Protein AF-A0A5C7Q4F2-F1 (afdb_monomer_lite)

Radius of gyration: 31.89 Å; chains: 1; bounding box: 82×83×114 Å

pLDDT: mean 86.68, std 14.88, range [44.31, 98.75]

Structure (mmCIF, N/CA/C/O backbone):
data_AF-A0A5C7Q4F2-F1
#
_entry.id   AF-A0A5C7Q4F2-F1
#
loop_
_atom_site.group_PDB
_atom_site.id
_atom_site.type_symbol
_atom_site.label_atom_id
_atom_site.label_alt_id
_atom_site.label_comp_id
_atom_site.label_asym_id
_atom_site.label_entity_id
_atom_site.label_seq_id
_atom_site.pdbx_PDB_ins_code
_atom_site.Cartn_x
_atom_site.Cartn_y
_atom_site.Cartn_z
_atom_site.occupancy
_atom_site.B_iso_or_equiv
_atom_site.auth_seq_id
_atom_site.auth_comp_id
_atom_site.auth_asym_id
_atom_site.auth_atom_id
_atom_site.pdbx_PDB_model_num
ATOM 1 N N . MET A 1 1 ? -59.268 41.994 80.558 1.00 46.00 1 MET A N 1
ATOM 2 C CA . MET A 1 1 ? -58.352 41.328 79.600 1.00 46.00 1 MET A CA 1
ATOM 3 C C . MET A 1 1 ? -59.164 40.747 78.443 1.00 46.00 1 MET A C 1
ATOM 5 O O . MET A 1 1 ? -59.899 39.798 78.662 1.00 46.00 1 MET A O 1
ATOM 9 N N . LYS A 1 2 ? -59.105 41.330 77.234 1.00 45.22 2 LYS A N 1
ATOM 10 C CA . LYS A 1 2 ? -59.766 40.770 76.036 1.00 45.22 2 LYS A CA 1
ATOM 11 C C . LYS A 1 2 ? -58.802 39.807 75.338 1.00 45.22 2 LYS A C 1
ATOM 13 O O . LYS A 1 2 ? -57.840 40.242 74.710 1.00 45.22 2 LYS A O 1
ATOM 18 N N . THR A 1 3 ? -59.039 38.506 75.463 1.00 50.84 3 THR A N 1
ATOM 19 C CA . THR A 1 3 ? -58.289 37.463 74.754 1.00 50.84 3 THR A CA 1
ATOM 20 C C . THR A 1 3 ? -58.725 37.429 73.288 1.00 50.84 3 THR A C 1
ATOM 22 O O . THR A 1 3 ? -59.838 37.040 72.940 1.00 50.84 3 THR A O 1
ATOM 25 N N . LYS A 1 4 ? -57.839 37.889 72.400 1.00 60.03 4 LYS A N 1
ATOM 26 C CA . LYS A 1 4 ? -58.037 37.868 70.946 1.00 60.03 4 LYS A CA 1
ATOM 27 C C . LYS A 1 4 ? -57.994 36.409 70.467 1.00 60.03 4 LYS A C 1
ATOM 29 O O . LYS A 1 4 ? -56.910 35.852 70.299 1.00 60.03 4 LYS A O 1
ATOM 34 N N . LYS A 1 5 ? -59.161 35.779 70.276 1.00 52.56 5 LYS A N 1
ATOM 35 C CA . LYS A 1 5 ? -59.288 34.456 69.635 1.00 52.56 5 LYS A CA 1
ATOM 36 C C . LYS A 1 5 ? -58.651 34.531 68.242 1.00 52.56 5 LYS A C 1
ATOM 38 O O . LYS A 1 5 ? -59.179 35.193 67.353 1.00 52.56 5 LYS A O 1
ATOM 43 N N . ARG A 1 6 ? -57.486 33.900 68.061 1.00 55.69 6 ARG A N 1
ATOM 44 C CA . ARG A 1 6 ? -56.877 33.716 66.735 1.00 55.69 6 ARG A CA 1
ATOM 45 C C . ARG A 1 6 ? -57.742 32.739 65.950 1.00 55.69 6 ARG A C 1
ATOM 47 O O . ARG A 1 6 ? -58.041 31.656 66.446 1.00 55.69 6 ARG A O 1
ATOM 54 N N . ASN A 1 7 ? -58.137 33.144 64.749 1.00 60.03 7 ASN A N 1
ATOM 55 C CA . ASN A 1 7 ? -58.984 32.345 63.882 1.00 60.03 7 ASN A CA 1
ATOM 56 C C . ASN A 1 7 ? -58.173 31.128 63.385 1.00 60.03 7 ASN A C 1
ATOM 58 O O . ASN A 1 7 ? -57.107 31.321 62.791 1.00 60.03 7 ASN A O 1
ATOM 62 N N . PRO A 1 8 ? -58.614 29.882 63.638 1.00 60.69 8 PRO A N 1
ATOM 63 C CA . PRO A 1 8 ? -57.872 28.679 63.250 1.00 60.69 8 PRO A CA 1
ATOM 64 C C . PRO A 1 8 ? -57.620 28.569 61.733 1.00 60.69 8 PRO A C 1
ATOM 66 O O . PRO A 1 8 ? -56.688 27.881 61.316 1.00 60.69 8 PRO A O 1
ATOM 69 N N . SER A 1 9 ? -58.362 29.322 60.910 1.00 73.06 9 SER A N 1
ATOM 70 C CA . SER A 1 9 ? -58.152 29.448 59.460 1.00 73.06 9 SER A CA 1
ATOM 71 C C . SER A 1 9 ? -56.753 29.949 59.077 1.00 73.06 9 SER A C 1
ATOM 73 O O . SER A 1 9 ? -56.196 29.509 58.071 1.00 73.06 9 SER A O 1
ATOM 75 N N . ASP A 1 10 ? -56.140 30.814 59.890 1.00 78.19 10 ASP A N 1
ATOM 76 C CA . ASP A 1 10 ? -54.858 31.450 59.552 1.00 78.19 10 ASP A CA 1
ATOM 77 C C . ASP A 1 10 ? -53.667 30.502 59.717 1.00 78.19 10 ASP A C 1
ATOM 79 O O . ASP A 1 10 ? -52.620 30.681 59.091 1.00 78.19 10 ASP A O 1
ATOM 83 N N . ALA A 1 11 ? -53.779 29.499 60.590 1.00 79.44 11 ALA A N 1
ATOM 84 C CA . ALA A 1 11 ? -52.747 28.477 60.750 1.00 79.44 11 ALA A CA 1
ATOM 85 C C . ALA A 1 11 ? -52.765 27.505 59.562 1.00 79.44 11 ALA A C 1
ATOM 87 O O . ALA A 1 11 ? -51.726 27.246 58.953 1.00 79.44 11 ALA A O 1
ATOM 88 N N . THR A 1 12 ? -53.958 27.054 59.170 1.00 83.12 12 THR A N 1
ATOM 89 C CA . THR A 1 12 ? -54.150 26.165 58.020 1.00 83.12 12 THR A CA 1
ATOM 90 C C . THR A 1 12 ? -53.696 26.823 56.719 1.00 83.12 12 THR A C 1
ATOM 92 O O . THR A 1 12 ? -52.940 26.219 55.958 1.00 83.12 12 THR A O 1
ATOM 95 N N . LEU A 1 13 ? -54.053 28.091 56.491 1.00 83.12 13 LEU A N 1
ATOM 96 C CA . LEU A 1 13 ? -53.650 28.816 55.282 1.00 83.12 13 LEU A CA 1
ATOM 97 C C . LEU A 1 13 ? -52.127 29.023 55.202 1.00 83.12 13 LEU A C 1
ATOM 99 O O . LEU A 1 13 ? -51.532 28.882 54.132 1.00 83.12 13 LEU A O 1
ATOM 103 N N . ARG A 1 14 ? -51.465 29.287 56.338 1.00 84.69 14 ARG A N 1
ATOM 104 C CA . ARG A 1 14 ? -49.995 29.380 56.402 1.00 84.69 14 ARG A CA 1
ATOM 105 C C . ARG A 1 14 ? -49.316 28.049 56.094 1.00 84.69 14 ARG A C 1
ATOM 107 O O . ARG A 1 14 ? -48.343 28.038 55.342 1.00 84.69 14 ARG A O 1
ATOM 114 N N . ASN A 1 15 ? -49.853 26.941 56.602 1.00 89.44 15 ASN A N 1
ATOM 115 C CA . ASN A 1 15 ? -49.330 25.605 56.314 1.00 89.44 15 ASN A CA 1
ATOM 116 C C . ASN A 1 15 ? -49.491 25.238 54.831 1.00 89.44 15 ASN A C 1
ATOM 118 O O . ASN A 1 15 ? -48.545 24.739 54.222 1.00 89.44 15 ASN A O 1
ATOM 122 N N . ILE A 1 16 ? -50.635 25.564 54.219 1.00 87.88 16 ILE A N 1
ATOM 123 C CA . ILE A 1 16 ? -50.875 25.345 52.783 1.00 87.88 16 ILE A CA 1
ATOM 124 C C . ILE A 1 16 ? -49.890 26.157 51.930 1.00 87.88 16 ILE A C 1
ATOM 126 O O . ILE A 1 16 ? -49.284 25.621 51.001 1.00 87.88 16 ILE A O 1
ATOM 130 N N . ASN A 1 17 ? -49.674 27.433 52.254 1.00 90.19 17 ASN A N 1
ATOM 131 C CA . ASN A 1 17 ? -48.739 28.279 51.508 1.00 90.19 17 ASN A CA 1
ATOM 132 C C . ASN A 1 17 ? -47.282 27.819 51.669 1.00 90.19 17 ASN A C 1
ATOM 134 O O . ASN A 1 17 ? -46.519 27.818 50.699 1.00 90.19 17 ASN A O 1
ATOM 138 N N . ALA A 1 18 ? -46.898 27.367 52.866 1.00 91.06 18 ALA A N 1
ATOM 139 C CA . ALA A 1 18 ? -45.587 26.770 53.101 1.00 91.06 18 ALA A CA 1
ATOM 140 C C . ALA A 1 18 ? -45.392 25.482 52.283 1.00 91.06 18 ALA A C 1
ATOM 142 O O . ALA A 1 18 ? -44.320 25.281 51.706 1.00 91.06 18 ALA A O 1
ATOM 143 N N . LEU A 1 19 ? -46.428 24.643 52.178 1.00 90.25 19 LEU A N 1
ATOM 144 C CA . LEU A 1 19 ? -46.398 23.419 51.379 1.00 90.25 19 LEU A CA 1
ATOM 145 C C . LEU A 1 19 ? -46.257 23.727 49.882 1.00 90.25 19 LEU A C 1
ATOM 147 O O . LEU A 1 19 ? -45.363 23.184 49.238 1.00 90.25 19 LEU A O 1
ATOM 151 N N . LYS A 1 20 ? -47.045 24.670 49.345 1.00 91.81 20 LYS A N 1
ATOM 152 C CA . LYS A 1 20 ? -46.937 25.114 47.941 1.00 91.81 20 LYS A CA 1
ATOM 153 C C . LYS A 1 20 ? -45.528 25.606 47.597 1.00 91.81 20 LYS A C 1
ATOM 155 O O . LYS A 1 20 ? -44.984 25.249 46.556 1.00 91.81 20 LYS A O 1
ATOM 160 N N . LYS A 1 21 ? -44.894 26.366 48.498 1.00 93.81 21 LYS A N 1
ATOM 161 C CA . LYS A 1 21 ? -43.518 26.854 48.307 1.00 93.81 21 LYS A CA 1
ATOM 162 C C . LYS A 1 21 ? -42.487 25.717 48.306 1.00 93.81 21 LYS A C 1
ATOM 164 O O . LYS A 1 21 ? -41.519 25.775 47.550 1.00 93.81 21 LYS A O 1
ATOM 169 N N . ARG A 1 22 ? -42.688 24.678 49.127 1.00 94.44 22 ARG A N 1
ATOM 170 C CA . ARG A 1 22 ? -41.836 23.474 49.138 1.00 94.44 22 ARG A CA 1
ATOM 171 C C . ARG A 1 22 ? -41.990 22.657 47.852 1.00 94.44 22 ARG A C 1
ATOM 173 O O . ARG A 1 22 ? -40.975 22.253 47.295 1.00 94.44 22 ARG A O 1
ATOM 180 N N . VAL A 1 23 ? -43.217 22.489 47.354 1.00 91.25 23 VAL A N 1
ATOM 181 C CA . VAL A 1 23 ? -43.500 21.796 46.082 1.00 91.25 23 VAL A CA 1
ATOM 182 C C . VAL A 1 23 ? -42.854 22.527 44.902 1.00 91.25 23 VAL A C 1
ATOM 184 O O . VAL A 1 23 ? -42.089 21.916 44.163 1.00 91.25 23 VAL A O 1
ATOM 187 N N . ALA A 1 24 ? -43.034 23.846 44.788 1.00 93.50 24 ALA A N 1
ATOM 188 C CA . ALA A 1 24 ? -42.409 24.633 43.718 1.00 93.50 24 ALA A CA 1
ATOM 189 C C . ALA A 1 24 ? -40.867 24.555 43.740 1.00 93.50 24 ALA A C 1
ATOM 191 O O . ALA A 1 24 ? -40.218 24.483 42.695 1.00 93.50 24 ALA A O 1
ATOM 192 N N . LYS A 1 25 ? -40.259 24.524 44.937 1.00 93.69 25 LYS A N 1
ATOM 193 C CA . LYS A 1 25 ? -38.806 24.344 45.087 1.00 93.69 25 LYS A CA 1
ATOM 194 C C . LYS A 1 25 ? -38.355 22.950 44.632 1.00 93.69 25 LYS A C 1
ATOM 196 O O . LYS A 1 25 ? -37.320 22.842 43.978 1.00 93.69 25 LYS A O 1
ATOM 201 N N . LEU A 1 26 ? -39.120 21.903 44.949 1.00 88.38 26 LEU A N 1
ATOM 202 C CA . LEU A 1 26 ? -38.843 20.534 44.501 1.00 88.38 26 LEU A CA 1
ATOM 203 C C . LEU A 1 26 ? -38.945 20.405 42.978 1.00 88.38 26 LEU A C 1
ATOM 205 O O . LEU A 1 26 ? -38.032 19.862 42.364 1.00 88.38 26 LEU A O 1
ATOM 209 N N . GLU A 1 27 ? -39.974 20.976 42.352 1.00 92.12 27 GLU A N 1
ATOM 210 C CA . GLU A 1 27 ? -40.104 20.986 40.887 1.00 92.12 27 GLU A CA 1
ATOM 211 C C . GLU A 1 27 ? -38.906 21.658 40.202 1.00 92.12 27 GLU A C 1
ATOM 213 O O . GLU A 1 27 ? -38.404 21.173 39.186 1.00 92.12 27 GLU A O 1
ATOM 218 N N . GLN A 1 28 ? -38.405 22.761 40.766 1.00 94.56 28 GLN A N 1
ATOM 219 C CA . GLN A 1 28 ? -37.229 23.448 40.236 1.00 94.56 28 GLN A CA 1
ATOM 220 C C . GLN A 1 28 ? -35.952 22.601 40.371 1.00 94.56 28 GLN A C 1
ATOM 222 O O . GLN A 1 28 ? -35.119 22.604 39.461 1.00 94.56 28 GLN A O 1
ATOM 227 N N . ILE A 1 29 ? -35.800 21.865 41.478 1.00 90.06 29 ILE A N 1
ATOM 228 C CA . ILE A 1 29 ? -34.681 20.938 41.698 1.00 90.06 29 ILE A CA 1
ATOM 229 C C . ILE A 1 29 ? -34.749 19.778 40.701 1.00 90.06 29 ILE A C 1
ATOM 231 O O . ILE A 1 29 ? -33.751 19.498 40.040 1.00 90.06 29 ILE A O 1
ATOM 235 N N . VAL A 1 30 ? -35.922 19.167 40.518 1.00 86.50 30 VAL A N 1
ATOM 236 C CA . VAL A 1 30 ? -36.130 18.075 39.553 1.00 86.50 30 VAL A CA 1
ATOM 237 C C . VAL A 1 30 ? -35.837 18.540 38.124 1.00 86.50 30 VAL A C 1
ATOM 239 O O . VAL A 1 30 ? -35.114 17.862 37.401 1.00 86.50 30 VAL A O 1
ATOM 242 N N . LYS A 1 31 ? -36.295 19.734 37.719 1.00 87.94 31 LYS A N 1
ATOM 243 C CA . LYS A 1 31 ? -35.981 20.302 36.393 1.00 87.94 31 LYS A CA 1
ATOM 244 C C . LYS A 1 31 ? -34.484 20.553 36.188 1.00 87.94 31 LYS A C 1
ATOM 246 O O . LYS A 1 31 ? -33.987 20.350 35.082 1.00 87.94 31 LYS A O 1
ATOM 251 N N . LYS A 1 32 ? -33.759 20.995 37.224 1.00 86.50 32 LYS A N 1
ATOM 252 C CA . LYS A 1 32 ? -32.296 21.153 37.159 1.00 86.50 32 LYS A CA 1
ATOM 253 C C . LYS A 1 32 ? -31.595 19.800 37.039 1.00 86.50 32 LYS A C 1
ATOM 255 O O . LYS A 1 32 ? -30.744 19.660 36.170 1.00 86.50 32 LYS A O 1
ATOM 260 N N . LEU A 1 33 ? -32.000 18.810 37.836 1.00 80.75 33 LEU A N 1
ATOM 261 C CA . LEU A 1 33 ? -31.449 17.455 37.779 1.00 80.75 33 LEU A CA 1
ATOM 262 C C . LEU A 1 33 ? -31.702 16.793 36.423 1.00 80.75 33 LEU A C 1
ATOM 264 O O . LEU A 1 33 ? -30.773 16.242 35.854 1.00 80.75 33 LEU A O 1
ATOM 268 N N . LEU A 1 34 ? -32.902 16.921 35.851 1.00 80.19 34 LEU A N 1
ATOM 269 C CA . LEU A 1 34 ? -33.206 16.389 34.519 1.00 80.19 34 LEU A CA 1
ATOM 270 C C . LEU A 1 34 ? -32.377 17.057 33.415 1.00 80.19 34 LEU A C 1
ATOM 272 O O . LEU A 1 34 ? -31.901 16.365 32.523 1.00 80.19 34 LEU A O 1
ATOM 276 N N . LYS A 1 35 ? -32.142 18.377 33.480 1.00 76.75 35 LYS A N 1
ATOM 277 C CA . LYS A 1 35 ? -31.250 19.068 32.529 1.00 76.75 35 LYS A CA 1
ATOM 278 C C . LYS A 1 35 ? -29.792 18.629 32.675 1.00 76.75 35 LYS A C 1
ATOM 280 O O . LYS A 1 35 ? -29.122 18.426 31.668 1.00 76.75 35 LYS A O 1
ATOM 285 N N . SER A 1 36 ? -29.308 18.455 33.904 1.00 73.25 36 SER A N 1
ATOM 286 C CA . SER A 1 36 ? -27.954 17.956 34.166 1.00 73.25 36 SER A CA 1
ATOM 287 C C . SER A 1 36 ? -27.795 16.486 33.768 1.00 73.25 36 SER A C 1
ATOM 289 O O . SER A 1 36 ? -26.792 16.140 33.157 1.00 73.25 36 SER A O 1
ATOM 291 N N . CYS A 1 37 ? -28.792 15.634 34.020 1.00 67.12 37 CYS A N 1
ATOM 292 C CA . CYS A 1 37 ? -28.807 14.246 33.562 1.00 67.12 37 CYS A CA 1
ATOM 293 C C . CYS A 1 37 ? -28.905 14.151 32.039 1.00 67.12 37 CYS A C 1
ATOM 295 O O . CYS A 1 37 ? -28.193 13.345 31.469 1.00 67.12 37 CYS A O 1
ATOM 297 N N . ALA A 1 38 ? -29.699 14.983 31.359 1.00 61.56 38 ALA A N 1
ATOM 298 C CA . ALA A 1 38 ? -29.726 15.006 29.895 1.00 61.56 38 ALA A CA 1
ATOM 299 C C . ALA A 1 38 ? -28.350 15.373 29.310 1.00 61.56 38 ALA A C 1
ATOM 301 O O . ALA A 1 38 ? -27.916 14.756 28.346 1.00 61.56 38 ALA A O 1
ATOM 302 N N . LEU A 1 39 ? -27.625 16.310 29.934 1.00 53.59 39 LEU A N 1
ATOM 303 C CA . LEU A 1 39 ? -26.265 16.671 29.523 1.00 53.59 39 LEU A CA 1
ATOM 304 C C . LEU A 1 39 ? -25.256 15.536 29.792 1.00 53.59 39 LEU A C 1
ATOM 306 O O . LEU A 1 39 ? -24.417 15.253 28.946 1.00 53.59 39 LEU A O 1
ATOM 310 N N . VAL A 1 40 ? -25.368 14.846 30.933 1.00 56.44 40 VAL A N 1
ATOM 311 C CA . VAL A 1 40 ? -24.494 13.718 31.317 1.00 56.44 40 VAL A CA 1
ATOM 312 C C . VAL A 1 40 ? -24.814 12.432 30.546 1.00 56.44 40 VAL A C 1
ATOM 314 O O . VAL A 1 40 ? -23.911 11.649 30.285 1.00 56.44 40 VAL A O 1
ATOM 317 N N . VAL A 1 41 ? -26.065 12.224 30.130 1.00 56.75 41 VAL A N 1
ATOM 318 C CA . VAL A 1 41 ? -26.495 11.075 29.314 1.00 56.75 41 VAL A CA 1
ATOM 319 C C . VAL A 1 41 ? -26.204 11.301 27.827 1.00 56.75 41 VAL A C 1
ATOM 321 O O . VAL A 1 41 ? -26.000 10.327 27.114 1.00 56.75 41 VAL A O 1
ATOM 324 N N . LEU A 1 42 ? -26.107 12.551 27.353 1.00 50.94 42 LEU A N 1
ATOM 325 C CA . LEU A 1 42 ? -25.700 12.866 25.973 1.00 50.94 42 LEU A CA 1
ATOM 326 C C . LEU A 1 42 ? -24.175 12.881 25.765 1.00 50.94 42 LEU A C 1
ATOM 328 O O . LEU A 1 42 ? -23.716 12.633 24.654 1.00 50.94 42 LEU A O 1
ATOM 332 N N . LEU A 1 43 ? -23.383 13.126 26.814 1.00 52.88 43 LEU A N 1
ATOM 333 C CA . LEU A 1 43 ? -21.915 13.114 26.752 1.00 52.88 43 LEU A CA 1
ATOM 334 C C . LEU A 1 43 ? -21.279 11.767 26.325 1.00 52.88 43 LEU A C 1
ATOM 336 O O . LEU A 1 43 ? -20.337 11.819 25.538 1.00 52.88 43 LEU A O 1
ATOM 340 N N . PRO A 1 44 ? -21.751 10.574 26.747 1.00 51.72 44 PRO A N 1
ATOM 341 C CA . PRO A 1 44 ? -21.157 9.302 26.322 1.00 51.72 44 PRO A CA 1
ATOM 342 C C . PRO A 1 44 ? -21.538 8.869 24.895 1.00 51.72 44 PRO A C 1
ATOM 344 O O . PRO A 1 44 ? -20.992 7.883 24.411 1.00 51.72 44 PRO A O 1
ATOM 347 N N . PHE A 1 45 ? -22.436 9.586 24.207 1.00 50.91 45 PHE A N 1
ATOM 348 C CA . PHE A 1 45 ? -22.776 9.316 22.800 1.00 50.91 45 PHE A CA 1
ATOM 349 C C . PHE A 1 45 ? -22.042 10.214 21.805 1.00 50.91 45 PHE A C 1
ATOM 351 O O . PHE A 1 45 ? -22.196 10.038 20.597 1.00 50.91 45 PHE A O 1
ATOM 358 N N . LEU A 1 46 ? -21.194 11.130 22.281 1.00 51.25 46 LEU A N 1
ATOM 359 C CA . LEU A 1 46 ? -20.121 11.657 21.448 1.00 51.25 46 LEU A CA 1
ATOM 360 C C . LEU A 1 46 ? -19.083 10.543 21.323 1.00 51.25 46 LEU A C 1
ATOM 362 O O . LEU A 1 46 ? -18.082 10.526 22.034 1.00 51.25 46 LEU A O 1
ATOM 366 N N . ALA A 1 47 ? -19.371 9.568 20.459 1.00 56.47 47 ALA A N 1
ATOM 367 C CA . ALA A 1 47 ? -18.372 8.632 19.986 1.00 56.47 47 ALA A CA 1
ATOM 368 C C . ALA A 1 47 ? -17.256 9.486 19.382 1.00 56.47 47 ALA A C 1
ATOM 370 O O . ALA A 1 47 ? -17.407 10.061 18.303 1.00 56.47 47 ALA A O 1
ATOM 371 N N . PHE A 1 48 ? -16.180 9.675 20.143 1.00 61.34 48 PHE A N 1
ATOM 372 C CA . PHE A 1 48 ? -15.000 10.341 19.631 1.00 61.34 48 PHE A CA 1
ATOM 373 C C . PHE A 1 48 ? -14.564 9.544 18.413 1.00 61.34 48 PHE A C 1
ATOM 375 O O . PHE A 1 48 ? -14.391 8.326 18.507 1.00 61.34 48 PHE A O 1
ATOM 382 N N . ALA A 1 49 ? -14.458 10.227 17.270 1.00 69.00 49 ALA A N 1
ATOM 383 C CA . ALA A 1 49 ? -13.941 9.618 16.060 1.00 69.00 49 ALA A CA 1
ATOM 384 C C . ALA A 1 49 ? -12.648 8.897 16.428 1.00 69.00 49 ALA A C 1
ATOM 386 O O . ALA A 1 49 ? -11.776 9.494 17.066 1.00 69.00 49 ALA A O 1
ATOM 387 N N . GLU A 1 50 ? -12.563 7.609 16.108 1.00 84.94 50 GLU A N 1
ATOM 388 C CA . GLU A 1 50 ? -11.450 6.814 16.589 1.00 84.94 50 GLU A CA 1
ATOM 389 C C . GLU A 1 50 ? -10.165 7.327 15.940 1.00 84.94 50 GLU A C 1
ATOM 391 O O . GLU A 1 50 ? -9.944 7.168 14.741 1.00 84.94 50 GLU A O 1
ATOM 396 N N . THR A 1 51 ? -9.344 8.031 16.715 1.00 90.94 51 THR A N 1
ATOM 397 C CA . THR A 1 51 ? -8.114 8.619 16.196 1.00 90.94 51 THR A CA 1
ATOM 398 C C . THR A 1 51 ? -7.054 7.532 16.033 1.00 90.94 51 THR A C 1
ATOM 400 O O . THR A 1 51 ? -6.952 6.662 16.904 1.00 90.94 51 THR A O 1
ATOM 403 N N . PRO A 1 52 ? -6.220 7.584 14.979 1.00 95.62 52 PRO A N 1
ATOM 404 C CA . PRO A 1 52 ? -5.120 6.642 14.817 1.00 95.62 52 PRO A CA 1
ATOM 405 C C . PRO A 1 52 ? -4.180 6.659 16.028 1.00 95.62 52 PRO A C 1
ATOM 407 O O . PRO A 1 52 ? -3.706 7.716 16.451 1.00 95.62 52 PRO A O 1
ATOM 410 N N . ASN A 1 53 ? -3.886 5.484 16.576 1.00 96.12 53 ASN A N 1
ATOM 411 C CA . ASN A 1 53 ? -3.022 5.280 17.727 1.00 96.12 53 ASN A CA 1
ATOM 412 C C . ASN A 1 53 ? -1.556 5.255 17.284 1.00 96.12 53 ASN A C 1
ATOM 414 O O . ASN A 1 53 ? -0.893 4.217 17.227 1.00 96.12 53 ASN A O 1
ATOM 418 N N . TRP A 1 54 ? -1.055 6.439 16.945 1.00 95.31 54 TRP A N 1
ATOM 419 C CA . TRP A 1 54 ? 0.318 6.635 16.496 1.00 95.31 54 TRP A CA 1
ATOM 420 C C . TRP A 1 54 ? 1.363 6.248 17.546 1.00 95.31 54 TRP A C 1
ATOM 422 O O . TRP A 1 54 ? 2.428 5.766 17.180 1.00 95.31 54 TRP A O 1
ATOM 432 N N . GLN A 1 55 ? 1.049 6.380 18.837 1.00 96.12 55 GLN A N 1
ATOM 433 C CA . GLN A 1 55 ? 1.948 5.948 19.907 1.00 96.12 55 GLN A CA 1
ATOM 434 C C . GLN A 1 55 ? 2.156 4.427 19.882 1.00 96.12 55 GLN A C 1
ATOM 436 O O . GLN A 1 55 ? 3.293 3.957 19.941 1.00 96.12 55 GLN A O 1
ATOM 441 N N . LEU A 1 56 ? 1.073 3.650 19.758 1.00 95.44 56 LEU A N 1
ATOM 442 C CA . LEU A 1 56 ? 1.170 2.195 19.630 1.00 95.44 56 LEU A CA 1
ATOM 443 C C . LEU A 1 56 ? 1.837 1.793 18.310 1.00 95.44 56 LEU A C 1
ATOM 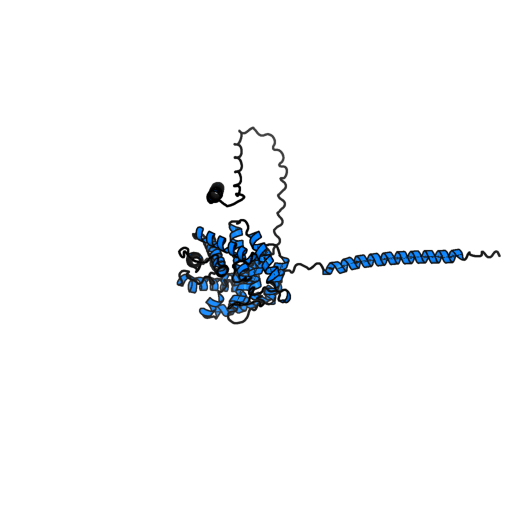445 O O . LEU A 1 56 ? 2.619 0.841 18.291 1.00 95.44 56 LEU A O 1
ATOM 449 N N . TYR A 1 57 ? 1.562 2.529 17.226 1.00 96.00 57 TYR A N 1
ATOM 450 C CA . TYR A 1 57 ? 2.246 2.349 15.945 1.00 96.00 57 TYR A CA 1
ATOM 451 C C . TYR A 1 57 ? 3.763 2.483 16.120 1.00 96.00 57 TYR A C 1
ATOM 453 O O . TYR A 1 57 ? 4.497 1.560 15.777 1.00 96.00 57 TYR A O 1
ATOM 461 N N . ASP A 1 58 ? 4.232 3.579 16.719 1.00 95.06 58 ASP A N 1
ATOM 462 C CA . ASP A 1 58 ? 5.660 3.840 16.942 1.00 95.06 58 ASP A CA 1
ATOM 463 C C . ASP A 1 58 ? 6.308 2.765 17.802 1.00 95.06 58 ASP A C 1
ATOM 465 O O . ASP A 1 58 ? 7.378 2.256 17.466 1.00 95.06 58 ASP A O 1
ATOM 469 N N . GLN A 1 59 ? 5.626 2.356 18.872 1.00 94.38 59 GLN A N 1
ATOM 470 C CA . GLN A 1 59 ? 6.102 1.294 19.745 1.00 94.38 59 GLN A CA 1
ATOM 471 C C . GLN A 1 59 ? 6.254 -0.036 18.993 1.00 94.38 59 GLN A C 1
ATOM 473 O O . GLN A 1 59 ? 7.310 -0.667 19.058 1.00 94.38 59 GLN A O 1
ATOM 478 N N . ARG A 1 60 ? 5.209 -0.490 18.292 1.00 93.56 60 ARG A N 1
ATOM 479 C CA . ARG A 1 60 ? 5.194 -1.819 17.663 1.00 93.56 60 ARG A CA 1
ATOM 480 C C . ARG A 1 60 ? 6.014 -1.871 16.384 1.00 93.56 60 ARG A C 1
ATOM 482 O O . ARG A 1 60 ? 6.844 -2.766 16.222 1.00 93.56 60 ARG A O 1
ATOM 489 N N . ILE A 1 61 ? 5.773 -0.931 15.477 1.00 93.94 61 ILE A N 1
ATOM 490 C CA . ILE A 1 61 ? 6.435 -0.884 14.175 1.00 93.94 61 ILE A CA 1
ATOM 491 C C . ILE A 1 61 ? 7.888 -0.456 14.346 1.00 93.94 61 ILE A C 1
ATOM 493 O O . ILE A 1 61 ? 8.762 -1.041 13.711 1.00 93.94 61 ILE A O 1
ATOM 497 N N . GLY A 1 62 ? 8.181 0.480 15.252 1.00 93.06 62 GLY A N 1
ATOM 498 C CA . GLY A 1 62 ? 9.554 0.896 15.521 1.00 93.06 62 GLY A CA 1
ATOM 499 C C . GLY A 1 62 ? 10.411 -0.213 16.124 1.00 93.06 62 GLY A C 1
ATOM 500 O O . GLY A 1 62 ? 11.516 -0.457 15.638 1.00 93.06 62 GLY A O 1
ATOM 501 N N . ALA A 1 63 ? 9.889 -0.959 17.105 1.00 92.00 63 ALA A N 1
ATOM 502 C CA . ALA A 1 63 ? 10.589 -2.126 17.644 1.00 92.00 63 ALA A CA 1
ATOM 503 C C . ALA A 1 63 ? 10.877 -3.171 16.550 1.00 92.00 63 ALA A C 1
ATOM 505 O O . ALA A 1 63 ? 11.990 -3.691 16.456 1.00 92.00 63 ALA A O 1
ATOM 506 N N . LYS A 1 64 ? 9.898 -3.433 15.675 1.00 92.69 64 LYS A N 1
ATOM 507 C CA . LYS A 1 64 ? 10.053 -4.396 14.577 1.00 92.69 64 LYS A CA 1
ATOM 508 C C . LYS A 1 64 ? 10.991 -3.922 13.474 1.00 92.69 64 LYS A C 1
ATOM 510 O O . LYS A 1 64 ? 11.751 -4.731 12.951 1.00 92.69 64 LYS A O 1
ATOM 515 N N . ALA A 1 65 ? 11.023 -2.628 13.173 1.00 93.38 65 ALA A N 1
ATOM 516 C CA . ALA A 1 65 ? 11.982 -2.065 12.229 1.00 93.38 65 ALA A CA 1
ATOM 517 C C . ALA A 1 65 ? 13.431 -2.308 12.683 1.00 93.38 65 ALA A C 1
ATOM 519 O O . ALA A 1 65 ? 14.276 -2.656 11.862 1.00 93.38 65 ALA A O 1
ATOM 520 N N . GLN A 1 66 ? 13.719 -2.207 13.987 1.00 92.38 66 GLN A N 1
ATOM 521 C CA . GLN A 1 66 ? 15.055 -2.505 14.518 1.00 92.38 66 GLN A CA 1
ATOM 522 C C . GLN A 1 66 ? 15.421 -3.986 14.400 1.00 92.38 66 GLN A C 1
ATOM 524 O O . GLN A 1 66 ? 16.530 -4.323 13.982 1.00 92.38 66 GLN A O 1
ATOM 529 N N . GLU A 1 67 ? 14.483 -4.879 14.719 1.00 91.00 67 GLU A N 1
ATOM 530 C CA . GLU A 1 67 ? 14.668 -6.320 14.532 1.00 91.00 67 GLU A CA 1
ATOM 531 C C . GLU A 1 67 ? 14.962 -6.650 13.060 1.00 91.00 67 GLU A C 1
ATOM 533 O O . GLU A 1 67 ? 15.916 -7.369 12.747 1.00 91.00 67 GLU A O 1
ATOM 538 N N . TYR A 1 68 ? 14.194 -6.063 12.141 1.00 90.00 68 TYR A N 1
ATOM 539 C CA . TYR A 1 68 ? 14.359 -6.298 10.713 1.00 90.00 68 TYR A CA 1
ATOM 540 C C . TYR A 1 68 ? 15.601 -5.654 10.120 1.00 90.00 68 TYR A C 1
ATOM 542 O O . TYR A 1 68 ? 16.209 -6.258 9.240 1.00 90.00 68 TYR A O 1
ATOM 550 N N . LYS A 1 69 ? 16.052 -4.510 10.636 1.00 92.25 69 LYS A N 1
ATOM 551 C CA . LYS A 1 69 ? 17.370 -3.959 10.305 1.00 92.25 69 LYS A CA 1
ATOM 552 C C . LYS A 1 69 ? 18.482 -4.958 10.625 1.00 92.25 69 LYS A C 1
ATOM 554 O O . LYS A 1 69 ? 19.335 -5.225 9.782 1.00 92.25 69 LYS A O 1
ATOM 559 N N . ASN A 1 70 ? 18.465 -5.533 11.827 1.00 89.19 70 ASN A N 1
ATOM 560 C CA . ASN A 1 70 ? 19.492 -6.490 12.245 1.00 89.19 70 ASN A CA 1
ATOM 561 C C . ASN A 1 70 ? 19.476 -7.742 11.366 1.00 89.19 70 ASN A C 1
ATOM 563 O O . ASN A 1 70 ? 20.528 -8.218 10.943 1.00 89.19 70 ASN A O 1
ATOM 567 N N . ARG A 1 71 ? 18.278 -8.233 11.037 1.00 84.69 71 ARG A N 1
ATOM 568 C CA . ARG A 1 71 ? 18.105 -9.373 10.138 1.00 84.69 71 ARG A CA 1
ATOM 569 C C . ARG A 1 71 ? 18.540 -9.078 8.706 1.00 84.69 71 ARG A C 1
ATOM 571 O O . ARG A 1 71 ? 19.138 -9.939 8.073 1.00 84.69 71 ARG A O 1
ATOM 578 N N . TRP A 1 72 ? 18.247 -7.888 8.188 1.00 87.94 72 TRP A N 1
ATOM 579 C CA . TRP A 1 72 ? 18.675 -7.480 6.851 1.00 87.94 72 TRP A CA 1
ATOM 580 C C . TRP A 1 72 ? 20.199 -7.577 6.708 1.00 87.94 72 TRP A C 1
ATOM 582 O O . TRP A 1 72 ? 20.709 -8.096 5.715 1.00 87.94 72 TRP A O 1
ATOM 592 N N . SER A 1 73 ? 20.922 -7.132 7.737 1.00 87.19 73 SER A N 1
ATOM 593 C CA . SER A 1 73 ? 22.386 -7.154 7.770 1.00 87.19 73 SER A CA 1
ATOM 594 C C . SER A 1 73 ? 22.985 -8.563 7.852 1.00 87.19 73 SER A C 1
ATOM 596 O O . SER A 1 73 ? 24.094 -8.764 7.366 1.00 87.19 73 SER A O 1
ATOM 598 N N . SER A 1 74 ? 22.282 -9.535 8.445 1.00 88.00 74 SER A N 1
ATOM 599 C CA . SER A 1 74 ? 22.783 -10.906 8.647 1.00 88.00 74 SER A CA 1
ATOM 600 C C . SER A 1 74 ? 22.198 -11.958 7.696 1.00 88.00 74 SER A C 1
ATOM 602 O O . SER A 1 74 ? 22.709 -13.076 7.647 1.00 88.00 74 SER A O 1
ATOM 604 N N . GLY A 1 75 ? 21.141 -11.629 6.948 1.00 86.81 75 GLY A N 1
ATOM 605 C CA . GLY A 1 75 ? 20.461 -12.553 6.040 1.00 86.81 75 GLY A CA 1
ATOM 606 C C . GLY A 1 75 ? 21.275 -12.900 4.790 1.00 86.81 75 GLY A C 1
ATOM 607 O O . GLY A 1 75 ? 22.058 -12.086 4.288 1.00 86.81 75 GLY A O 1
ATOM 608 N N . ASN A 1 76 ? 21.051 -14.103 4.254 1.00 91.56 76 ASN A N 1
ATOM 609 C CA . ASN A 1 76 ? 21.535 -14.462 2.919 1.00 91.56 76 ASN A CA 1
ATOM 610 C C . ASN A 1 76 ? 20.735 -13.717 1.827 1.00 91.56 76 ASN A C 1
ATOM 612 O O . ASN A 1 76 ? 19.752 -13.030 2.109 1.00 91.56 76 ASN A O 1
ATOM 616 N N . ASP A 1 77 ? 21.139 -13.850 0.566 1.00 92.50 77 ASP A N 1
ATOM 617 C CA . ASP A 1 77 ? 20.486 -13.143 -0.543 1.00 92.50 77 ASP A CA 1
ATOM 618 C C . ASP A 1 77 ? 19.013 -13.545 -0.734 1.00 92.50 77 ASP A C 1
ATOM 620 O O . ASP A 1 77 ? 18.182 -12.700 -1.063 1.00 92.50 77 ASP A O 1
ATOM 624 N N . GLY A 1 78 ? 18.654 -14.802 -0.460 1.00 90.19 78 GLY A N 1
ATOM 625 C CA . GLY A 1 78 ? 17.262 -15.254 -0.487 1.00 90.19 78 GLY A CA 1
ATOM 626 C C . GLY A 1 78 ? 16.412 -14.598 0.605 1.00 90.19 78 GLY A C 1
ATOM 627 O O . GLY A 1 78 ? 15.301 -14.138 0.334 1.00 90.19 78 GLY A O 1
ATOM 628 N N . ASP A 1 79 ? 16.953 -14.487 1.821 1.00 89.00 79 ASP A N 1
ATOM 629 C CA . ASP A 1 79 ? 16.314 -13.774 2.930 1.00 89.00 79 ASP A CA 1
ATOM 630 C C . ASP A 1 79 ? 16.125 -12.291 2.603 1.00 89.00 79 ASP A C 1
ATOM 632 O O . ASP A 1 79 ? 15.044 -11.748 2.829 1.00 89.00 79 ASP A O 1
ATOM 636 N N . LYS A 1 80 ? 17.149 -11.641 2.035 1.00 91.00 80 LYS A N 1
ATOM 637 C CA . LYS A 1 80 ? 17.090 -10.231 1.620 1.00 91.00 80 LYS A CA 1
ATOM 638 C C . LYS A 1 80 ? 16.076 -10.007 0.506 1.00 91.00 80 LYS A C 1
ATOM 640 O O . LYS A 1 80 ? 15.300 -9.057 0.571 1.00 91.00 80 LYS A O 1
ATOM 645 N N . LEU A 1 81 ? 16.023 -10.892 -0.489 1.00 91.69 81 LEU A N 1
ATOM 646 C CA . LEU A 1 81 ? 15.030 -10.787 -1.554 1.00 91.69 81 LEU A CA 1
ATOM 647 C C . LEU A 1 81 ? 13.618 -10.932 -0.985 1.00 91.69 81 LEU A C 1
ATOM 649 O O . LEU A 1 81 ? 12.781 -10.063 -1.211 1.00 91.69 81 LEU A O 1
ATOM 653 N N . SER A 1 82 ? 13.371 -11.967 -0.181 1.00 89.69 82 SER A N 1
ATOM 654 C CA . SER A 1 82 ? 12.090 -12.170 0.511 1.00 89.69 82 SER A CA 1
ATOM 655 C C . SER A 1 82 ? 11.689 -10.951 1.351 1.00 89.69 82 SER A C 1
ATOM 657 O O . SER A 1 82 ? 10.541 -10.505 1.319 1.00 89.69 82 SER A O 1
ATOM 659 N N . ALA A 1 83 ? 12.660 -10.342 2.032 1.00 88.69 83 ALA A N 1
ATOM 660 C CA . ALA A 1 83 ? 12.470 -9.149 2.841 1.00 88.69 83 ALA A CA 1
ATOM 661 C C . ALA A 1 83 ? 12.043 -7.908 2.048 1.00 88.69 83 ALA A C 1
ATOM 663 O O . ALA A 1 83 ? 11.426 -7.020 2.631 1.00 88.69 83 ALA A O 1
ATOM 664 N N . THR A 1 84 ? 12.334 -7.835 0.744 1.00 89.44 84 THR A N 1
ATOM 665 C CA . THR A 1 84 ? 11.969 -6.679 -0.099 1.00 89.44 84 THR A CA 1
ATOM 666 C C . THR A 1 84 ? 10.490 -6.632 -0.486 1.00 89.44 84 THR A C 1
ATOM 668 O O . THR A 1 84 ? 10.026 -5.606 -0.985 1.00 89.44 84 THR A O 1
ATOM 671 N N . TYR A 1 85 ? 9.733 -7.706 -0.241 1.00 90.19 85 TYR A N 1
ATOM 672 C CA . TYR A 1 85 ? 8.330 -7.815 -0.636 1.00 90.19 85 TYR A CA 1
ATOM 673 C C . TYR A 1 85 ? 7.461 -6.709 -0.003 1.00 90.19 85 TYR A C 1
ATOM 675 O O . TYR A 1 85 ? 7.450 -6.583 1.217 1.00 90.19 85 TYR A O 1
ATOM 683 N N . TYR A 1 86 ? 6.708 -5.949 -0.814 1.00 89.50 86 TYR A N 1
ATOM 684 C CA . TYR A 1 86 ? 6.066 -4.657 -0.471 1.00 89.50 86 TYR A CA 1
ATOM 685 C C . TYR A 1 86 ? 7.030 -3.475 -0.241 1.00 89.50 86 TYR A C 1
ATOM 687 O O . TYR A 1 86 ? 6.768 -2.619 0.595 1.00 89.50 86 TYR A O 1
ATOM 695 N N . ASP A 1 87 ? 8.107 -3.376 -1.021 1.00 94.00 87 ASP A N 1
ATOM 696 C CA . ASP A 1 87 ? 8.986 -2.193 -1.052 1.00 94.00 87 ASP A CA 1
ATOM 697 C C . ASP A 1 87 ? 9.615 -1.858 0.316 1.00 94.00 87 ASP A C 1
ATOM 699 O O . ASP A 1 87 ? 9.374 -0.807 0.917 1.00 94.00 87 ASP A O 1
ATOM 703 N N . ALA A 1 88 ? 10.458 -2.765 0.819 1.00 94.25 88 ALA A N 1
ATOM 704 C CA . ALA A 1 88 ? 11.168 -2.563 2.087 1.00 94.25 88 ALA A CA 1
ATOM 705 C C . ALA A 1 88 ? 11.964 -1.251 2.146 1.00 94.25 88 ALA A C 1
ATOM 707 O O . ALA A 1 88 ? 12.090 -0.656 3.217 1.00 94.25 88 ALA A O 1
ATOM 708 N N . SER A 1 89 ? 12.488 -0.785 1.007 1.00 96.44 89 SER A N 1
ATOM 709 C CA . SER A 1 89 ? 13.187 0.496 0.921 1.00 96.44 89 SER A CA 1
ATOM 710 C C . SER A 1 89 ? 12.301 1.661 1.344 1.00 96.44 89 SER A C 1
ATOM 712 O O . SER A 1 89 ? 12.717 2.465 2.176 1.00 96.44 89 SER A O 1
ATOM 714 N N . LEU A 1 90 ? 11.070 1.739 0.837 1.00 95.81 90 LEU A N 1
ATOM 715 C CA . LEU A 1 90 ? 10.141 2.780 1.264 1.00 95.81 90 LEU A CA 1
ATOM 716 C C . LEU A 1 90 ? 9.766 2.623 2.745 1.00 95.81 90 LEU A C 1
ATOM 718 O O . LEU A 1 90 ? 9.729 3.610 3.480 1.00 95.81 90 LEU A O 1
ATOM 722 N N . GLY A 1 91 ? 9.543 1.383 3.194 1.00 94.12 91 GLY A N 1
ATOM 723 C CA . GLY A 1 91 ? 9.181 1.088 4.581 1.00 94.12 91 GLY A CA 1
ATOM 724 C C . GLY A 1 91 ? 10.229 1.563 5.594 1.00 94.12 91 GLY A C 1
ATOM 725 O O . GLY A 1 91 ? 9.915 2.315 6.520 1.00 94.12 91 GLY A O 1
ATOM 726 N N . PHE A 1 92 ? 11.493 1.177 5.406 1.00 96.19 92 PHE A N 1
ATOM 727 C CA . PHE A 1 92 ? 12.582 1.607 6.286 1.00 96.19 92 PHE A CA 1
ATOM 728 C C . PHE A 1 92 ? 12.815 3.120 6.245 1.00 96.19 92 PHE A C 1
ATOM 730 O O . PHE A 1 92 ? 13.089 3.716 7.287 1.00 96.19 92 PHE A O 1
ATOM 737 N N . GLU A 1 93 ? 12.675 3.753 5.078 1.00 97.06 93 GLU A N 1
ATOM 738 C CA . GLU A 1 93 ? 12.834 5.202 4.949 1.00 97.06 93 GLU A CA 1
ATOM 739 C C . GLU A 1 93 ? 11.767 5.962 5.747 1.00 97.06 93 GLU A C 1
ATOM 741 O O . GLU A 1 93 ? 12.103 6.876 6.505 1.00 97.06 93 GLU A O 1
ATOM 746 N N . TYR A 1 94 ? 10.497 5.561 5.636 1.00 96.25 94 TYR A N 1
ATOM 747 C CA . TYR A 1 94 ? 9.410 6.207 6.369 1.00 96.25 94 TYR A CA 1
ATOM 748 C C . TYR A 1 94 ? 9.626 6.106 7.883 1.00 96.25 94 TYR A C 1
ATOM 750 O O . TYR A 1 94 ? 9.537 7.106 8.600 1.00 96.25 94 TYR A O 1
ATOM 758 N N . ILE A 1 95 ? 9.972 4.912 8.377 1.00 96.31 95 ILE A N 1
ATOM 759 C CA . ILE A 1 95 ? 10.214 4.702 9.810 1.00 96.31 95 ILE A CA 1
ATOM 760 C C . ILE A 1 95 ? 11.465 5.444 10.284 1.00 96.31 95 ILE A C 1
ATOM 762 O O . ILE A 1 95 ? 11.459 5.982 11.389 1.00 96.31 95 ILE A O 1
ATOM 766 N N . SER A 1 96 ? 12.502 5.550 9.448 1.00 97.00 96 SER A N 1
ATOM 767 C CA . SER A 1 96 ? 13.692 6.350 9.751 1.00 97.00 96 SER A CA 1
ATOM 768 C C . SER A 1 96 ? 13.328 7.796 10.083 1.00 97.00 96 SER A C 1
ATOM 770 O O . SER A 1 96 ? 13.696 8.287 11.151 1.00 97.00 96 SER A O 1
ATOM 772 N N . ARG A 1 97 ? 12.539 8.458 9.223 1.00 96.50 97 ARG A N 1
ATOM 773 C CA . ARG A 1 97 ? 12.069 9.832 9.471 1.00 96.50 97 ARG A CA 1
ATOM 774 C C . ARG A 1 97 ? 11.176 9.920 10.697 1.00 96.50 97 ARG A C 1
ATOM 776 O O . ARG A 1 97 ? 11.326 10.835 11.499 1.00 96.50 97 ARG A O 1
ATOM 783 N N . ARG A 1 98 ? 10.251 8.971 10.838 1.00 95.06 98 ARG A N 1
ATOM 784 C CA . ARG A 1 98 ? 9.260 8.966 11.916 1.00 95.06 98 ARG A CA 1
ATOM 785 C C . ARG A 1 98 ? 9.886 8.811 13.303 1.00 95.06 98 ARG A C 1
ATOM 787 O O . ARG A 1 98 ? 9.427 9.454 14.239 1.00 95.06 98 ARG A O 1
ATOM 794 N N . LEU A 1 99 ? 10.930 7.992 13.427 1.00 94.56 99 LEU A N 1
ATOM 795 C CA . LEU A 1 99 ? 11.631 7.750 14.694 1.00 94.56 99 LEU A CA 1
ATOM 796 C C . LEU A 1 99 ? 12.863 8.640 14.899 1.00 94.56 99 LEU A C 1
ATOM 798 O O . LEU A 1 99 ? 13.451 8.614 15.977 1.00 94.56 99 LEU A O 1
ATOM 802 N N . GLY A 1 100 ? 13.287 9.387 13.876 1.00 96.06 100 GLY A N 1
ATOM 803 C CA . GLY A 1 100 ? 14.545 10.133 13.911 1.00 96.06 100 GLY A CA 1
ATOM 804 C C . GLY A 1 100 ? 15.786 9.233 13.978 1.00 96.06 100 GLY A C 1
ATOM 805 O O . GLY A 1 100 ? 16.800 9.641 14.537 1.00 96.06 100 GLY A O 1
ATOM 806 N N . ASP A 1 101 ? 15.718 8.014 13.429 1.00 95.81 101 ASP A N 1
ATOM 807 C CA . ASP A 1 101 ? 16.839 7.065 13.406 1.00 95.81 101 ASP A CA 1
ATOM 808 C C . ASP A 1 101 ? 17.442 6.960 11.993 1.00 95.81 101 ASP A C 1
ATOM 810 O O . ASP A 1 101 ? 16.920 6.210 11.158 1.00 95.81 101 ASP A O 1
ATOM 814 N N . PRO A 1 102 ? 18.561 7.650 11.699 1.00 96.06 102 PRO A N 1
ATOM 815 C CA . PRO A 1 102 ? 19.186 7.631 10.376 1.00 96.06 102 PRO A CA 1
ATOM 816 C C . PRO A 1 102 ? 19.774 6.265 9.994 1.00 96.06 102 PRO A C 1
ATOM 818 O O . PRO A 1 102 ? 19.978 6.001 8.809 1.00 96.06 102 PRO A O 1
ATOM 821 N N . SER A 1 103 ? 20.013 5.357 10.949 1.00 96.06 103 SER A N 1
ATOM 822 C CA . SER A 1 103 ? 20.527 4.021 10.624 1.00 96.06 103 SER A CA 1
ATOM 823 C C . SER A 1 103 ? 19.531 3.200 9.797 1.00 96.06 103 SER A C 1
ATOM 825 O O . SER A 1 103 ? 19.949 2.387 8.974 1.00 96.06 103 SER A O 1
ATOM 827 N N . LEU A 1 104 ? 18.227 3.463 9.940 1.00 96.44 104 LEU A N 1
ATOM 828 C CA . LEU A 1 104 ? 17.183 2.855 9.112 1.00 96.44 104 LEU A CA 1
ATOM 829 C C . LEU A 1 104 ? 17.188 3.400 7.675 1.00 96.44 104 LEU A C 1
ATOM 831 O O . LEU A 1 104 ? 16.890 2.649 6.752 1.00 96.44 104 LEU A O 1
ATOM 835 N N . THR A 1 105 ? 17.602 4.654 7.446 1.00 97.12 105 THR A N 1
ATOM 836 C CA . THR A 1 105 ? 17.795 5.187 6.082 1.00 97.12 105 THR A CA 1
ATOM 837 C C . THR A 1 105 ? 18.917 4.440 5.353 1.00 97.12 105 THR A C 1
ATOM 839 O O . THR A 1 105 ? 18.772 4.107 4.178 1.00 97.12 105 THR A O 1
ATOM 842 N N . ASN A 1 106 ? 20.006 4.087 6.045 1.00 96.62 106 ASN A N 1
ATOM 843 C CA . ASN A 1 106 ? 21.068 3.267 5.449 1.00 96.62 106 ASN A CA 1
ATOM 844 C C . ASN A 1 106 ? 20.548 1.876 5.050 1.00 96.62 106 ASN A C 1
ATOM 846 O O . ASN A 1 106 ? 20.883 1.366 3.982 1.00 96.62 106 ASN A O 1
ATOM 850 N N . THR A 1 107 ? 19.689 1.274 5.877 1.00 96.25 107 THR A N 1
ATOM 851 C CA . THR A 1 107 ? 19.020 0.003 5.555 1.00 96.25 107 THR A CA 1
ATOM 852 C C . THR A 1 107 ? 18.066 0.144 4.373 1.00 96.25 107 THR A C 1
ATOM 854 O O . THR A 1 107 ? 18.051 -0.721 3.503 1.00 96.25 107 THR A O 1
ATOM 857 N N . ALA A 1 108 ? 17.317 1.244 4.300 1.00 97.25 108 ALA A N 1
ATOM 858 C CA . ALA A 1 108 ? 16.427 1.549 3.186 1.00 97.25 108 ALA A CA 1
ATOM 859 C C . ALA A 1 108 ? 17.183 1.629 1.850 1.00 97.25 108 ALA A C 1
ATOM 861 O O . ALA A 1 108 ? 16.784 0.991 0.874 1.00 97.25 108 ALA A O 1
ATOM 862 N N . LEU A 1 109 ? 18.312 2.346 1.829 1.00 97.62 109 LEU A N 1
ATOM 863 C CA . LEU A 1 109 ? 19.187 2.430 0.662 1.00 97.62 109 LEU A CA 1
ATOM 864 C C . LEU A 1 109 ? 19.757 1.055 0.288 1.00 97.62 109 LEU A C 1
ATOM 866 O O . LEU A 1 109 ? 19.717 0.678 -0.881 1.00 97.62 109 LEU A O 1
ATOM 870 N N . ALA A 1 110 ? 20.233 0.280 1.269 1.00 96.88 110 ALA A N 1
ATOM 871 C CA . ALA A 1 110 ? 20.741 -1.070 1.029 1.00 96.88 110 ALA A CA 1
ATOM 872 C C . ALA A 1 110 ? 19.661 -2.005 0.453 1.00 96.88 110 ALA A C 1
ATOM 874 O O . ALA A 1 110 ? 19.961 -2.816 -0.423 1.00 96.88 110 ALA A O 1
ATOM 875 N N . ALA A 1 111 ? 18.408 -1.873 0.899 1.00 96.81 111 ALA A N 1
ATOM 876 C CA . ALA A 1 111 ? 17.274 -2.620 0.360 1.00 96.81 111 ALA A CA 1
ATOM 877 C C . ALA A 1 111 ? 16.947 -2.238 -1.085 1.00 96.81 111 ALA A C 1
ATOM 879 O O . ALA A 1 111 ? 16.785 -3.129 -1.922 1.00 96.81 111 ALA A O 1
ATOM 880 N N . ALA A 1 112 ? 16.927 -0.940 -1.398 1.00 98.12 112 ALA A N 1
ATOM 881 C CA . ALA A 1 112 ? 16.728 -0.459 -2.763 1.00 98.12 112 ALA A CA 1
ATOM 882 C C . ALA A 1 112 ? 17.855 -0.941 -3.689 1.00 98.12 112 ALA A C 1
ATOM 884 O O . ALA A 1 112 ? 17.588 -1.482 -4.760 1.00 98.12 112 ALA A O 1
ATOM 885 N N . GLN A 1 113 ? 19.109 -0.814 -3.244 1.00 98.12 113 GLN A N 1
ATOM 886 C CA . GLN A 1 113 ? 20.284 -1.248 -3.994 1.00 98.12 113 GLN A CA 1
ATOM 887 C C . GLN A 1 113 ? 20.264 -2.753 -4.264 1.00 98.12 113 GLN A C 1
ATOM 889 O O . GLN A 1 113 ? 20.503 -3.166 -5.396 1.00 98.12 113 GLN A O 1
ATOM 894 N N . PHE A 1 114 ? 19.965 -3.567 -3.247 1.00 97.62 114 PHE A N 1
ATOM 895 C CA . PHE A 1 114 ? 19.883 -5.017 -3.396 1.00 97.62 114 PHE A CA 1
ATOM 896 C C . PHE A 1 114 ? 18.776 -5.407 -4.380 1.00 97.62 114 PHE A C 1
ATOM 898 O O . PHE A 1 114 ? 19.025 -6.135 -5.336 1.00 97.62 114 PHE A O 1
ATOM 905 N N . TYR A 1 115 ? 17.559 -4.890 -4.198 1.00 98.19 115 TYR A N 1
ATOM 906 C CA . TYR A 1 115 ? 16.443 -5.217 -5.083 1.00 98.19 115 TYR A CA 1
ATOM 907 C C . TYR A 1 115 ? 16.705 -4.765 -6.532 1.00 98.19 115 TYR A C 1
ATOM 909 O O . TYR A 1 115 ? 16.481 -5.533 -7.468 1.00 98.19 115 TYR A O 1
ATOM 917 N N . ALA A 1 116 ? 17.269 -3.570 -6.735 1.00 98.56 116 ALA A N 1
ATOM 918 C CA . ALA A 1 116 ? 17.659 -3.097 -8.060 1.00 98.56 116 ALA A CA 1
ATOM 919 C C . ALA A 1 116 ? 18.735 -3.988 -8.702 1.00 98.56 116 ALA A C 1
ATOM 921 O O . ALA A 1 116 ? 18.536 -4.503 -9.801 1.00 98.56 116 ALA A O 1
ATOM 922 N N . ASN A 1 117 ? 19.867 -4.179 -8.024 1.00 98.19 117 ASN A N 1
ATOM 923 C CA . ASN A 1 117 ? 21.079 -4.716 -8.644 1.00 98.19 117 ASN A CA 1
ATOM 924 C C . ASN A 1 117 ? 21.167 -6.242 -8.615 1.00 98.19 117 ASN A C 1
ATOM 926 O O . ASN A 1 117 ? 21.836 -6.818 -9.467 1.00 98.19 117 ASN A O 1
ATOM 930 N N . ASN A 1 118 ? 20.509 -6.898 -7.659 1.00 97.19 118 ASN A N 1
ATOM 931 C CA . ASN A 1 118 ? 20.568 -8.351 -7.499 1.00 97.19 118 ASN A CA 1
ATOM 932 C C . ASN A 1 118 ? 19.315 -9.052 -8.034 1.00 97.19 118 ASN A C 1
ATOM 934 O O . ASN A 1 118 ? 19.335 -10.270 -8.191 1.00 97.19 118 ASN A O 1
ATOM 938 N N . TYR A 1 119 ? 18.240 -8.311 -8.325 1.00 97.81 119 TYR A N 1
ATOM 939 C CA . TYR A 1 119 ? 16.987 -8.894 -8.805 1.00 97.81 119 TYR A CA 1
ATOM 940 C C . TYR A 1 119 ? 16.482 -8.248 -10.098 1.00 97.81 119 TYR A C 1
ATOM 942 O O . TYR A 1 119 ? 16.404 -8.921 -11.122 1.00 97.81 119 TYR A O 1
ATOM 950 N N . VAL A 1 120 ? 16.193 -6.944 -10.094 1.00 98.50 120 VAL A N 1
ATOM 951 C CA . VAL A 1 120 ? 15.548 -6.275 -11.239 1.00 98.50 120 VAL A CA 1
ATOM 952 C C . VAL A 1 120 ? 16.469 -6.171 -12.455 1.00 98.50 120 VAL A C 1
ATOM 954 O O . VAL A 1 120 ? 16.098 -6.602 -13.546 1.00 98.50 120 VAL A O 1
ATOM 957 N N . VAL A 1 121 ? 17.661 -5.591 -12.289 1.00 98.44 121 VAL A N 1
ATOM 958 C CA . VAL A 1 121 ? 18.602 -5.343 -13.392 1.00 98.44 121 VAL A CA 1
ATOM 959 C C . VAL A 1 121 ? 19.105 -6.649 -14.017 1.00 98.44 121 VAL A C 1
ATOM 961 O O . VAL A 1 121 ? 19.032 -6.753 -15.242 1.00 98.44 121 VAL A O 1
ATOM 964 N N . PRO A 1 122 ? 19.533 -7.675 -13.249 1.00 98.25 122 PRO A N 1
ATOM 965 C CA . PRO A 1 122 ? 19.939 -8.957 -13.829 1.00 98.25 122 PRO A CA 1
ATOM 966 C C . PRO A 1 122 ? 18.820 -9.661 -14.602 1.00 98.25 122 PRO A C 1
ATOM 968 O O . PRO A 1 122 ? 19.092 -10.332 -15.592 1.00 98.25 122 PRO A O 1
ATOM 971 N N . ALA A 1 123 ? 17.562 -9.484 -14.185 1.00 97.88 123 ALA A N 1
ATOM 972 C CA . ALA A 1 123 ? 16.395 -10.011 -14.891 1.00 97.88 123 ALA A CA 1
ATOM 973 C C . ALA A 1 123 ? 15.945 -9.131 -16.074 1.00 97.88 123 ALA A C 1
ATOM 975 O O . ALA A 1 123 ? 14.929 -9.422 -16.704 1.00 97.88 123 ALA A O 1
ATOM 976 N N . GLY A 1 124 ? 16.628 -8.015 -16.356 1.00 97.94 124 GLY A N 1
ATOM 977 C CA . GLY A 1 124 ? 16.206 -7.051 -17.373 1.00 97.94 124 GLY A CA 1
ATOM 978 C C . GLY A 1 124 ? 14.815 -6.460 -17.110 1.00 97.94 124 GLY A C 1
ATOM 979 O O . GLY A 1 124 ? 14.114 -6.104 -18.051 1.00 97.94 124 GLY A O 1
ATOM 980 N N . GLY A 1 125 ? 14.379 -6.395 -15.848 1.00 97.06 125 GLY A N 1
ATOM 981 C CA . GLY A 1 125 ? 13.029 -5.976 -15.457 1.00 97.06 125 GLY A CA 1
ATOM 982 C C . GLY A 1 125 ? 11.945 -7.049 -15.580 1.00 97.06 125 GLY A C 1
ATOM 983 O O . GLY A 1 125 ? 10.824 -6.798 -15.145 1.00 97.06 125 GLY A O 1
ATOM 984 N N . VAL A 1 126 ? 12.259 -8.239 -16.107 1.00 96.38 126 VAL A N 1
ATOM 985 C CA . VAL A 1 126 ? 11.309 -9.353 -16.258 1.00 96.38 126 VAL A CA 1
ATOM 986 C C . VAL A 1 126 ? 11.099 -10.046 -14.913 1.00 96.38 126 VAL A C 1
ATOM 988 O O . VAL A 1 126 ? 11.659 -11.102 -14.625 1.00 96.38 126 VAL A O 1
ATOM 991 N N . VAL A 1 127 ? 10.292 -9.420 -14.059 1.00 96.31 127 VAL A N 1
ATOM 992 C CA . VAL A 1 127 ? 9.928 -9.935 -12.733 1.00 96.31 127 VAL A CA 1
ATOM 993 C C . VAL A 1 127 ? 8.442 -10.316 -12.679 1.00 96.31 127 VAL A C 1
ATOM 995 O O . VAL A 1 127 ? 7.640 -9.798 -13.471 1.00 96.31 127 VAL A O 1
ATOM 998 N N . PRO A 1 128 ? 8.030 -11.208 -11.758 1.00 95.88 128 PRO A N 1
ATOM 999 C CA . PRO A 1 128 ? 6.620 -11.512 -11.533 1.00 95.88 128 PRO A CA 1
ATOM 1000 C C . PRO A 1 128 ? 5.815 -10.257 -11.178 1.00 95.88 128 PRO A C 1
ATOM 1002 O O . PRO A 1 128 ? 6.300 -9.370 -10.478 1.00 95.88 128 PRO A O 1
ATOM 1005 N N . GLY A 1 129 ? 4.554 -10.195 -11.606 1.00 94.25 129 GLY A N 1
ATOM 1006 C CA . GLY A 1 129 ? 3.741 -8.981 -11.463 1.00 94.25 129 GLY A CA 1
ATOM 1007 C C . GLY A 1 129 ? 3.506 -8.571 -10.006 1.00 94.25 129 GLY A C 1
ATOM 1008 O O . GLY A 1 129 ? 3.430 -7.391 -9.692 1.00 94.25 129 GLY A O 1
ATOM 1009 N N . ASN A 1 130 ? 3.471 -9.538 -9.086 1.00 93.56 130 ASN A N 1
ATOM 1010 C CA . ASN A 1 130 ? 3.349 -9.309 -7.645 1.00 93.56 130 ASN A CA 1
ATOM 1011 C C . ASN A 1 130 ? 4.670 -8.907 -6.959 1.00 93.56 130 ASN A C 1
ATOM 1013 O O . ASN A 1 130 ? 4.703 -8.856 -5.730 1.00 93.56 130 ASN A O 1
ATOM 1017 N N . TRP A 1 131 ? 5.726 -8.664 -7.738 1.00 96.44 131 TRP A N 1
ATOM 1018 C CA . TRP A 1 131 ? 7.071 -8.267 -7.324 1.00 96.44 131 TRP A CA 1
ATOM 1019 C C . TRP A 1 131 ? 7.518 -6.974 -8.015 1.00 96.44 131 TRP A C 1
ATOM 1021 O O . TRP A 1 131 ? 8.706 -6.801 -8.242 1.00 96.44 131 TRP A O 1
ATOM 1031 N N . ILE A 1 132 ? 6.602 -6.074 -8.378 1.00 97.75 132 ILE A N 1
ATOM 1032 C CA . ILE A 1 132 ? 6.921 -4.795 -9.031 1.00 97.75 132 ILE A CA 1
ATOM 1033 C C . ILE A 1 132 ? 6.866 -3.673 -7.982 1.00 97.75 132 ILE A C 1
ATOM 1035 O O . ILE A 1 132 ? 5.804 -3.125 -7.683 1.00 97.75 132 ILE A O 1
ATOM 1039 N N . PHE A 1 133 ? 8.020 -3.341 -7.398 1.00 97.69 133 PHE A N 1
ATOM 1040 C CA . PHE A 1 133 ? 8.150 -2.354 -6.318 1.00 97.69 133 PHE A CA 1
ATOM 1041 C C . PHE A 1 133 ? 9.034 -1.191 -6.775 1.00 97.69 133 PHE A C 1
ATOM 1043 O O . PHE A 1 133 ? 10.194 -1.386 -7.113 1.00 97.69 133 PHE A O 1
ATOM 1050 N N . THR A 1 134 ? 8.488 0.023 -6.848 1.00 98.31 134 THR A N 1
ATOM 1051 C CA . THR A 1 134 ? 9.168 1.147 -7.521 1.00 98.31 134 THR A CA 1
ATOM 1052 C C . THR A 1 134 ? 9.262 2.424 -6.698 1.00 98.31 134 THR A C 1
ATOM 1054 O O . THR A 1 134 ? 9.997 3.322 -7.098 1.00 98.31 134 THR A O 1
ATOM 1057 N N . ASP A 1 135 ? 8.564 2.538 -5.567 1.00 97.69 135 ASP A N 1
ATOM 1058 C CA . ASP A 1 135 ? 8.512 3.793 -4.814 1.00 97.69 135 ASP A CA 1
ATOM 1059 C C . ASP A 1 135 ? 9.832 4.054 -4.088 1.00 97.69 135 ASP A C 1
ATOM 1061 O O . ASP A 1 135 ? 10.406 5.136 -4.225 1.00 97.69 135 ASP A O 1
ATOM 1065 N N . GLY A 1 136 ? 10.367 3.050 -3.390 1.00 97.50 136 GLY A N 1
ATOM 1066 C CA . GLY A 1 136 ? 11.683 3.140 -2.768 1.00 97.50 136 GLY A CA 1
ATOM 1067 C C . GLY A 1 136 ? 12.805 3.239 -3.803 1.00 97.50 136 GLY A C 1
ATOM 1068 O O . GLY A 1 136 ? 13.692 4.078 -3.660 1.00 97.50 136 GLY A O 1
ATOM 1069 N N . LEU A 1 137 ? 12.730 2.478 -4.903 1.00 98.56 137 LEU A N 1
ATOM 1070 C CA . LEU A 1 137 ? 13.693 2.596 -6.007 1.00 98.56 137 LEU A CA 1
ATOM 1071 C C . LEU A 1 137 ? 13.742 4.018 -6.577 1.00 98.56 137 LEU A C 1
ATOM 1073 O O . LEU A 1 137 ? 14.825 4.583 -6.722 1.00 98.56 137 LEU A O 1
ATOM 1077 N N . ARG A 1 138 ? 12.577 4.618 -6.851 1.00 98.19 138 ARG A N 1
ATOM 1078 C CA . ARG A 1 138 ? 12.474 6.012 -7.296 1.00 98.19 138 ARG A CA 1
ATOM 1079 C C . ARG A 1 138 ? 13.069 6.960 -6.263 1.00 98.19 138 ARG A C 1
ATOM 1081 O O . ARG A 1 138 ? 13.863 7.824 -6.627 1.00 98.19 138 ARG A O 1
ATOM 1088 N N . LYS A 1 139 ? 12.700 6.799 -4.989 1.00 97.25 139 LYS A N 1
ATOM 1089 C CA . LYS A 1 139 ? 13.138 7.676 -3.897 1.00 97.25 139 LYS A CA 1
ATOM 1090 C C . LYS A 1 139 ? 14.659 7.71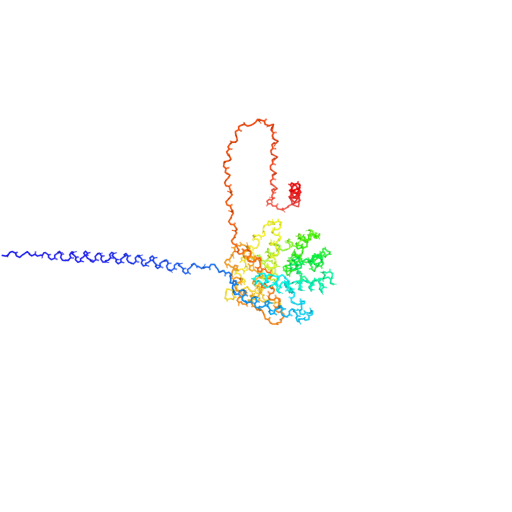3 -3.739 1.00 97.25 139 LYS A C 1
ATOM 1092 O O . LYS A 1 139 ? 15.211 8.780 -3.496 1.00 97.25 139 LYS A O 1
ATOM 1097 N N . PHE A 1 140 ? 15.326 6.575 -3.921 1.00 98.12 140 PHE A N 1
ATOM 1098 C CA . PHE A 1 140 ? 16.783 6.458 -3.819 1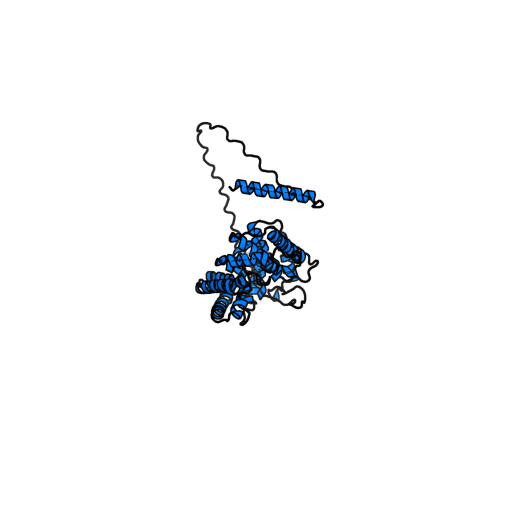.00 98.12 140 PHE A CA 1
ATOM 1099 C C . PHE A 1 140 ? 17.524 6.604 -5.160 1.00 98.12 140 PHE A C 1
ATOM 1101 O O . PHE A 1 140 ? 18.729 6.381 -5.218 1.00 98.12 140 PHE A O 1
ATOM 1108 N N . GLY A 1 141 ? 16.838 7.000 -6.239 1.00 97.75 141 GLY A N 1
ATOM 1109 C CA . GLY A 1 141 ? 17.482 7.328 -7.514 1.00 97.75 141 GLY A CA 1
ATOM 1110 C C . GLY A 1 141 ? 17.843 6.131 -8.402 1.00 97.75 141 GLY A C 1
ATOM 1111 O O . GLY A 1 141 ? 18.615 6.286 -9.346 1.00 97.75 141 GLY A O 1
ATOM 1112 N N . PHE A 1 142 ? 17.261 4.949 -8.181 1.00 98.44 142 PHE A N 1
ATOM 1113 C CA . PHE A 1 142 ? 17.461 3.760 -9.024 1.00 98.44 142 PHE A CA 1
ATOM 1114 C C . PHE A 1 142 ? 16.588 3.794 -10.292 1.00 98.44 142 PHE A C 1
ATOM 1116 O O . PHE A 1 142 ? 15.839 2.860 -10.589 1.00 98.44 142 PHE A O 1
ATOM 1123 N N . GLY A 1 143 ? 16.687 4.884 -11.059 1.00 98.19 143 GLY A N 1
ATOM 1124 C CA . GLY A 1 143 ? 15.815 5.166 -12.206 1.00 98.19 143 GLY A CA 1
ATOM 1125 C C . GLY A 1 143 ? 15.847 4.100 -13.298 1.00 98.19 143 GLY A C 1
ATOM 1126 O O . GLY A 1 143 ? 14.800 3.729 -13.820 1.00 98.19 143 GLY A O 1
ATOM 1127 N N . ALA A 1 144 ? 17.020 3.525 -13.581 1.00 98.44 144 ALA A N 1
ATOM 1128 C CA . ALA A 1 144 ? 17.149 2.452 -14.565 1.00 98.44 144 ALA A CA 1
ATOM 1129 C C . ALA A 1 144 ? 16.311 1.216 -14.189 1.00 98.44 144 ALA A C 1
ATOM 1131 O O . ALA A 1 144 ? 15.618 0.666 -15.040 1.00 98.44 144 ALA A O 1
ATOM 1132 N N . ALA A 1 145 ? 16.314 0.815 -12.913 1.00 98.62 145 ALA A N 1
ATOM 1133 C CA . ALA A 1 145 ? 15.507 -0.303 -12.426 1.00 98.62 145 ALA A CA 1
ATOM 1134 C C . ALA A 1 145 ? 14.002 0.020 -12.459 1.00 98.62 145 ALA A C 1
ATOM 1136 O O . ALA A 1 145 ? 13.211 -0.817 -12.887 1.00 98.62 145 ALA A O 1
ATOM 1137 N N . VAL A 1 146 ? 13.605 1.245 -12.083 1.00 98.75 146 VAL A N 1
ATOM 1138 C CA . VAL A 1 146 ? 12.208 1.711 -12.205 1.00 98.75 146 VAL A CA 1
ATOM 1139 C C . VAL A 1 146 ? 11.734 1.640 -13.658 1.00 98.75 146 VAL A C 1
ATOM 1141 O O . VAL A 1 146 ? 10.660 1.106 -13.929 1.00 98.75 146 VAL A O 1
ATOM 1144 N N . ASN A 1 147 ? 12.549 2.130 -14.592 1.00 98.38 147 ASN A N 1
ATOM 1145 C CA . ASN A 1 147 ? 12.241 2.111 -16.016 1.00 98.38 147 ASN A CA 1
ATOM 1146 C C . ASN A 1 147 ? 12.141 0.676 -16.564 1.00 98.38 147 ASN A C 1
ATOM 1148 O O . ASN A 1 147 ? 11.189 0.357 -17.270 1.00 98.38 147 ASN A O 1
ATOM 1152 N N . LEU A 1 148 ? 13.069 -0.213 -16.190 1.00 98.25 148 LEU A N 1
ATOM 1153 C CA . LEU A 1 148 ? 13.009 -1.630 -16.565 1.00 98.25 148 LEU A CA 1
ATOM 1154 C C . LEU A 1 148 ? 11.722 -2.297 -16.066 1.00 98.25 148 LEU A C 1
ATOM 1156 O O . LEU A 1 148 ? 11.074 -3.001 -16.831 1.00 98.25 148 LEU A O 1
ATOM 1160 N N . LEU A 1 149 ? 11.314 -2.051 -14.819 1.00 98.25 149 LEU A N 1
ATOM 1161 C CA . LEU A 1 149 ? 10.063 -2.592 -14.277 1.00 98.25 149 LEU A CA 1
ATOM 1162 C C . LEU A 1 149 ? 8.829 -2.058 -15.010 1.00 98.25 149 LEU A C 1
ATOM 1164 O O . LEU A 1 149 ? 7.914 -2.824 -15.300 1.00 98.25 149 LEU A O 1
ATOM 1168 N N . ALA A 1 150 ? 8.805 -0.764 -15.332 1.00 97.50 150 ALA A N 1
ATOM 1169 C CA . ALA A 1 150 ? 7.695 -0.152 -16.056 1.00 97.50 150 ALA A CA 1
ATOM 1170 C C . ALA A 1 150 ? 7.543 -0.692 -17.489 1.00 97.50 150 ALA A C 1
ATOM 1172 O O . ALA A 1 150 ? 6.427 -0.749 -17.999 1.00 97.50 150 ALA A O 1
ATOM 1173 N N . GLN A 1 151 ? 8.645 -1.091 -18.133 1.00 95.62 151 GLN A N 1
ATOM 1174 C CA . GLN A 1 151 ? 8.636 -1.615 -19.503 1.00 95.62 151 GLN A CA 1
ATOM 1175 C C . GLN A 1 151 ? 8.463 -3.138 -19.560 1.00 95.62 151 GLN A C 1
ATOM 1177 O O . GLN A 1 151 ? 7.730 -3.641 -20.409 1.00 95.62 151 GLN A O 1
ATOM 1182 N N . ASN A 1 152 ? 9.125 -3.859 -18.652 1.00 95.94 152 ASN A N 1
ATOM 1183 C CA . ASN A 1 152 ? 9.351 -5.302 -18.754 1.00 95.94 152 ASN A CA 1
ATOM 1184 C C . ASN A 1 152 ? 8.770 -6.102 -17.580 1.00 95.94 152 ASN A C 1
ATOM 1186 O O . ASN A 1 152 ? 8.852 -7.327 -17.586 1.00 95.94 152 ASN A O 1
ATOM 1190 N N . GLY A 1 153 ? 8.182 -5.458 -16.570 1.00 96.00 153 GLY A N 1
ATOM 1191 C CA . GLY A 1 153 ? 7.468 -6.180 -15.519 1.00 96.00 153 GLY A CA 1
ATOM 1192 C C . GLY A 1 153 ? 6.341 -7.027 -16.116 1.00 96.00 153 GLY A C 1
ATOM 1193 O O . GLY A 1 153 ? 5.696 -6.614 -17.086 1.00 96.00 153 GLY A O 1
ATOM 1194 N N . SER A 1 154 ? 6.082 -8.210 -15.548 1.00 93.69 154 SER A N 1
ATOM 1195 C CA . SER A 1 154 ? 4.921 -9.009 -15.969 1.00 93.69 154 SER A CA 1
ATOM 1196 C C . SER A 1 154 ? 3.654 -8.166 -15.849 1.00 93.69 154 SER A C 1
ATOM 1198 O O . SER A 1 154 ? 3.463 -7.498 -14.834 1.00 93.69 154 SER A O 1
ATOM 1200 N N . TYR A 1 155 ? 2.785 -8.229 -16.855 1.00 92.75 155 TYR A N 1
ATOM 1201 C CA . TYR A 1 155 ? 1.603 -7.380 -17.013 1.00 92.75 155 TYR A CA 1
ATOM 1202 C C . TYR A 1 155 ? 1.866 -5.912 -17.373 1.00 92.75 155 TYR A C 1
ATOM 1204 O O . TYR A 1 155 ? 0.931 -5.206 -17.736 1.00 92.75 155 TYR A O 1
ATOM 1212 N N . CYS A 1 156 ? 3.110 -5.427 -17.367 1.00 94.25 156 CYS A N 1
ATOM 1213 C CA . CYS A 1 156 ? 3.412 -4.054 -17.782 1.00 94.25 156 CYS A CA 1
ATOM 1214 C C . CYS A 1 156 ? 3.719 -3.970 -19.285 1.00 94.25 156 CYS A C 1
ATOM 1216 O O . CYS A 1 156 ? 3.399 -2.963 -19.919 1.00 94.25 156 CYS A O 1
ATOM 1218 N N . MET A 1 157 ? 4.278 -5.043 -19.859 1.00 86.50 157 MET A N 1
ATOM 1219 C CA . MET A 1 157 ? 4.728 -5.117 -21.252 1.00 86.50 157 MET A CA 1
ATOM 1220 C C . MET A 1 157 ? 3.634 -4.774 -22.274 1.00 86.50 157 MET A C 1
ATOM 1222 O O . MET A 1 157 ? 2.461 -5.106 -22.118 1.00 86.50 157 MET A O 1
ATOM 1226 N N . THR A 1 158 ? 4.034 -4.126 -23.367 1.00 72.31 158 THR A N 1
ATOM 1227 C CA . THR A 1 158 ? 3.137 -3.627 -24.425 1.00 72.31 158 THR A CA 1
ATOM 1228 C C . THR A 1 158 ? 2.875 -4.638 -25.541 1.00 72.31 158 THR A C 1
ATOM 1230 O O . THR A 1 158 ? 1.934 -4.471 -26.312 1.00 72.31 158 THR A O 1
ATOM 1233 N N . ASN A 1 159 ? 3.699 -5.681 -25.650 1.00 66.94 159 ASN A N 1
ATOM 1234 C CA . ASN A 1 159 ? 3.700 -6.630 -26.766 1.00 66.94 159 ASN A CA 1
ATOM 1235 C C . ASN A 1 159 ? 2.841 -7.884 -26.530 1.00 66.94 159 ASN A C 1
ATOM 1237 O O . ASN A 1 159 ? 2.799 -8.763 -27.391 1.00 66.94 159 ASN A O 1
ATOM 1241 N N . VAL A 1 160 ? 2.136 -7.978 -25.400 1.00 65.62 160 VAL A N 1
ATOM 1242 C CA . VAL A 1 160 ? 1.291 -9.134 -25.077 1.00 65.62 160 VAL A CA 1
ATOM 1243 C C . VAL A 1 160 ? -0.173 -8.779 -25.350 1.00 65.62 160 VAL A C 1
ATOM 1245 O O . VAL A 1 160 ? -0.883 -8.260 -24.494 1.00 65.62 160 VAL A O 1
ATOM 1248 N N . ALA A 1 161 ? -0.633 -9.056 -26.574 1.00 56.88 161 ALA A N 1
ATOM 1249 C CA . ALA A 1 161 ? -1.954 -8.665 -27.090 1.00 56.88 161 ALA A CA 1
ATOM 1250 C C . ALA A 1 161 ? -3.174 -9.273 -26.351 1.00 56.88 161 ALA A C 1
ATOM 1252 O O . ALA A 1 161 ? -4.313 -8.967 -26.699 1.00 56.88 161 ALA A O 1
ATOM 1253 N N . HIS A 1 162 ? -2.967 -10.126 -25.341 1.00 59.12 162 HIS A N 1
ATOM 1254 C CA . HIS A 1 162 ? -4.021 -10.944 -24.729 1.00 59.12 162 HIS A CA 1
ATOM 1255 C C . HIS A 1 162 ? -3.963 -11.035 -23.201 1.00 59.12 162 HIS A C 1
ATOM 1257 O O . HIS A 1 162 ? -4.536 -11.955 -22.619 1.00 59.12 162 HIS A O 1
ATOM 1263 N N . GLU A 1 163 ? -3.289 -10.110 -22.518 1.00 77.56 163 GLU A N 1
ATOM 1264 C CA . GLU A 1 163 ? -3.332 -10.136 -21.057 1.00 77.56 163 GLU A CA 1
ATOM 1265 C C . GLU A 1 163 ? -4.726 -9.743 -20.545 1.00 77.56 163 GLU A C 1
ATOM 1267 O O . GLU A 1 163 ? -5.249 -8.695 -20.939 1.00 77.56 163 GLU A O 1
ATOM 1272 N N . PRO A 1 164 ? -5.340 -10.543 -19.651 1.00 88.81 164 PRO A N 1
ATOM 1273 C CA . PRO A 1 164 ? -6.669 -10.276 -19.114 1.00 88.81 164 PRO A CA 1
ATOM 1274 C C . PRO A 1 164 ? -6.600 -9.179 -18.041 1.00 88.81 164 PRO A C 1
ATOM 1276 O O . PRO A 1 164 ? -6.911 -9.413 -16.878 1.00 88.81 164 PRO A O 1
ATOM 1279 N N . LEU A 1 165 ? -6.165 -7.972 -18.422 1.00 93.38 165 LEU A N 1
ATOM 1280 C CA . LEU A 1 165 ? -5.986 -6.845 -17.501 1.00 93.38 165 LEU A CA 1
ATOM 1281 C C . LEU A 1 165 ? -7.277 -6.460 -16.781 1.00 93.38 165 LEU A C 1
ATOM 1283 O O . LEU A 1 165 ? -7.194 -5.923 -15.690 1.00 93.38 165 LEU A O 1
ATOM 1287 N N . TYR A 1 166 ? -8.434 -6.714 -17.397 1.00 94.12 166 TYR A N 1
ATOM 1288 C CA . TYR A 1 166 ? -9.760 -6.403 -16.859 1.00 94.12 166 TYR A CA 1
ATOM 1289 C C . TYR A 1 166 ? -10.309 -7.481 -15.914 1.00 94.12 166 TYR A C 1
ATOM 1291 O O . TYR A 1 166 ? -11.376 -7.284 -15.328 1.00 94.12 166 TYR A O 1
ATOM 1299 N N . ASP A 1 167 ? -9.622 -8.619 -15.781 1.00 95.31 167 ASP A N 1
ATOM 1300 C CA . ASP A 1 167 ? -9.980 -9.627 -14.793 1.00 95.31 167 ASP A CA 1
ATOM 1301 C C . ASP A 1 167 ? -9.512 -9.171 -13.408 1.00 95.31 167 ASP A C 1
ATOM 1303 O O . ASP A 1 167 ? -8.320 -8.970 -13.159 1.00 95.31 167 ASP A O 1
ATOM 1307 N N . THR A 1 168 ? -10.457 -9.062 -12.474 1.00 96.19 168 THR A N 1
ATOM 1308 C CA . THR A 1 168 ? -10.179 -8.654 -11.093 1.00 96.19 168 THR A CA 1
ATOM 1309 C C . THR A 1 168 ? -9.127 -9.509 -10.382 1.00 96.19 168 THR A C 1
ATOM 1311 O O . THR A 1 168 ? -8.476 -9.001 -9.466 1.00 96.19 168 THR A O 1
ATOM 1314 N N . VAL A 1 169 ? -8.866 -10.755 -10.807 1.00 94.88 169 VAL A N 1
ATOM 1315 C CA . VAL A 1 169 ? -7.759 -11.558 -10.245 1.00 94.88 169 VAL A CA 1
ATOM 1316 C C . VAL A 1 169 ? -6.378 -10.963 -10.536 1.00 94.88 169 VAL A C 1
ATOM 1318 O O . VAL A 1 169 ? -5.423 -11.279 -9.829 1.00 94.88 169 VAL A O 1
ATOM 1321 N N . ARG A 1 170 ? -6.267 -10.096 -11.552 1.00 95.44 170 ARG A N 1
ATOM 1322 C CA . ARG A 1 170 ? -5.043 -9.390 -11.965 1.00 95.44 170 ARG A CA 1
ATOM 1323 C C . ARG A 1 170 ? -4.933 -7.981 -11.400 1.00 95.44 170 ARG A C 1
ATOM 1325 O O . ARG A 1 170 ? -3.993 -7.259 -11.730 1.00 95.44 170 ARG A O 1
ATOM 1332 N N . SER A 1 171 ? -5.861 -7.554 -10.544 1.00 97.44 171 SER A N 1
ATOM 1333 C CA . SER A 1 171 ? -5.899 -6.161 -10.090 1.00 97.44 171 SER A CA 1
ATOM 1334 C C . SER A 1 171 ? -4.628 -5.726 -9.353 1.00 97.44 171 SER A C 1
ATOM 1336 O O . SER A 1 171 ? -4.251 -4.559 -9.422 1.00 97.44 171 SER A O 1
ATOM 1338 N N . ARG A 1 172 ? -3.960 -6.647 -8.645 1.00 97.00 172 ARG A N 1
ATOM 1339 C CA . ARG A 1 172 ? -2.713 -6.363 -7.927 1.00 97.00 172 ARG A CA 1
ATOM 1340 C C . ARG A 1 172 ? -1.588 -6.060 -8.908 1.00 97.00 172 ARG A C 1
ATOM 1342 O O . ARG A 1 172 ? -0.884 -5.070 -8.738 1.00 97.00 172 ARG A O 1
ATOM 1349 N N . GLU A 1 173 ? -1.430 -6.903 -9.918 1.00 96.75 173 GLU A N 1
ATOM 1350 C CA . GLU A 1 173 ? -0.428 -6.751 -10.966 1.00 96.75 173 GLU A CA 1
ATOM 1351 C C . GLU A 1 173 ? -0.686 -5.460 -11.761 1.00 96.75 173 GLU A C 1
ATOM 1353 O O . GLU A 1 173 ? 0.232 -4.663 -11.947 1.00 96.75 173 GLU A O 1
ATOM 1358 N N . VAL A 1 174 ? -1.952 -5.171 -12.092 1.00 97.38 174 VAL A N 1
ATOM 1359 C CA . VAL A 1 174 ? -2.362 -3.902 -12.719 1.00 97.38 174 VAL A CA 1
ATOM 1360 C C . VAL A 1 174 ? -2.004 -2.694 -11.849 1.00 97.38 174 VAL A C 1
ATOM 1362 O O . VAL A 1 174 ? -1.435 -1.725 -12.352 1.00 97.38 174 VAL A O 1
ATOM 1365 N N . ALA A 1 175 ? -2.292 -2.740 -10.544 1.00 98.00 175 ALA A N 1
ATOM 1366 C CA . ALA A 1 175 ? -1.977 -1.651 -9.621 1.00 98.00 175 ALA A CA 1
ATOM 1367 C C . ALA A 1 175 ? -0.463 -1.397 -9.523 1.00 98.00 175 ALA A C 1
ATOM 1369 O O . ALA A 1 175 ? -0.025 -0.244 -9.517 1.00 98.00 175 ALA A O 1
ATOM 1370 N N . TYR A 1 176 ? 0.353 -2.454 -9.478 1.00 98.12 176 TYR A N 1
ATOM 1371 C CA . TYR A 1 176 ? 1.806 -2.306 -9.426 1.00 98.12 176 TYR A CA 1
ATOM 1372 C C . TYR A 1 176 ? 2.402 -1.795 -10.742 1.00 98.12 176 TYR A C 1
ATOM 1374 O O . TYR A 1 176 ? 3.248 -0.901 -10.699 1.00 98.12 176 TYR A O 1
ATOM 1382 N N . CYS A 1 177 ? 1.922 -2.262 -11.898 1.00 97.50 177 CYS A N 1
ATOM 1383 C CA . CYS A 1 177 ? 2.335 -1.720 -13.195 1.00 97.50 177 CYS A CA 1
ATOM 1384 C C . CYS A 1 177 ? 1.951 -0.247 -13.357 1.00 97.50 177 CYS A C 1
ATOM 1386 O O . CYS A 1 177 ? 2.775 0.560 -13.790 1.00 97.50 177 CYS A O 1
ATOM 1388 N N . LEU A 1 178 ? 0.739 0.135 -12.937 1.00 97.06 178 LEU A N 1
ATOM 1389 C CA . LEU A 1 178 ? 0.307 1.533 -12.926 1.00 97.06 178 LEU A CA 1
ATOM 1390 C C . LEU A 1 178 ? 1.261 2.402 -12.092 1.00 97.06 178 LEU A C 1
ATOM 1392 O O . LEU A 1 178 ? 1.728 3.437 -12.565 1.00 97.06 178 LEU A O 1
ATOM 1396 N N . LYS A 1 179 ? 1.624 1.957 -10.882 1.00 97.56 179 LYS A N 1
ATOM 1397 C CA . LYS A 1 179 ? 2.601 2.664 -10.038 1.00 97.56 179 LYS A CA 1
ATOM 1398 C C . LYS A 1 179 ? 3.990 2.737 -10.676 1.00 97.56 179 LYS A C 1
ATOM 1400 O O . LYS A 1 179 ? 4.612 3.795 -10.620 1.00 97.56 179 LYS A O 1
ATOM 1405 N N . ALA A 1 180 ? 4.471 1.651 -11.283 1.00 98.31 180 ALA A N 1
ATOM 1406 C CA . ALA A 1 180 ? 5.771 1.619 -11.950 1.00 98.31 180 ALA A CA 1
ATOM 1407 C C . ALA A 1 180 ? 5.846 2.623 -13.105 1.00 98.31 180 ALA A C 1
ATOM 1409 O O . ALA A 1 180 ? 6.791 3.406 -13.167 1.00 98.31 180 ALA A O 1
ATOM 1410 N N . MET A 1 181 ? 4.819 2.662 -13.957 1.00 97.75 181 MET A N 1
ATOM 1411 C CA . MET A 1 181 ? 4.716 3.630 -15.050 1.00 97.75 181 MET A CA 1
ATOM 1412 C C . MET A 1 181 ? 4.677 5.074 -14.534 1.00 97.75 181 MET A C 1
ATOM 1414 O O . MET A 1 181 ? 5.427 5.917 -15.020 1.00 97.75 181 MET A O 1
ATOM 1418 N N . LEU A 1 182 ? 3.882 5.366 -13.499 1.00 97.12 182 LEU A N 1
ATOM 1419 C CA . LEU A 1 182 ? 3.828 6.713 -12.916 1.00 97.12 182 LEU A CA 1
ATOM 1420 C C . LEU A 1 182 ? 5.163 7.139 -12.298 1.00 97.12 182 LEU A C 1
ATOM 1422 O O . LEU A 1 182 ? 5.585 8.283 -12.460 1.00 97.12 182 LEU A O 1
ATOM 1426 N N . ASN A 1 183 ? 5.854 6.222 -11.620 1.00 98.00 183 ASN A N 1
ATOM 1427 C CA . ASN A 1 183 ? 7.174 6.491 -11.062 1.00 98.00 183 ASN A CA 1
ATOM 1428 C C . ASN A 1 183 ? 8.232 6.692 -12.154 1.00 98.00 183 ASN A C 1
ATOM 1430 O O . ASN A 1 183 ? 9.052 7.595 -12.016 1.00 98.00 183 ASN A O 1
ATOM 1434 N N . ALA A 1 184 ? 8.198 5.917 -13.242 1.00 98.25 184 ALA A N 1
ATOM 1435 C CA . ALA A 1 184 ? 9.092 6.101 -14.384 1.00 98.25 184 ALA A CA 1
ATOM 1436 C C . ALA A 1 184 ? 8.882 7.476 -15.043 1.00 98.25 184 ALA A C 1
ATOM 1438 O O . ALA A 1 184 ? 9.849 8.214 -15.238 1.00 98.25 184 ALA A O 1
ATOM 1439 N N . GLN A 1 185 ? 7.625 7.864 -15.286 1.00 96.88 185 GLN A N 1
ATOM 1440 C CA . GLN A 1 185 ? 7.281 9.180 -15.835 1.00 96.88 185 GLN A CA 1
ATOM 1441 C C . GLN A 1 185 ? 7.732 10.318 -14.909 1.00 96.88 185 GLN A C 1
ATOM 1443 O O . GLN A 1 185 ? 8.324 11.290 -15.369 1.00 96.88 185 GLN A O 1
ATOM 1448 N N . ALA A 1 186 ? 7.534 10.180 -13.594 1.00 96.50 186 ALA A N 1
ATOM 1449 C CA . ALA A 1 186 ? 7.990 11.164 -12.610 1.00 96.50 186 ALA A CA 1
ATOM 1450 C C . ALA A 1 186 ? 9.524 11.291 -12.522 1.00 96.50 186 ALA A C 1
ATOM 1452 O O . ALA A 1 186 ? 10.022 12.258 -11.950 1.00 96.50 186 ALA A O 1
ATOM 1453 N N . MET A 1 187 ? 10.271 10.323 -13.059 1.00 97.19 187 MET A N 1
ATOM 1454 C CA . MET A 1 187 ? 11.732 10.362 -13.181 1.00 97.19 187 MET A CA 1
ATOM 1455 C C . MET A 1 187 ? 12.205 10.804 -14.576 1.00 97.19 187 MET A C 1
ATOM 1457 O O . MET A 1 187 ? 13.402 10.770 -14.846 1.00 97.19 187 MET A O 1
ATOM 1461 N N . GLY A 1 188 ? 11.289 11.214 -15.461 1.00 97.50 188 GLY A N 1
ATOM 1462 C CA . GLY A 1 188 ? 11.606 11.689 -16.810 1.00 97.50 188 GLY A CA 1
ATOM 1463 C C . GLY A 1 188 ? 11.802 10.586 -17.855 1.00 97.50 188 GLY A C 1
ATOM 1464 O O . GLY A 1 188 ? 12.236 10.881 -18.966 1.00 97.50 188 GLY A O 1
ATOM 1465 N N . TYR A 1 189 ? 11.487 9.326 -17.542 1.00 97.88 189 TYR A N 1
ATOM 1466 C CA . TYR A 1 189 ? 11.519 8.255 -18.539 1.00 97.88 189 TYR A CA 1
ATOM 1467 C C . TYR A 1 189 ? 10.272 8.287 -19.426 1.00 97.88 189 TYR A C 1
ATOM 1469 O O . TYR A 1 189 ? 9.163 8.565 -18.965 1.00 97.88 189 TYR A O 1
ATOM 1477 N N . ALA A 1 190 ? 10.450 7.944 -20.703 1.00 95.81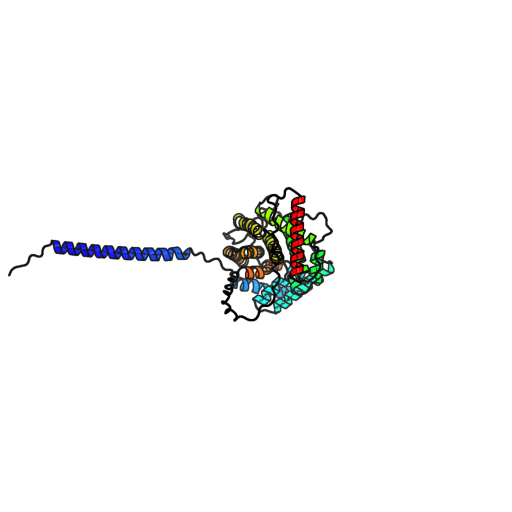 190 ALA A N 1
ATOM 1478 C CA . ALA A 1 190 ? 9.338 7.759 -21.622 1.00 95.81 190 ALA A CA 1
ATOM 1479 C C . ALA A 1 190 ? 8.491 6.549 -21.198 1.00 95.81 190 ALA A C 1
ATOM 1481 O O . ALA A 1 190 ? 9.006 5.452 -20.982 1.00 95.81 190 ALA A O 1
ATOM 1482 N N . VAL A 1 191 ? 7.178 6.755 -21.116 1.00 94.88 191 VAL A N 1
ATOM 1483 C CA . VAL A 1 191 ? 6.189 5.725 -20.785 1.00 94.88 191 VAL A CA 1
ATOM 1484 C C . VAL A 1 191 ? 5.224 5.585 -21.949 1.00 94.88 191 VAL A C 1
ATOM 1486 O O . VAL A 1 191 ? 4.777 6.586 -22.512 1.00 94.88 191 VAL A O 1
ATOM 1489 N N . ASN A 1 192 ? 4.874 4.346 -22.299 1.00 93.00 192 ASN A N 1
ATOM 1490 C CA . ASN A 1 192 ? 3.829 4.087 -23.282 1.00 93.00 192 ASN A CA 1
ATOM 1491 C C . ASN A 1 192 ? 2.471 4.555 -22.723 1.00 93.00 192 ASN A C 1
ATOM 1493 O O . ASN A 1 192 ? 1.895 3.914 -21.841 1.00 93.00 192 ASN A O 1
ATOM 1497 N N . GLN A 1 193 ? 1.974 5.680 -23.239 1.00 92.94 193 GLN A N 1
ATOM 1498 C CA . GLN A 1 193 ? 0.753 6.321 -22.750 1.00 92.94 193 GLN A CA 1
ATOM 1499 C C . GLN A 1 193 ? -0.506 5.489 -23.021 1.00 92.94 193 GLN A C 1
ATOM 1501 O O . GLN A 1 193 ? -1.395 5.449 -22.173 1.00 92.94 193 GLN A O 1
ATOM 1506 N N . ASP A 1 194 ? -0.563 4.747 -24.130 1.00 91.88 194 ASP A N 1
ATOM 1507 C CA . ASP A 1 194 ? -1.685 3.843 -24.414 1.00 91.88 194 ASP A CA 1
ATOM 1508 C C . ASP A 1 194 ? -1.750 2.715 -23.384 1.00 91.88 194 ASP A C 1
ATOM 1510 O O . ASP A 1 194 ? -2.819 2.363 -22.883 1.00 91.88 194 ASP A O 1
ATOM 1514 N N . ARG A 1 195 ? -0.591 2.166 -23.011 1.00 93.00 195 ARG A N 1
ATOM 1515 C CA . ARG A 1 195 ? -0.497 1.110 -22.002 1.00 93.00 195 ARG A CA 1
ATOM 1516 C C . ARG A 1 195 ? -0.827 1.621 -20.606 1.00 93.00 195 ARG A C 1
ATOM 1518 O O . ARG A 1 195 ? -1.525 0.929 -19.860 1.00 93.00 195 ARG A O 1
ATOM 1525 N N . LEU A 1 196 ? -0.379 2.829 -20.269 1.00 94.25 196 LEU A N 1
ATOM 1526 C CA . LEU A 1 196 ? -0.784 3.519 -19.048 1.00 94.25 196 LEU A CA 1
ATOM 1527 C C . LEU A 1 196 ? -2.309 3.703 -19.013 1.00 94.25 196 LEU A C 1
ATOM 1529 O O . LEU A 1 196 ? -2.943 3.362 -18.013 1.00 94.25 196 LEU A O 1
ATOM 1533 N N . PHE A 1 197 ? -2.904 4.147 -20.126 1.00 92.44 197 PHE A N 1
ATOM 1534 C CA . PHE A 1 197 ? -4.349 4.318 -20.269 1.00 92.44 197 PHE A CA 1
ATOM 1535 C C . PHE A 1 197 ? -5.125 2.995 -20.114 1.00 92.44 197 PHE A C 1
ATOM 1537 O O . PHE A 1 197 ? -6.146 2.945 -19.424 1.00 92.44 197 PHE A O 1
ATOM 1544 N N . GLN A 1 198 ? -4.628 1.897 -20.690 1.00 93.62 198 GLN A N 1
ATOM 1545 C CA . GLN A 1 198 ? -5.210 0.562 -20.506 1.00 93.62 198 GLN A CA 1
ATOM 1546 C C . GLN A 1 198 ? -5.218 0.147 -19.031 1.00 93.62 198 GLN A C 1
ATOM 1548 O O . GLN A 1 198 ? -6.237 -0.326 -18.534 1.00 93.62 198 GLN A O 1
ATOM 1553 N N . HIS A 1 199 ? -4.120 0.376 -18.305 1.00 95.69 199 HIS A N 1
ATOM 1554 C CA . HIS A 1 199 ? -4.025 0.026 -16.887 1.00 95.69 199 HIS A CA 1
ATOM 1555 C C . HIS A 1 199 ? -4.961 0.846 -16.005 1.00 95.69 199 HIS A C 1
ATOM 1557 O O . HIS A 1 199 ? -5.622 0.284 -15.134 1.00 95.69 199 HIS A O 1
ATOM 1563 N N . ILE A 1 200 ? -5.064 2.160 -16.228 1.00 95.75 200 ILE A N 1
ATOM 1564 C CA . ILE A 1 200 ? -6.018 2.983 -15.472 1.00 95.75 200 ILE A CA 1
ATOM 1565 C C . ILE A 1 200 ? -7.470 2.633 -15.825 1.00 95.75 200 ILE A C 1
ATOM 1567 O O . ILE A 1 200 ? -8.338 2.666 -14.951 1.00 95.75 200 ILE A O 1
ATOM 1571 N N . SER A 1 201 ? -7.754 2.263 -17.079 1.00 94.88 201 SER A N 1
ATOM 1572 C CA . SER A 1 201 ? -9.073 1.772 -17.495 1.00 94.88 201 SER A CA 1
ATOM 1573 C C . SER A 1 201 ? -9.418 0.450 -16.803 1.00 94.88 201 SER A C 1
ATOM 1575 O O . SER A 1 201 ? -10.491 0.335 -16.210 1.00 94.88 201 SER A O 1
ATOM 1577 N N . ALA A 1 202 ? -8.490 -0.508 -16.801 1.00 96.06 202 ALA A N 1
ATOM 1578 C CA . ALA A 1 202 ? -8.633 -1.785 -16.112 1.00 96.06 202 ALA A CA 1
ATOM 1579 C C . ALA A 1 202 ? -8.823 -1.604 -14.599 1.00 96.06 202 ALA A C 1
ATOM 1581 O O . ALA A 1 202 ? -9.776 -2.129 -14.031 1.00 96.06 202 ALA A O 1
ATOM 1582 N N . ALA A 1 203 ? -7.991 -0.783 -13.950 1.00 97.31 203 ALA A N 1
ATOM 1583 C CA . ALA A 1 203 ? -8.105 -0.488 -12.524 1.00 97.31 203 ALA A CA 1
ATOM 1584 C C . ALA A 1 203 ? -9.475 0.109 -12.158 1.00 97.31 203 ALA A C 1
ATOM 1586 O O . ALA A 1 203 ? -10.091 -0.322 -11.185 1.00 97.31 203 ALA A O 1
ATOM 1587 N N . GLN A 1 204 ? -9.992 1.055 -12.949 1.00 97.00 204 GLN A N 1
ATOM 1588 C CA . GLN A 1 204 ? -11.342 1.592 -12.748 1.00 97.00 204 GLN A CA 1
ATOM 1589 C C . GLN A 1 204 ? -12.429 0.534 -12.957 1.00 97.00 204 GLN A C 1
ATOM 1591 O O . GLN A 1 204 ? -13.378 0.488 -12.175 1.00 97.00 204 GLN A O 1
ATOM 1596 N N . SER A 1 205 ? -12.275 -0.326 -13.968 1.00 96.56 205 SER A N 1
ATOM 1597 C CA . SER A 1 205 ? -13.198 -1.435 -14.211 1.00 96.56 205 SER A CA 1
ATOM 1598 C C . SER A 1 205 ? -13.217 -2.422 -13.043 1.00 96.56 205 SER A C 1
ATOM 1600 O O . SER A 1 205 ? -14.291 -2.857 -12.639 1.00 96.56 205 SER A O 1
ATOM 1602 N N . HIS A 1 206 ? -12.072 -2.720 -12.422 1.00 97.94 206 HIS A N 1
ATOM 1603 C CA . HIS A 1 206 ? -12.029 -3.562 -11.225 1.00 97.94 206 HIS A CA 1
ATOM 1604 C C . HIS A 1 206 ? -12.857 -2.976 -10.079 1.00 97.94 206 HIS A C 1
ATOM 1606 O O . HIS A 1 206 ? -13.629 -3.697 -9.451 1.00 97.94 206 HIS A O 1
ATOM 1612 N N . LEU A 1 207 ? -12.754 -1.662 -9.837 1.00 98.25 207 LEU A N 1
ATOM 1613 C CA . LEU A 1 207 ? -13.549 -0.983 -8.807 1.00 98.25 207 LEU A CA 1
ATOM 1614 C C . LEU A 1 207 ? -15.057 -1.106 -9.078 1.00 98.25 207 LEU A C 1
ATOM 1616 O O . LEU A 1 207 ? -15.822 -1.350 -8.148 1.00 98.25 207 LEU A O 1
ATOM 1620 N N . GLU A 1 208 ? -15.488 -0.983 -10.337 1.00 97.31 208 GLU A N 1
ATOM 1621 C CA . GLU A 1 208 ? -16.890 -1.176 -10.741 1.00 97.31 208 GLU A CA 1
ATOM 1622 C C . GLU A 1 208 ? -17.364 -2.625 -10.563 1.00 97.31 208 GLU A C 1
ATOM 1624 O O . GLU A 1 208 ? -18.447 -2.873 -10.024 1.00 97.31 208 GLU A O 1
ATOM 1629 N N . GLN A 1 209 ? -16.554 -3.589 -11.004 1.00 97.81 209 GLN A N 1
ATOM 1630 C CA . GLN A 1 209 ? -16.852 -5.017 -10.893 1.00 97.81 209 GLN A CA 1
ATOM 1631 C C . GLN A 1 209 ? -16.977 -5.435 -9.424 1.00 97.81 209 GLN A C 1
ATOM 1633 O O . GLN A 1 209 ? -17.950 -6.080 -9.042 1.00 97.81 209 GLN A O 1
ATOM 1638 N N . TRP A 1 210 ? -16.064 -4.986 -8.561 1.00 98.25 210 TRP A N 1
ATOM 1639 C CA . TRP A 1 210 ? -16.149 -5.234 -7.123 1.00 98.25 210 TRP A CA 1
ATOM 1640 C C . TRP A 1 210 ? -17.340 -4.548 -6.461 1.00 98.25 210 TRP A C 1
ATOM 1642 O O . TRP A 1 210 ? -18.016 -5.179 -5.653 1.00 98.25 210 TRP A O 1
ATOM 1652 N N . ALA A 1 211 ? -17.627 -3.288 -6.804 1.00 97.81 211 ALA A N 1
ATOM 1653 C CA . ALA A 1 211 ? -18.773 -2.569 -6.252 1.00 97.81 211 ALA A CA 1
ATOM 1654 C C . ALA A 1 211 ? -20.112 -3.223 -6.638 1.00 97.81 211 ALA A C 1
ATOM 1656 O O . ALA A 1 211 ? -21.024 -3.280 -5.817 1.00 97.81 211 ALA A O 1
ATOM 1657 N N . SER A 1 212 ? -20.226 -3.737 -7.867 1.00 97.19 212 SER A N 1
ATOM 1658 C CA . SER A 1 212 ? -21.430 -4.435 -8.338 1.00 97.19 212 SER A CA 1
ATOM 1659 C C . SER A 1 212 ? -21.504 -5.898 -7.892 1.00 97.19 212 SER A C 1
ATOM 1661 O O . SER A 1 212 ? -22.597 -6.446 -7.782 1.00 97.19 212 SER A O 1
ATOM 1663 N N . GLY A 1 213 ? -20.359 -6.541 -7.640 1.00 93.62 213 GLY A N 1
ATOM 1664 C CA . GLY A 1 213 ? -20.257 -7.975 -7.362 1.00 93.62 213 GLY A CA 1
ATOM 1665 C C . GLY A 1 213 ? -20.503 -8.871 -8.583 1.00 93.62 213 GLY A C 1
ATOM 1666 O O . GLY A 1 213 ? -20.577 -10.090 -8.437 1.00 93.62 213 GLY A O 1
ATOM 1667 N N . VAL A 1 214 ? -20.653 -8.299 -9.782 1.00 91.38 214 VAL A N 1
ATOM 1668 C CA . VAL A 1 214 ? -20.999 -9.043 -11.000 1.00 91.38 214 VAL A CA 1
ATOM 1669 C C . VAL A 1 214 ? -19.734 -9.523 -11.704 1.00 91.38 214 VAL A C 1
ATOM 1671 O O . VAL A 1 214 ? -18.843 -8.732 -11.993 1.00 91.38 214 VAL A O 1
ATOM 1674 N N . GLY A 1 215 ? -19.681 -10.820 -12.023 1.00 88.44 215 GLY A N 1
ATOM 1675 C CA . GLY A 1 215 ? -18.622 -11.400 -12.858 1.00 88.44 215 GLY A CA 1
ATOM 1676 C C . GLY A 1 215 ? -17.261 -11.560 -12.176 1.00 88.44 215 GLY A C 1
ATOM 1677 O O . GLY A 1 215 ? -16.292 -11.880 -12.855 1.00 88.44 215 GLY A O 1
ATOM 1678 N N . ILE A 1 216 ? -17.178 -11.371 -10.855 1.00 94.12 216 ILE A N 1
ATOM 1679 C CA . ILE A 1 216 ? -15.930 -11.521 -10.096 1.00 94.12 216 ILE A CA 1
ATOM 1680 C C . ILE A 1 216 ? -15.827 -12.918 -9.463 1.00 94.12 216 ILE A C 1
ATOM 1682 O O . ILE A 1 216 ? -16.817 -13.419 -8.920 1.00 94.12 216 ILE A O 1
ATOM 1686 N N . PRO A 1 217 ? -14.643 -13.556 -9.469 1.00 93.19 217 PRO A N 1
ATOM 1687 C CA . PRO A 1 217 ? -14.441 -14.823 -8.770 1.00 93.19 217 PRO A CA 1
ATOM 1688 C C . PRO A 1 217 ? -14.401 -14.644 -7.247 1.00 93.19 217 PRO A C 1
ATOM 1690 O O . PRO A 1 217 ? -14.832 -15.534 -6.516 1.00 93.19 217 PRO A O 1
ATOM 1693 N N . TYR A 1 218 ? -13.900 -13.499 -6.775 1.00 95.44 218 TYR A N 1
ATOM 1694 C CA . TYR A 1 218 ? -13.834 -13.128 -5.364 1.00 95.44 218 TYR A CA 1
ATOM 1695 C C . TYR A 1 218 ? -13.662 -11.612 -5.189 1.00 95.44 218 TYR A C 1
ATOM 1697 O O . TYR A 1 218 ? -13.239 -10.899 -6.104 1.00 95.44 218 TYR A O 1
ATOM 1705 N N . LEU A 1 219 ? -13.916 -11.134 -3.971 1.00 97.31 219 LEU A N 1
ATOM 1706 C CA . LEU A 1 219 ? -13.621 -9.776 -3.518 1.00 97.31 219 LEU A CA 1
ATOM 1707 C C . LEU A 1 219 ? -12.618 -9.821 -2.358 1.00 97.31 219 LEU A C 1
ATOM 1709 O O . LEU A 1 219 ? -12.940 -10.271 -1.262 1.00 97.31 219 LEU A O 1
ATOM 1713 N N . ARG A 1 220 ? -11.398 -9.323 -2.601 1.00 97.69 220 ARG A N 1
ATOM 1714 C CA . ARG A 1 220 ? -10.313 -9.246 -1.606 1.00 97.69 220 ARG A CA 1
ATOM 1715 C C . ARG A 1 220 ? -10.057 -7.788 -1.205 1.00 97.69 220 ARG A C 1
ATOM 1717 O O . ARG A 1 220 ? -9.539 -7.028 -2.028 1.00 97.69 220 ARG A O 1
ATOM 1724 N N . PRO A 1 221 ? -10.357 -7.377 0.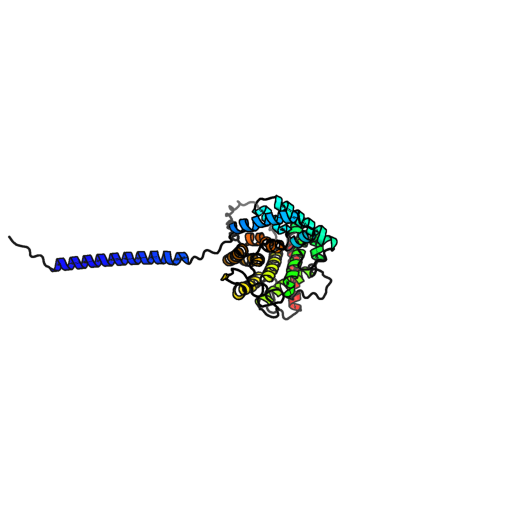041 1.00 98.56 221 PRO A N 1
ATOM 1725 C CA . PRO A 1 221 ? -10.230 -5.985 0.486 1.00 98.56 221 PRO A CA 1
ATOM 1726 C C . PRO A 1 221 ? -8.846 -5.367 0.241 1.00 98.56 221 PRO A C 1
ATOM 1728 O O . PRO A 1 221 ? -8.745 -4.232 -0.221 1.00 98.56 221 PRO A O 1
ATOM 1731 N N . PHE A 1 222 ? -7.764 -6.119 0.454 1.00 98.00 222 PHE A N 1
ATOM 1732 C CA . PHE A 1 222 ? -6.406 -5.613 0.220 1.00 98.00 222 PHE A CA 1
ATOM 1733 C C . PHE A 1 222 ? -6.101 -5.347 -1.264 1.00 98.00 222 PHE A C 1
ATOM 1735 O O . PHE A 1 222 ? -5.320 -4.450 -1.577 1.00 98.00 222 PHE A O 1
ATOM 1742 N N . MET A 1 223 ? -6.714 -6.099 -2.188 1.00 98.31 223 MET A N 1
ATOM 1743 C CA . MET A 1 223 ? -6.570 -5.869 -3.631 1.00 98.31 223 MET A CA 1
ATOM 1744 C C . MET A 1 223 ? -7.276 -4.576 -4.045 1.00 98.31 223 MET A C 1
ATOM 1746 O O . MET A 1 223 ? -6.741 -3.827 -4.869 1.00 98.31 223 MET A O 1
ATOM 1750 N N . VAL A 1 224 ? -8.414 -4.265 -3.413 1.00 98.69 224 VAL A N 1
ATOM 1751 C CA . VAL A 1 224 ? -9.071 -2.957 -3.538 1.00 98.69 224 VAL A CA 1
ATOM 1752 C C . VAL A 1 224 ? -8.162 -1.855 -3.003 1.00 98.69 224 VAL A C 1
ATOM 1754 O O . VAL A 1 224 ? -7.956 -0.872 -3.701 1.00 98.69 224 VAL A O 1
ATOM 1757 N N . GLY A 1 225 ? -7.559 -2.032 -1.822 1.00 98.50 225 GLY A N 1
ATOM 1758 C CA . GLY A 1 225 ? -6.639 -1.055 -1.225 1.00 98.50 225 GLY A CA 1
ATOM 1759 C C . GLY A 1 225 ? -5.423 -0.728 -2.105 1.00 98.50 225 GLY A C 1
ATOM 1760 O O . GLY A 1 225 ? -5.123 0.441 -2.351 1.00 98.50 225 GLY A O 1
ATOM 1761 N N . LEU A 1 226 ? -4.777 -1.751 -2.679 1.00 98.38 226 LEU A N 1
ATOM 1762 C CA . LEU A 1 226 ? -3.682 -1.578 -3.644 1.00 98.38 226 LEU A CA 1
ATOM 1763 C C . LEU A 1 226 ? -4.128 -0.827 -4.906 1.00 98.38 226 LEU A C 1
ATOM 1765 O O . LEU A 1 226 ? -3.450 0.101 -5.353 1.00 98.38 226 LEU A O 1
ATOM 1769 N N . THR A 1 227 ? -5.284 -1.207 -5.453 1.00 98.56 227 THR A N 1
ATOM 1770 C CA . THR A 1 227 ? -5.869 -0.550 -6.630 1.00 98.56 227 THR A CA 1
ATOM 1771 C C . THR A 1 227 ? -6.192 0.909 -6.315 1.00 98.56 227 THR A C 1
ATOM 1773 O O . THR A 1 227 ? -5.783 1.795 -7.062 1.00 98.56 227 THR A O 1
ATOM 1776 N N . ALA A 1 228 ? -6.830 1.175 -5.172 1.00 98.44 228 ALA A N 1
ATOM 1777 C CA . ALA A 1 228 ? -7.177 2.507 -4.693 1.00 98.44 228 ALA A CA 1
ATOM 1778 C C . ALA A 1 228 ? -5.945 3.411 -4.592 1.00 98.44 228 ALA A C 1
ATOM 1780 O O . ALA A 1 228 ? -5.945 4.493 -5.170 1.00 98.44 228 ALA A O 1
ATOM 1781 N N . ASN A 1 229 ? -4.867 2.946 -3.952 1.00 97.31 229 ASN A N 1
ATOM 1782 C CA . ASN A 1 229 ? -3.621 3.709 -3.863 1.00 97.31 229 ASN A CA 1
ATOM 1783 C C . ASN A 1 229 ? -3.093 4.094 -5.257 1.00 97.31 229 ASN A C 1
ATOM 1785 O O . ASN A 1 229 ? -2.776 5.256 -5.502 1.00 97.31 229 ASN A O 1
ATOM 1789 N N . SER A 1 230 ? -3.063 3.148 -6.201 1.00 96.56 230 SER A N 1
ATOM 1790 C CA . SER A 1 230 ? -2.559 3.411 -7.555 1.00 96.56 230 SER A CA 1
ATOM 1791 C C . SER A 1 230 ? -3.415 4.415 -8.343 1.00 96.56 230 SER A C 1
ATOM 1793 O O . SER A 1 230 ? -2.865 5.312 -8.984 1.00 96.56 230 SER A O 1
ATOM 1795 N N . VAL A 1 231 ? -4.749 4.326 -8.261 1.00 97.06 231 VAL A N 1
ATOM 1796 C CA . VAL A 1 231 ? -5.644 5.241 -8.989 1.00 97.06 231 VAL A CA 1
ATOM 1797 C C . VAL A 1 231 ? -5.733 6.618 -8.338 1.00 97.06 231 VAL A C 1
ATOM 1799 O O . VAL A 1 231 ? -5.913 7.594 -9.057 1.00 97.06 231 VAL A O 1
ATOM 1802 N N . ILE A 1 232 ? -5.568 6.726 -7.014 1.00 96.44 232 ILE A N 1
ATOM 1803 C CA . ILE A 1 232 ? -5.493 8.021 -6.320 1.00 96.44 232 ILE A CA 1
ATOM 1804 C C . ILE A 1 232 ? -4.226 8.768 -6.748 1.00 96.44 232 ILE A C 1
ATOM 1806 O O . ILE A 1 232 ? -4.295 9.938 -7.106 1.00 96.44 232 ILE A O 1
ATOM 1810 N N . ARG A 1 233 ? -3.080 8.084 -6.834 1.00 94.06 233 ARG A N 1
ATOM 1811 C CA . ARG A 1 233 ? -1.841 8.710 -7.331 1.00 94.06 233 ARG A CA 1
ATOM 1812 C C . ARG A 1 233 ? -1.964 9.177 -8.780 1.00 94.06 233 ARG A C 1
ATOM 1814 O O . ARG A 1 233 ? -1.470 10.245 -9.115 1.00 94.06 233 ARG A O 1
ATOM 1821 N N . TYR A 1 234 ? -2.635 8.399 -9.631 1.00 93.94 234 TYR A N 1
ATOM 1822 C CA . TYR A 1 234 ? -2.971 8.837 -10.991 1.00 93.94 234 TYR A CA 1
ATOM 1823 C C . TYR A 1 234 ? -3.971 10.009 -10.989 1.00 93.94 234 TYR A C 1
ATOM 1825 O O . TYR A 1 234 ? -3.926 10.889 -11.847 1.00 93.94 234 TYR A O 1
ATOM 1833 N N . HIS A 1 235 ? -4.889 10.041 -10.020 1.00 92.06 235 HIS A N 1
ATOM 1834 C CA . HIS A 1 235 ? -5.820 11.149 -9.858 1.00 92.06 235 HIS A CA 1
ATOM 1835 C C . HIS A 1 235 ? -5.108 12.462 -9.552 1.00 92.06 235 HIS A C 1
ATOM 1837 O O . HIS A 1 235 ? -5.423 13.476 -10.170 1.00 92.06 235 HIS A O 1
ATOM 1843 N N . ASP A 1 236 ? -4.114 12.431 -8.674 1.00 86.56 236 ASP A N 1
ATOM 1844 C CA . ASP A 1 236 ? -3.370 13.624 -8.279 1.00 86.56 236 ASP A CA 1
ATOM 1845 C C . ASP A 1 236 ? -2.502 14.197 -9.415 1.00 86.56 236 ASP A C 1
ATOM 1847 O O . ASP A 1 236 ? -2.077 15.348 -9.333 1.00 86.56 236 ASP A O 1
ATOM 1851 N N . THR A 1 237 ? -2.276 13.442 -10.499 1.00 81.81 237 THR A N 1
ATOM 1852 C CA . THR A 1 237 ? -1.562 13.932 -11.688 1.00 81.81 237 THR A CA 1
ATOM 1853 C C . THR A 1 237 ? -2.486 14.441 -12.798 1.00 81.81 237 THR A C 1
ATOM 1855 O O . THR A 1 237 ? -2.132 15.411 -13.462 1.00 81.81 237 THR A O 1
ATOM 1858 N N . ILE A 1 238 ? -3.636 13.795 -13.051 1.00 77.06 238 ILE A N 1
ATOM 1859 C CA . ILE A 1 238 ? -4.448 14.025 -14.274 1.00 77.06 238 ILE A CA 1
ATOM 1860 C C . ILE A 1 238 ? -5.952 14.283 -13.982 1.00 77.06 238 ILE A C 1
ATOM 1862 O O . ILE A 1 238 ? -6.720 14.600 -14.889 1.00 77.06 238 ILE A O 1
ATOM 1866 N N . ALA A 1 239 ? -6.401 14.190 -12.724 1.00 70.69 239 ALA A N 1
ATOM 1867 C CA . ALA A 1 239 ? -7.799 14.331 -12.274 1.00 70.69 239 ALA A CA 1
ATOM 1868 C C . ALA A 1 239 ? -8.859 13.597 -13.145 1.00 70.69 239 ALA A C 1
ATOM 1870 O O . ALA A 1 239 ? -9.704 14.220 -13.799 1.00 70.69 239 ALA A O 1
ATOM 1871 N N . PRO A 1 240 ? -8.870 12.251 -13.181 1.00 69.56 240 PRO A N 1
ATOM 1872 C CA . PRO A 1 240 ? -9.846 11.479 -13.939 1.00 69.56 240 PRO A CA 1
ATOM 1873 C C . PRO A 1 240 ? -11.250 11.616 -13.363 1.00 69.56 240 PRO A C 1
ATOM 1875 O O . PRO A 1 240 ? -11.476 11.496 -12.158 1.00 69.56 240 PRO A O 1
ATOM 1878 N N . LEU A 1 241 ? -12.215 11.785 -14.263 1.00 76.50 241 LEU A N 1
ATOM 1879 C CA . LEU A 1 241 ? -13.631 11.859 -13.928 1.00 76.50 241 LEU A CA 1
ATOM 1880 C C . LEU A 1 241 ? -14.098 10.546 -13.277 1.00 76.50 241 LEU A C 1
ATOM 1882 O O . LEU A 1 241 ? -13.948 9.481 -13.872 1.00 76.50 241 LEU A O 1
ATOM 1886 N N . GLY A 1 242 ? -14.727 10.625 -12.103 1.00 90.94 242 GLY A N 1
ATOM 1887 C CA . GLY A 1 242 ? -15.471 9.504 -11.518 1.00 90.94 242 GLY A CA 1
ATOM 1888 C C . GLY A 1 242 ? -14.706 8.602 -10.540 1.00 90.94 242 GLY A C 1
ATOM 1889 O O . GLY A 1 242 ? -15.291 7.652 -10.019 1.00 90.94 242 GLY A O 1
ATOM 1890 N N . ILE A 1 243 ? -13.405 8.833 -10.296 1.00 94.12 243 ILE A N 1
ATOM 1891 C CA . ILE A 1 243 ? -12.616 7.962 -9.398 1.00 94.12 243 ILE A CA 1
ATOM 1892 C C . ILE A 1 243 ? -13.174 7.982 -7.977 1.00 94.12 243 ILE A C 1
ATOM 1894 O O . ILE A 1 243 ? -13.283 6.928 -7.349 1.00 94.12 243 ILE A O 1
ATOM 1898 N N . ARG A 1 244 ? -13.560 9.158 -7.476 1.00 94.94 244 ARG A N 1
ATOM 1899 C CA . ARG A 1 244 ? -14.066 9.295 -6.109 1.00 94.94 244 ARG A CA 1
ATOM 1900 C C . ARG A 1 244 ? -15.344 8.493 -5.900 1.00 94.94 244 ARG A C 1
ATOM 1902 O O . ARG A 1 244 ? -15.451 7.772 -4.916 1.00 94.94 244 ARG A O 1
ATOM 1909 N N . GLU A 1 245 ? -16.280 8.574 -6.835 1.00 96.31 245 GLU A N 1
ATOM 1910 C CA . GLU A 1 245 ? -17.558 7.865 -6.799 1.00 96.31 245 GLU A CA 1
ATOM 1911 C C . GLU A 1 245 ? -17.349 6.347 -6.837 1.00 96.31 245 GLU A C 1
ATOM 1913 O O . GLU A 1 245 ? -17.981 5.611 -6.079 1.00 96.31 245 GLU A O 1
ATOM 1918 N N . ARG A 1 246 ? -16.413 5.872 -7.669 1.00 97.56 246 ARG A N 1
ATOM 1919 C CA . ARG A 1 246 ? -16.047 4.449 -7.758 1.00 97.56 246 ARG A CA 1
ATOM 1920 C C . ARG A 1 246 ? -15.440 3.926 -6.467 1.00 97.56 246 ARG A C 1
ATOM 1922 O O . ARG A 1 246 ? -15.857 2.878 -5.975 1.00 97.56 246 ARG A O 1
ATOM 1929 N N . LEU A 1 247 ? -14.482 4.667 -5.911 1.00 98.12 247 LEU A N 1
ATOM 1930 C CA . LEU A 1 247 ? -13.863 4.331 -4.633 1.00 98.12 247 LEU A CA 1
ATOM 1931 C C . LEU A 1 247 ? -14.895 4.345 -3.504 1.00 98.12 247 LEU A C 1
ATOM 1933 O O . LEU A 1 247 ? -14.927 3.410 -2.712 1.00 98.12 247 LEU A O 1
ATOM 1937 N N . GLN A 1 248 ? -15.788 5.337 -3.469 1.00 98.44 248 GLN A N 1
ATOM 1938 C CA . GLN A 1 248 ? -16.856 5.408 -2.474 1.00 98.44 248 GLN A CA 1
ATOM 1939 C C . GLN A 1 248 ? -17.796 4.197 -2.555 1.00 98.44 248 GLN A C 1
ATOM 1941 O O . GLN A 1 248 ? -18.166 3.643 -1.518 1.00 98.44 248 GLN A O 1
ATOM 1946 N N . ALA A 1 249 ? -18.166 3.765 -3.764 1.00 98.44 249 ALA A N 1
ATOM 1947 C CA . ALA A 1 249 ? -19.047 2.618 -3.964 1.00 98.44 249 ALA A CA 1
ATOM 1948 C C . ALA A 1 249 ? -18.421 1.315 -3.438 1.00 98.44 249 ALA A C 1
ATOM 1950 O O . ALA A 1 249 ? -19.033 0.625 -2.620 1.00 98.44 249 ALA A O 1
ATOM 1951 N N . VAL A 1 250 ? -17.181 1.002 -3.837 1.00 98.62 250 VAL A N 1
ATOM 1952 C CA . VAL A 1 250 ? -16.510 -0.219 -3.363 1.00 98.62 250 VAL A CA 1
ATOM 1953 C C . VAL A 1 250 ? -16.168 -0.136 -1.872 1.00 98.62 250 VAL A C 1
ATOM 1955 O O . VAL A 1 250 ? -16.372 -1.112 -1.159 1.00 98.62 250 VAL A O 1
ATOM 1958 N N . ALA A 1 251 ? -15.743 1.023 -1.360 1.00 98.75 251 ALA A N 1
ATOM 1959 C CA . ALA A 1 251 ? -15.471 1.226 0.064 1.00 98.75 251 ALA A CA 1
ATOM 1960 C C . ALA A 1 251 ? -16.723 0.977 0.918 1.00 98.75 251 ALA A C 1
ATOM 1962 O O . ALA A 1 251 ? -16.666 0.266 1.918 1.00 98.75 251 ALA A O 1
ATOM 1963 N N . THR A 1 252 ? -17.879 1.486 0.484 1.00 98.62 252 THR A N 1
ATOM 1964 C CA . THR A 1 252 ? -19.163 1.236 1.155 1.00 98.62 252 THR A CA 1
ATOM 1965 C C . THR A 1 252 ? -19.476 -0.259 1.207 1.00 98.62 252 THR A C 1
ATOM 1967 O O . THR A 1 252 ? -19.844 -0.774 2.261 1.00 98.62 252 THR A O 1
ATOM 1970 N N . LYS A 1 253 ? -19.267 -0.981 0.098 1.00 98.31 253 LYS A N 1
ATOM 1971 C CA . LYS A 1 253 ? -19.455 -2.434 0.049 1.00 98.31 253 LYS A CA 1
ATOM 1972 C C . LYS A 1 253 ? -18.516 -3.173 1.008 1.00 98.31 253 LYS A C 1
ATOM 1974 O O . LYS A 1 253 ? -18.983 -3.980 1.806 1.00 98.31 253 LYS A O 1
ATOM 1979 N N . LEU A 1 254 ? -17.214 -2.869 0.981 1.00 98.69 254 LEU A N 1
ATOM 1980 C CA . LEU A 1 254 ? -16.229 -3.490 1.876 1.00 98.69 254 LEU A CA 1
ATOM 1981 C C . LEU A 1 254 ? -16.595 -3.279 3.349 1.00 98.69 254 LEU A C 1
ATOM 1983 O O . LEU A 1 254 ? -16.580 -4.233 4.125 1.00 98.69 254 LEU A O 1
ATOM 1987 N N . LYS A 1 255 ? -16.933 -2.040 3.724 1.00 98.44 255 LYS A N 1
ATOM 1988 C CA . LYS A 1 255 ? -17.330 -1.666 5.086 1.00 98.44 255 LYS A CA 1
ATOM 1989 C C . LYS A 1 255 ? -18.580 -2.413 5.553 1.00 98.44 255 LYS A C 1
ATOM 1991 O O . LYS A 1 255 ? -18.627 -2.831 6.702 1.00 98.44 255 LYS A O 1
ATOM 1996 N N . ASN A 1 256 ? -19.567 -2.596 4.679 1.00 98.19 256 ASN A N 1
ATOM 1997 C CA . ASN A 1 256 ? -20.839 -3.220 5.046 1.00 98.19 256 ASN A CA 1
ATOM 1998 C C . ASN A 1 256 ? -20.792 -4.755 5.052 1.00 98.19 256 ASN A C 1
ATOM 2000 O O . ASN A 1 256 ? -21.521 -5.373 5.822 1.00 98.19 256 ASN A O 1
ATOM 2004 N N . GLU A 1 257 ? -19.983 -5.373 4.188 1.00 97.75 257 GLU A N 1
ATOM 2005 C CA . GLU A 1 257 ? -20.041 -6.826 3.954 1.00 97.75 257 GLU A CA 1
ATOM 2006 C C . GLU A 1 257 ? -18.815 -7.594 4.460 1.00 97.75 257 GLU A C 1
ATOM 2008 O O . GLU A 1 257 ? -18.924 -8.774 4.795 1.00 97.75 257 GLU A O 1
ATOM 2013 N N . LEU A 1 258 ? -17.640 -6.957 4.498 1.00 98.25 258 LEU A N 1
ATOM 2014 C CA . LEU A 1 258 ? -16.366 -7.644 4.745 1.00 98.25 258 LEU A CA 1
ATOM 2015 C C . LEU A 1 258 ? -15.633 -7.161 5.995 1.00 98.25 258 LEU A C 1
ATOM 2017 O O . LEU A 1 258 ? -14.637 -7.773 6.374 1.00 98.25 258 LEU A O 1
ATOM 2021 N N . TRP A 1 259 ? -16.090 -6.091 6.640 1.00 98.56 259 TRP A N 1
ATOM 2022 C CA . TRP A 1 259 ? -15.548 -5.647 7.920 1.00 98.56 259 TRP A CA 1
ATOM 2023 C C . TRP A 1 259 ? -16.080 -6.508 9.071 1.00 98.56 259 TRP A C 1
ATOM 2025 O O . TRP A 1 259 ? -17.286 -6.687 9.227 1.00 98.56 259 TRP A O 1
ATOM 2035 N N . ILE A 1 260 ? -15.176 -7.024 9.902 1.00 98.31 260 ILE A N 1
ATOM 2036 C CA . ILE A 1 260 ? -15.491 -7.810 11.093 1.00 98.31 260 ILE A CA 1
ATOM 2037 C C . ILE A 1 260 ? -15.251 -6.924 12.315 1.00 98.31 260 ILE A C 1
ATOM 2039 O O . ILE A 1 260 ? -14.123 -6.807 12.792 1.00 98.31 260 ILE A O 1
ATOM 2043 N N . GLU A 1 261 ? -16.319 -6.325 12.845 1.00 97.25 261 GLU A N 1
ATOM 2044 C CA . GLU A 1 261 ? -16.238 -5.355 13.949 1.00 97.25 261 GLU A CA 1
ATOM 2045 C C . GLU A 1 261 ? -15.501 -5.915 15.175 1.00 97.25 261 GLU A C 1
ATOM 2047 O O . GLU A 1 261 ? -14.599 -5.271 15.703 1.00 97.25 261 GLU A O 1
ATOM 2052 N N . SER A 1 262 ? -15.805 -7.152 15.587 1.00 96.62 262 SER A N 1
ATOM 2053 C CA . SER A 1 262 ? -15.180 -7.781 16.760 1.00 96.62 262 SER A CA 1
ATOM 2054 C C . SER A 1 262 ? -13.684 -8.050 16.591 1.00 96.62 262 SER A C 1
ATOM 2056 O O . SER A 1 262 ? -12.959 -8.102 17.579 1.00 96.62 262 SER A O 1
ATOM 2058 N N . ALA A 1 263 ? -13.227 -8.235 15.351 1.00 97.62 263 ALA A N 1
ATOM 2059 C CA . ALA A 1 263 ? -11.820 -8.426 15.021 1.00 97.62 263 ALA A CA 1
ATOM 2060 C C . ALA A 1 263 ? -11.155 -7.127 14.556 1.00 97.62 263 ALA A C 1
ATOM 2062 O O . ALA A 1 263 ? -9.960 -7.126 14.296 1.00 97.62 263 ALA A O 1
ATOM 2063 N N . ARG A 1 264 ? -11.897 -6.018 14.426 1.00 97.88 264 ARG A N 1
ATOM 2064 C CA . ARG A 1 264 ? -11.402 -4.739 13.890 1.00 97.88 264 ARG A CA 1
ATOM 2065 C C . ARG A 1 264 ? -10.560 -4.944 12.619 1.00 97.88 264 ARG A C 1
ATOM 2067 O O . ARG A 1 264 ? -9.508 -4.336 12.429 1.00 97.88 264 ARG A O 1
ATOM 2074 N N . ALA A 1 265 ? -11.002 -5.850 11.755 1.00 98.44 265 ALA A N 1
ATOM 2075 C CA . ALA A 1 265 ? -10.267 -6.275 10.574 1.00 98.44 265 ALA A CA 1
ATOM 2076 C C . ALA A 1 265 ? -11.226 -6.611 9.441 1.00 98.44 265 ALA A C 1
ATOM 2078 O O . ALA A 1 265 ? -12.381 -6.969 9.668 1.00 98.44 265 ALA A O 1
ATOM 2079 N N . PHE A 1 266 ? -10.734 -6.529 8.211 1.00 98.56 266 PHE A N 1
ATOM 2080 C CA . PHE A 1 266 ? -11.460 -7.081 7.077 1.00 98.56 266 PHE A CA 1
ATOM 2081 C C . PHE A 1 266 ? -11.249 -8.592 6.972 1.00 98.56 266 PHE A C 1
ATOM 2083 O O . PHE A 1 266 ? -10.192 -9.099 7.352 1.00 98.56 266 PHE A O 1
ATOM 2090 N N . LYS A 1 267 ? -12.228 -9.299 6.400 1.00 98.25 267 LYS A N 1
ATOM 2091 C CA . LYS A 1 267 ? -12.027 -10.654 5.872 1.00 98.25 267 LYS A CA 1
ATOM 2092 C C . LYS A 1 267 ? -10.863 -10.666 4.875 1.00 98.25 267 LYS A C 1
ATOM 2094 O O . LYS A 1 267 ? -10.684 -9.697 4.131 1.00 98.25 267 LYS A O 1
ATOM 2099 N N . TYR A 1 268 ? -10.122 -11.769 4.793 1.00 97.44 268 TYR A N 1
ATOM 2100 C CA . TYR A 1 268 ? -9.126 -11.948 3.733 1.00 97.44 268 TYR A CA 1
ATOM 2101 C C . TYR A 1 268 ? -9.782 -11.923 2.339 1.00 97.44 268 TYR A C 1
ATOM 2103 O O . TYR A 1 268 ? -9.304 -11.243 1.425 1.00 97.44 268 TYR A O 1
ATOM 2111 N N . THR A 1 269 ? -10.915 -12.615 2.194 1.00 96.69 269 THR A N 1
ATOM 2112 C CA . THR A 1 269 ? -11.746 -12.661 0.985 1.00 96.69 269 THR A CA 1
ATOM 2113 C C . THR A 1 269 ? -13.233 -12.839 1.341 1.00 96.69 269 THR A C 1
ATOM 2115 O O . THR A 1 269 ? -13.584 -13.161 2.472 1.00 96.69 269 THR A O 1
ATOM 2118 N N . ASP A 1 270 ? -14.133 -12.618 0.384 1.00 94.50 270 ASP A N 1
ATOM 2119 C CA . ASP A 1 270 ? -15.593 -12.695 0.572 1.00 94.50 270 ASP A CA 1
ATOM 2120 C C . ASP A 1 270 ? -16.189 -14.116 0.581 1.00 94.50 270 ASP A C 1
ATOM 2122 O O . ASP A 1 270 ? -17.399 -14.268 0.729 1.00 94.50 270 ASP A O 1
ATOM 2126 N N . ARG A 1 271 ? -15.366 -15.149 0.374 1.00 94.44 271 ARG A N 1
ATOM 2127 C CA . ARG A 1 271 ? -15.759 -16.566 0.285 1.00 94.44 271 ARG A CA 1
ATOM 2128 C C . ARG A 1 271 ? -14.539 -17.469 0.420 1.00 94.44 271 ARG A C 1
ATOM 2130 O O . ARG A 1 271 ? -13.432 -17.028 0.143 1.00 94.44 271 ARG A O 1
ATOM 2137 N N . LEU A 1 272 ? -14.716 -18.747 0.744 1.00 93.06 272 LEU A N 1
ATOM 2138 C CA . LEU A 1 272 ? -13.595 -19.691 0.765 1.00 93.06 272 LEU A CA 1
ATOM 2139 C C . LEU A 1 272 ? -12.967 -19.859 -0.634 1.00 93.06 272 LEU A C 1
ATOM 2141 O O . LEU A 1 272 ? -13.658 -20.157 -1.607 1.00 93.06 272 LEU A O 1
ATOM 2145 N N . THR A 1 273 ? -11.647 -19.701 -0.715 1.00 90.81 273 THR A N 1
ATOM 2146 C CA . THR A 1 273 ? -10.825 -19.917 -1.914 1.00 90.81 273 THR A CA 1
ATOM 2147 C C . THR A 1 273 ? -9.600 -20.773 -1.563 1.00 90.81 273 THR A C 1
ATOM 2149 O O . THR A 1 273 ? -9.248 -20.872 -0.387 1.00 90.81 273 THR A O 1
ATOM 2152 N N . PRO A 1 274 ? -8.900 -21.374 -2.543 1.00 89.19 274 PRO A N 1
ATOM 2153 C CA . PRO A 1 274 ? -7.669 -22.117 -2.265 1.00 89.19 274 PRO A CA 1
ATOM 2154 C C . PRO A 1 274 ? -6.567 -21.289 -1.585 1.00 89.19 274 PRO A C 1
ATOM 2156 O O . PRO A 1 274 ? -5.748 -21.853 -0.866 1.00 89.19 274 PRO A O 1
ATOM 2159 N N . GLU A 1 275 ? -6.536 -19.966 -1.791 1.00 86.50 275 GLU A N 1
ATOM 2160 C CA . GLU A 1 275 ? -5.500 -19.089 -1.222 1.00 86.50 275 GLU A CA 1
ATOM 2161 C C . GLU A 1 275 ? -5.948 -18.285 0.013 1.00 86.50 275 GLU A C 1
ATOM 2163 O O . GLU A 1 275 ? -5.214 -17.398 0.447 1.00 86.50 275 GLU A O 1
ATOM 2168 N N . GLY A 1 276 ? -7.133 -18.555 0.570 1.00 89.44 276 GLY A N 1
ATOM 2169 C CA . GLY A 1 276 ? -7.633 -17.890 1.780 1.00 89.44 276 GLY A CA 1
ATOM 2170 C C . GLY A 1 276 ? -9.155 -17.900 1.893 1.00 89.44 276 GLY A C 1
ATOM 2171 O O . GLY A 1 276 ? -9.847 -18.361 0.981 1.00 89.44 276 GLY A O 1
ATOM 2172 N N . GLY A 1 277 ? -9.690 -17.383 2.996 1.00 93.69 277 GLY A N 1
ATOM 2173 C CA . GLY A 1 277 ? -11.119 -17.453 3.293 1.00 93.69 277 GLY A CA 1
ATOM 2174 C C . GLY A 1 277 ? -11.691 -16.210 3.969 1.00 93.69 277 GLY A C 1
ATOM 2175 O O . GLY A 1 277 ? -11.293 -15.072 3.719 1.00 93.69 277 GLY A O 1
ATOM 2176 N N . GLU A 1 278 ? -12.709 -16.438 4.792 1.00 97.19 278 GLU A N 1
ATOM 2177 C CA . GLU A 1 278 ? -13.463 -15.385 5.474 1.00 97.19 278 GLU A CA 1
ATOM 2178 C C . GLU A 1 278 ? -12.881 -15.026 6.853 1.00 97.19 278 GLU A C 1
ATOM 2180 O O . GLU A 1 278 ? -13.518 -14.325 7.639 1.00 97.19 278 GLU A O 1
ATOM 2185 N N . GLU A 1 279 ? -11.683 -15.515 7.173 1.00 97.12 279 GLU A N 1
ATOM 2186 C CA . GLU A 1 279 ? -10.958 -15.167 8.389 1.00 97.12 279 GLU A CA 1
ATOM 2187 C C . GLU A 1 279 ? -10.552 -13.681 8.420 1.00 97.12 279 GLU A C 1
ATOM 2189 O O . GLU A 1 279 ? -10.300 -13.079 7.370 1.00 97.12 279 GLU A O 1
ATOM 2194 N N . PRO A 1 280 ? -10.462 -13.065 9.615 1.00 98.00 280 PRO A N 1
ATOM 2195 C CA . PRO A 1 280 ? -9.929 -11.713 9.757 1.00 98.00 280 PRO A CA 1
ATOM 2196 C C . PRO A 1 280 ? -8.458 -11.639 9.319 1.00 98.00 280 PRO A C 1
ATOM 2198 O O . PRO A 1 280 ? -7.645 -12.470 9.718 1.00 98.00 280 PRO A O 1
ATOM 2201 N N . ALA A 1 281 ? -8.107 -10.594 8.566 1.00 97.31 281 ALA A N 1
ATOM 2202 C CA . ALA A 1 281 ? -6.759 -10.337 8.052 1.00 97.31 281 ALA A CA 1
ATOM 2203 C C . ALA A 1 281 ? -6.232 -8.945 8.477 1.00 97.31 281 ALA A C 1
ATOM 2205 O O . ALA A 1 281 ? -6.080 -8.044 7.643 1.00 97.31 281 ALA A O 1
ATOM 2206 N N . PRO A 1 282 ? -5.970 -8.718 9.781 1.00 97.25 282 PRO A N 1
ATOM 2207 C CA . PRO A 1 282 ? -5.538 -7.411 10.291 1.00 97.25 282 PRO A CA 1
ATOM 2208 C C . PRO A 1 282 ? -4.178 -6.955 9.735 1.00 97.25 282 PRO A C 1
ATOM 2210 O O . PRO A 1 282 ? -3.915 -5.757 9.628 1.00 97.25 282 PRO A O 1
ATOM 2213 N N . ASP A 1 283 ? -3.320 -7.887 9.316 1.00 94.88 283 ASP A N 1
ATOM 2214 C CA . ASP A 1 283 ? -2.040 -7.614 8.654 1.00 94.88 283 ASP A CA 1
ATOM 2215 C C . ASP A 1 283 ? -2.192 -6.898 7.299 1.00 94.88 283 ASP A C 1
ATOM 2217 O O . ASP A 1 283 ? -1.229 -6.314 6.798 1.00 94.88 283 ASP A O 1
ATOM 2221 N N . LEU A 1 284 ? -3.405 -6.857 6.744 1.00 96.56 284 LEU A N 1
ATOM 2222 C CA . LEU A 1 284 ? -3.720 -6.187 5.484 1.00 96.56 284 LEU A CA 1
ATOM 2223 C C . LEU A 1 284 ? -4.455 -4.852 5.659 1.00 96.56 284 LEU A C 1
ATOM 2225 O O . LEU A 1 284 ? -4.606 -4.115 4.683 1.00 96.56 284 LEU A O 1
ATOM 2229 N N . ASN A 1 285 ? -4.892 -4.508 6.876 1.00 98.38 285 ASN A N 1
ATOM 2230 C CA . ASN A 1 285 ? -5.693 -3.307 7.134 1.00 98.38 285 ASN A CA 1
ATOM 2231 C C . ASN A 1 285 ? -5.011 -2.019 6.644 1.00 98.38 285 ASN A C 1
ATOM 2233 O O . ASN A 1 285 ? -5.673 -1.143 6.088 1.00 98.38 285 ASN A O 1
ATOM 2237 N N . LEU A 1 286 ? -3.690 -1.898 6.804 1.00 97.38 286 LEU A N 1
ATOM 2238 C CA . LEU A 1 286 ? -2.959 -0.680 6.431 1.00 97.38 286 LEU A CA 1
ATOM 2239 C C . LEU A 1 286 ? -2.732 -0.536 4.921 1.00 97.38 286 LEU A C 1
ATOM 2241 O O . LEU A 1 286 ? -2.417 0.557 4.457 1.00 97.38 286 LEU A O 1
ATOM 2245 N N . LEU A 1 287 ? -3.021 -1.576 4.132 1.00 98.00 287 LEU A N 1
ATOM 2246 C CA . LEU A 1 287 ? -3.160 -1.439 2.681 1.00 98.00 287 LEU A CA 1
ATOM 2247 C C . LEU A 1 287 ? -4.496 -0.785 2.282 1.00 98.00 287 LEU A C 1
ATOM 2249 O O . LEU A 1 287 ? -4.638 -0.337 1.148 1.00 98.00 287 LEU A O 1
ATOM 2253 N N . ILE A 1 288 ? -5.477 -0.747 3.192 1.00 98.69 288 ILE A N 1
ATOM 2254 C CA . ILE A 1 288 ? -6.869 -0.343 2.936 1.00 98.69 288 ILE A CA 1
ATOM 2255 C C . ILE A 1 288 ? -7.190 1.004 3.595 1.00 98.69 288 ILE A C 1
ATOM 2257 O O . ILE A 1 288 ? -7.858 1.841 2.988 1.00 98.69 288 ILE A O 1
ATOM 2261 N N . ALA A 1 289 ? -6.694 1.239 4.815 1.00 98.50 289 ALA A N 1
ATOM 2262 C CA . ALA A 1 289 ? -6.942 2.457 5.591 1.00 98.50 289 ALA A CA 1
ATOM 2263 C C . ALA A 1 289 ? -6.734 3.777 4.809 1.00 98.50 289 ALA A C 1
ATOM 2265 O O . ALA A 1 289 ? -7.590 4.660 4.930 1.00 98.50 289 ALA A O 1
ATOM 2266 N N . PRO A 1 290 ? -5.685 3.931 3.965 1.00 98.31 290 PRO A N 1
ATOM 2267 C CA . PRO A 1 290 ? -5.490 5.150 3.179 1.00 98.31 290 PRO A CA 1
ATOM 2268 C C . PRO A 1 290 ? -6.690 5.503 2.285 1.00 98.31 290 PRO A C 1
ATOM 2270 O O . PRO A 1 290 ? -7.059 6.669 2.190 1.00 98.31 290 PRO A O 1
ATOM 2273 N N . MET A 1 291 ? -7.364 4.514 1.685 1.00 98.38 291 MET A N 1
ATOM 2274 C CA . MET A 1 291 ? -8.528 4.764 0.824 1.00 98.38 291 MET A CA 1
ATOM 2275 C C . MET A 1 291 ? -9.649 5.490 1.583 1.00 98.38 291 MET A C 1
ATOM 2277 O O . MET A 1 291 ? -10.210 6.459 1.076 1.00 98.38 291 MET A O 1
ATOM 2281 N N . TYR A 1 292 ? -9.959 5.055 2.808 1.00 98.56 292 TYR A N 1
ATOM 2282 C CA . TYR A 1 292 ? -10.993 5.694 3.628 1.00 98.56 292 TYR A CA 1
ATOM 2283 C C . TYR A 1 292 ? -10.574 7.089 4.100 1.00 98.56 292 TYR A C 1
ATOM 2285 O O . TYR A 1 292 ? -11.400 8.004 4.090 1.00 98.56 292 TYR A O 1
ATOM 2293 N N . ALA A 1 293 ? -9.295 7.271 4.449 1.00 97.69 293 ALA A N 1
ATOM 2294 C CA . ALA A 1 293 ? -8.760 8.580 4.816 1.00 97.69 293 ALA A CA 1
ATOM 2295 C C . ALA A 1 293 ? -8.909 9.581 3.657 1.00 97.69 293 ALA A C 1
ATOM 2297 O O . ALA A 1 293 ? -9.416 10.683 3.863 1.00 97.69 293 ALA A O 1
ATOM 2298 N N . TRP A 1 294 ? -8.563 9.170 2.431 1.00 97.06 294 TRP A N 1
ATOM 2299 C CA . TRP A 1 294 ? -8.703 9.995 1.226 1.00 97.06 294 TRP A CA 1
ATOM 2300 C C . TRP A 1 294 ? -10.162 10.322 0.885 1.00 97.06 294 TRP A C 1
ATOM 2302 O O . TRP A 1 294 ? -10.483 11.453 0.522 1.00 97.06 294 TRP A O 1
ATOM 2312 N N . LEU A 1 295 ? -11.075 9.356 1.045 1.00 97.00 295 LEU A N 1
ATOM 2313 C CA . LEU A 1 295 ? -12.510 9.573 0.822 1.00 97.00 295 LEU A CA 1
ATOM 2314 C C . LEU A 1 295 ? -13.136 10.550 1.832 1.00 97.00 295 LEU A C 1
ATOM 2316 O O . LEU A 1 295 ? -14.179 11.143 1.539 1.00 97.00 295 LEU A O 1
ATOM 2320 N N . GLY A 1 296 ? -12.483 10.758 2.980 1.00 95.94 296 GLY A N 1
ATOM 2321 C CA . GLY A 1 296 ? -12.934 11.628 4.064 1.00 95.94 296 GLY A CA 1
ATOM 2322 C C . GLY A 1 296 ? -13.650 10.895 5.203 1.00 95.94 296 GLY A C 1
ATOM 2323 O O . GLY A 1 296 ? -14.050 11.545 6.168 1.00 95.94 296 GLY A O 1
ATOM 2324 N N . ASP A 1 297 ? -13.771 9.563 5.150 1.00 96.62 297 ASP A N 1
ATOM 2325 C CA . ASP A 1 297 ? -14.300 8.737 6.249 1.00 96.62 297 ASP A CA 1
ATOM 2326 C C . ASP A 1 297 ? -13.200 8.485 7.294 1.00 96.62 297 ASP A C 1
ATOM 2328 O O . ASP A 1 297 ? -12.719 7.368 7.495 1.00 96.62 297 ASP A O 1
ATOM 2332 N N . LYS A 1 298 ? -12.741 9.573 7.922 1.00 95.31 298 LYS A N 1
ATOM 2333 C CA . LYS A 1 298 ? -11.582 9.575 8.827 1.00 95.31 298 LYS A CA 1
ATOM 2334 C C . LYS A 1 298 ? -11.802 8.751 10.089 1.00 95.31 298 LYS A C 1
ATOM 2336 O O . LYS A 1 298 ? -10.856 8.151 10.589 1.00 95.31 298 LYS A O 1
ATOM 2341 N N . GLU A 1 299 ? -13.035 8.707 10.592 1.00 95.50 299 GLU A N 1
ATOM 2342 C CA . GLU A 1 299 ? -13.380 7.860 11.734 1.00 95.50 299 GLU A CA 1
ATOM 2343 C C . GLU A 1 299 ? -13.149 6.389 11.389 1.00 95.50 299 GLU A C 1
ATOM 2345 O O . GLU A 1 299 ? -12.444 5.686 12.112 1.00 95.50 299 GLU A O 1
ATOM 2350 N N . PHE A 1 300 ? -13.711 5.913 10.274 1.00 97.50 300 PHE A N 1
ATOM 2351 C CA . PHE A 1 300 ? -13.538 4.517 9.900 1.00 97.50 300 PHE A CA 1
ATOM 2352 C C . PHE A 1 300 ? -12.099 4.215 9.473 1.00 97.50 300 PHE A C 1
ATOM 2354 O O . PHE A 1 300 ? -11.569 3.163 9.818 1.00 97.50 300 PHE A O 1
ATOM 2361 N N . ALA A 1 301 ? -11.423 5.154 8.808 1.00 98.00 301 ALA A N 1
ATOM 2362 C CA . ALA A 1 301 ? -10.007 5.027 8.481 1.00 98.00 301 ALA A CA 1
ATOM 2363 C C . ALA A 1 301 ? -9.143 4.811 9.740 1.00 98.00 301 ALA A C 1
ATOM 2365 O O . ALA A 1 301 ? -8.274 3.937 9.747 1.00 98.00 301 ALA A O 1
ATOM 2366 N N . GLY A 1 302 ? -9.418 5.552 10.820 1.00 97.31 302 GLY A N 1
ATOM 2367 C CA . GLY A 1 302 ? -8.766 5.368 12.117 1.00 97.31 302 GLY A CA 1
ATOM 2368 C C . GLY A 1 302 ? -9.067 4.014 12.763 1.00 97.31 302 GLY A C 1
ATOM 2369 O O . GLY A 1 302 ? -8.137 3.360 13.234 1.00 97.31 302 GLY A O 1
ATOM 2370 N N . LYS A 1 303 ? -10.317 3.530 12.688 1.00 97.69 303 LYS A N 1
ATOM 2371 C CA . LYS A 1 303 ? -10.696 2.170 13.133 1.00 97.69 303 LYS A CA 1
ATOM 2372 C C . LYS A 1 303 ? -9.895 1.085 12.411 1.00 97.69 303 LYS A C 1
ATOM 2374 O O . LYS A 1 303 ? -9.302 0.220 13.056 1.00 97.69 303 LYS A O 1
ATOM 2379 N N . VAL A 1 304 ? -9.833 1.152 11.078 1.00 98.44 304 VAL A N 1
ATOM 2380 C CA . VAL A 1 304 ? -9.080 0.196 10.247 1.00 98.44 304 VAL A CA 1
ATOM 2381 C C . VAL A 1 304 ? -7.593 0.230 10.602 1.00 98.44 304 VAL A C 1
ATOM 2383 O O . VAL A 1 304 ? -6.984 -0.821 10.810 1.00 98.44 304 VAL A O 1
ATOM 2386 N N . PHE A 1 305 ? -7.015 1.429 10.720 1.00 98.06 305 PHE A N 1
ATOM 2387 C CA . PHE A 1 305 ? -5.618 1.611 11.110 1.00 98.06 305 PHE A CA 1
ATOM 2388 C C . PHE A 1 305 ? -5.324 0.983 12.478 1.00 98.06 305 PHE A C 1
ATOM 2390 O O . PHE A 1 305 ? -4.425 0.153 12.596 1.00 98.06 305 PHE A O 1
ATOM 2397 N N . ASN A 1 306 ? -6.115 1.319 13.498 1.00 97.62 306 ASN A N 1
ATOM 2398 C CA . ASN A 1 306 ? -5.916 0.819 14.855 1.00 97.62 306 ASN A CA 1
ATOM 2399 C C . ASN A 1 306 ? -6.040 -0.703 14.920 1.00 97.62 306 ASN A C 1
ATOM 2401 O O . ASN A 1 306 ? -5.180 -1.347 15.509 1.00 97.62 306 ASN A O 1
ATOM 2405 N N . GLY A 1 307 ? -7.025 -1.292 14.238 1.00 97.62 307 GLY A N 1
ATOM 2406 C CA . GLY A 1 307 ? -7.148 -2.747 14.157 1.00 97.62 307 GLY A CA 1
ATOM 2407 C C . GLY A 1 307 ? -5.928 -3.432 13.528 1.00 97.62 307 GLY A C 1
ATOM 2408 O O . GLY A 1 307 ? -5.480 -4.469 14.019 1.00 97.62 307 GLY A O 1
ATOM 2409 N N . GLY A 1 308 ? -5.318 -2.817 12.507 1.00 96.81 308 GLY A N 1
ATOM 2410 C CA . GLY A 1 308 ? -4.075 -3.324 11.920 1.00 96.81 308 GLY A CA 1
ATOM 2411 C C . GLY A 1 308 ? -2.915 -3.273 12.910 1.00 96.81 308 GLY A C 1
ATOM 2412 O O . GLY A 1 308 ? -2.217 -4.260 13.113 1.00 96.81 308 GLY A O 1
ATOM 2413 N N . ILE A 1 309 ? -2.765 -2.166 13.628 1.00 95.62 309 ILE A N 1
ATOM 2414 C CA . ILE A 1 309 ? -1.683 -2.005 14.603 1.00 95.62 309 ILE A CA 1
ATOM 2415 C C . ILE A 1 309 ? -1.881 -2.834 15.866 1.00 95.62 309 ILE A C 1
ATOM 2417 O O . ILE A 1 309 ? -0.899 -3.272 16.455 1.00 95.62 309 ILE A O 1
ATOM 2421 N N . GLU A 1 310 ? -3.110 -3.091 16.291 1.00 95.56 310 GLU A N 1
ATOM 2422 C CA . GLU A 1 310 ? -3.420 -3.902 17.469 1.00 95.56 310 GLU A CA 1
ATOM 2423 C C . GLU A 1 310 ? -3.273 -5.401 17.189 1.00 95.56 310 GLU A C 1
ATOM 2425 O O . GLU A 1 310 ? -2.823 -6.145 18.062 1.00 95.56 310 GLU A O 1
ATOM 2430 N N . GLN A 1 311 ? -3.588 -5.853 15.973 1.00 95.25 311 GLN A N 1
ATOM 2431 C CA . GLN A 1 311 ? -3.793 -7.280 15.709 1.00 95.25 311 GLN A CA 1
ATOM 2432 C C . GLN A 1 311 ? -2.912 -7.862 14.603 1.00 95.25 311 GLN A C 1
ATOM 2434 O O . GLN A 1 311 ? -2.837 -9.085 14.489 1.00 95.25 311 GLN A O 1
ATOM 2439 N N . ALA A 1 312 ? -2.204 -7.044 13.815 1.00 93.31 312 ALA A N 1
ATOM 2440 C CA . ALA A 1 312 ? -1.321 -7.569 12.779 1.00 93.31 312 ALA A CA 1
ATOM 2441 C C . ALA A 1 312 ? -0.229 -8.464 13.370 1.00 93.31 312 ALA A C 1
ATOM 2443 O O . ALA A 1 312 ? 0.396 -8.166 14.399 1.00 93.31 312 ALA A O 1
ATOM 2444 N N . TRP A 1 313 ? 0.036 -9.555 12.661 1.00 91.62 313 TRP A N 1
ATOM 2445 C CA . TRP A 1 313 ? 1.139 -10.448 12.958 1.00 91.62 313 TRP A CA 1
ATOM 2446 C C . TRP A 1 313 ? 2.439 -9.928 12.327 1.00 91.62 313 TRP A C 1
ATOM 2448 O O . TRP A 1 313 ? 2.526 -9.768 11.115 1.00 91.62 313 TRP A O 1
ATOM 2458 N N . LEU A 1 314 ? 3.462 -9.691 13.156 1.00 87.06 314 LEU A N 1
ATOM 2459 C CA . LEU A 1 314 ? 4.770 -9.131 12.765 1.00 87.06 314 LEU A CA 1
ATOM 2460 C C . LEU A 1 314 ? 5.939 -10.099 13.101 1.00 87.06 314 LEU A C 1
ATOM 2462 O O . LEU A 1 314 ? 6.982 -9.665 13.581 1.00 87.06 314 LEU A O 1
ATOM 2466 N N . GLY A 1 315 ? 5.737 -11.423 12.998 1.00 74.75 315 GLY A N 1
ATOM 2467 C CA . GLY A 1 315 ? 6.594 -12.492 13.571 1.00 74.75 315 GLY A CA 1
ATOM 2468 C C . GLY A 1 315 ? 7.989 -12.738 12.951 1.00 74.75 315 GLY A C 1
ATOM 2469 O O . GLY A 1 315 ? 8.563 -11.854 12.331 1.00 74.75 315 GLY A O 1
ATOM 2470 N N . ASN A 1 316 ? 8.584 -13.928 13.163 1.00 61.50 316 ASN A N 1
ATOM 2471 C CA . ASN A 1 316 ? 10.056 -14.112 13.136 1.00 61.50 316 ASN A CA 1
ATOM 2472 C C . ASN A 1 316 ? 10.691 -14.715 11.857 1.00 61.50 316 ASN A C 1
ATOM 2474 O O . ASN A 1 316 ? 11.914 -14.728 11.773 1.00 61.50 316 ASN A O 1
ATOM 2478 N N . LEU A 1 317 ? 9.960 -15.177 10.831 1.00 45.31 317 LEU A N 1
ATOM 2479 C CA . LEU A 1 317 ? 10.526 -15.654 9.541 1.00 45.31 317 LEU A CA 1
ATOM 2480 C C . LEU A 1 317 ? 9.525 -15.390 8.399 1.00 45.31 317 LEU A C 1
ATOM 2482 O O . LEU A 1 317 ? 8.360 -15.741 8.528 1.00 45.31 317 LEU A O 1
ATOM 2486 N N . GLY A 1 318 ? 9.941 -14.708 7.320 1.00 57.09 318 GLY A N 1
ATOM 2487 C CA . GLY A 1 318 ? 9.047 -14.285 6.218 1.00 57.09 318 GLY A CA 1
ATOM 2488 C C . GLY A 1 318 ? 8.140 -13.081 6.528 1.00 57.09 318 GLY A C 1
ATOM 2489 O O . GLY A 1 318 ? 7.499 -12.538 5.634 1.00 57.09 318 GLY A O 1
ATOM 2490 N N . ALA A 1 319 ? 8.144 -12.617 7.778 1.00 64.50 319 ALA A N 1
ATOM 2491 C CA . ALA A 1 319 ? 7.266 -11.571 8.297 1.00 64.50 319 ALA A CA 1
ATOM 2492 C C . ALA A 1 319 ? 7.646 -10.128 7.921 1.00 64.50 319 ALA A C 1
ATOM 2494 O O . ALA A 1 319 ? 6.900 -9.193 8.208 1.00 64.50 319 ALA A O 1
ATOM 2495 N N . MET A 1 320 ? 8.794 -9.931 7.262 1.00 84.88 320 MET A N 1
ATOM 2496 C CA . MET A 1 320 ? 9.146 -8.626 6.692 1.00 84.88 320 MET A CA 1
ATOM 2497 C C . MET A 1 320 ? 8.106 -8.184 5.663 1.00 84.88 320 MET A C 1
ATOM 2499 O O . MET A 1 320 ? 7.804 -7.000 5.592 1.00 84.88 320 MET A O 1
ATOM 2503 N N . LYS A 1 321 ? 7.470 -9.134 4.962 1.00 88.88 321 LYS A N 1
ATOM 2504 C CA . LYS A 1 321 ? 6.284 -8.866 4.145 1.00 88.88 321 LYS A CA 1
ATOM 2505 C C . LYS A 1 321 ? 5.192 -8.171 4.961 1.00 88.88 321 LYS A C 1
ATOM 2507 O O . LYS A 1 321 ? 4.752 -7.098 4.566 1.00 88.88 321 LYS A O 1
ATOM 2512 N N . GLN A 1 322 ? 4.762 -8.764 6.075 1.00 90.62 322 GLN A N 1
ATOM 2513 C CA . GLN A 1 322 ? 3.692 -8.222 6.916 1.00 90.62 322 GLN A CA 1
ATOM 2514 C C . GLN A 1 322 ? 4.075 -6.868 7.495 1.00 90.62 322 GLN A C 1
ATOM 2516 O O . GLN A 1 322 ? 3.264 -5.951 7.500 1.00 90.62 322 GLN A O 1
ATOM 2521 N N . PHE A 1 323 ? 5.326 -6.692 7.906 1.00 92.50 323 PHE A N 1
ATOM 2522 C CA . PHE A 1 323 ? 5.816 -5.376 8.295 1.00 92.50 323 PHE A CA 1
ATOM 2523 C C . PHE A 1 323 ? 5.739 -4.359 7.162 1.00 92.50 323 PHE A C 1
ATOM 2525 O O . PHE A 1 323 ? 5.157 -3.299 7.352 1.00 92.50 323 PHE A O 1
ATOM 2532 N N . ASN A 1 324 ? 6.228 -4.684 5.969 1.00 93.25 324 ASN A N 1
ATOM 2533 C CA . ASN A 1 324 ? 6.170 -3.771 4.833 1.00 93.25 324 ASN A CA 1
ATOM 2534 C C . ASN A 1 324 ? 4.713 -3.426 4.463 1.00 93.25 324 ASN A C 1
ATOM 2536 O O . ASN A 1 324 ? 4.415 -2.267 4.181 1.00 93.25 324 ASN A O 1
ATOM 2540 N N . GLN A 1 325 ? 3.775 -4.377 4.565 1.00 93.00 325 GLN A N 1
ATOM 2541 C CA . GLN A 1 325 ? 2.333 -4.128 4.387 1.00 93.00 325 GLN A CA 1
ATOM 2542 C C . GLN A 1 325 ? 1.773 -3.103 5.382 1.00 93.00 325 GLN A C 1
ATOM 2544 O O . GLN A 1 325 ? 0.864 -2.350 5.037 1.00 93.00 325 GLN A O 1
ATOM 2549 N N . GLN A 1 326 ? 2.324 -3.052 6.596 1.00 93.94 326 GLN A N 1
ATOM 2550 C CA . GLN A 1 326 ? 1.927 -2.107 7.642 1.00 93.94 326 GLN A CA 1
ATOM 2551 C C . GLN A 1 326 ? 2.576 -0.727 7.491 1.00 93.94 326 GLN A C 1
ATOM 2553 O O . GLN A 1 326 ? 2.185 0.203 8.186 1.00 93.94 326 GLN A O 1
ATOM 2558 N N . VAL A 1 327 ? 3.558 -0.567 6.603 1.00 94.00 327 VAL A N 1
ATOM 2559 C CA . VAL A 1 327 ? 4.331 0.679 6.511 1.00 94.00 327 VAL A CA 1
ATOM 2560 C C . VAL A 1 327 ? 4.198 1.357 5.151 1.00 94.00 327 VAL A C 1
ATOM 2562 O O . VAL A 1 327 ? 4.165 2.584 5.096 1.00 94.00 327 VAL A O 1
ATOM 2565 N N . ILE A 1 328 ? 4.069 0.595 4.058 1.00 92.50 328 ILE A N 1
ATOM 2566 C CA . ILE A 1 328 ? 4.194 1.111 2.684 1.00 92.50 328 ILE A CA 1
ATOM 2567 C C . ILE A 1 328 ? 3.237 2.275 2.363 1.00 92.50 328 ILE A C 1
ATOM 2569 O O . ILE A 1 328 ? 3.608 3.155 1.594 1.00 92.50 328 ILE A O 1
ATOM 2573 N N . PHE A 1 329 ? 2.044 2.328 2.970 1.00 95.31 329 PHE A N 1
ATOM 2574 C CA . PHE A 1 329 ? 1.073 3.422 2.779 1.00 95.31 329 PHE A CA 1
ATOM 2575 C C . PHE A 1 329 ? 0.799 4.249 4.044 1.00 95.31 329 PHE A C 1
ATOM 2577 O O . PHE A 1 329 ? -0.160 5.022 4.084 1.00 95.31 329 PHE A O 1
ATOM 2584 N N . ALA A 1 330 ? 1.621 4.111 5.087 1.00 95.06 330 ALA A N 1
ATOM 2585 C CA . ALA A 1 330 ? 1.438 4.859 6.331 1.00 95.06 330 ALA A CA 1
ATOM 2586 C C . ALA A 1 330 ? 1.610 6.376 6.128 1.00 95.06 330 ALA A C 1
ATOM 2588 O O . ALA A 1 330 ? 0.904 7.162 6.761 1.00 95.06 330 ALA A O 1
ATOM 2589 N N . GLU A 1 331 ? 2.493 6.795 5.215 1.00 95.31 331 GLU A N 1
ATOM 2590 C CA . GLU A 1 331 ? 2.670 8.208 4.855 1.00 95.31 331 GLU A CA 1
ATOM 2591 C C . GLU A 1 331 ? 1.447 8.789 4.134 1.00 95.31 331 GLU A C 1
ATOM 2593 O O . GLU A 1 331 ? 0.965 9.860 4.511 1.00 95.31 331 GLU A O 1
ATOM 2598 N N . ASP A 1 332 ? 0.903 8.065 3.151 1.00 95.56 332 ASP A N 1
ATOM 2599 C CA . ASP A 1 332 ? -0.322 8.460 2.442 1.00 95.56 332 ASP A CA 1
ATOM 2600 C C . ASP A 1 332 ? -1.494 8.580 3.426 1.00 95.56 332 ASP A C 1
ATOM 2602 O O . ASP A 1 332 ? -2.202 9.588 3.459 1.00 95.56 332 ASP A O 1
ATOM 2606 N N . PHE A 1 333 ? -1.650 7.588 4.309 1.00 97.31 333 PHE A N 1
ATOM 2607 C CA . PHE A 1 333 ? -2.648 7.619 5.374 1.00 97.31 333 PHE A CA 1
ATOM 2608 C C . PHE A 1 333 ? -2.477 8.838 6.288 1.00 97.31 333 PHE A C 1
ATOM 2610 O O . PHE A 1 333 ? -3.434 9.576 6.519 1.00 97.31 333 PHE A O 1
ATOM 2617 N N . GLN A 1 334 ? -1.264 9.086 6.789 1.00 96.00 334 GLN A N 1
ATOM 2618 C CA . GLN A 1 334 ? -0.981 10.226 7.661 1.00 96.00 334 GLN A CA 1
ATOM 2619 C C . GLN A 1 334 ? -1.310 11.560 6.980 1.00 96.00 334 GLN A C 1
ATOM 2621 O O . GLN A 1 334 ? -1.858 12.453 7.633 1.00 96.00 334 GLN A O 1
ATOM 2626 N N . THR A 1 335 ? -1.001 11.673 5.687 1.00 95.00 335 THR A N 1
ATOM 2627 C CA . THR A 1 335 ? -1.275 12.852 4.861 1.00 95.00 335 THR A CA 1
ATOM 2628 C C . THR A 1 335 ? -2.777 13.082 4.726 1.00 95.00 335 THR A C 1
ATOM 2630 O O . THR A 1 335 ? -3.263 14.173 5.017 1.00 95.00 335 THR A O 1
ATOM 2633 N N . TRP A 1 336 ? -3.544 12.052 4.368 1.00 95.25 336 TRP A N 1
ATOM 2634 C CA . TRP A 1 336 ? -4.988 12.176 4.143 1.00 95.25 336 TRP A CA 1
ATOM 2635 C C . TRP A 1 336 ? -5.816 12.270 5.432 1.00 95.25 336 TRP A C 1
ATOM 2637 O O . TRP A 1 336 ? -6.938 12.782 5.424 1.00 95.25 336 TRP A O 1
ATOM 2647 N N . MET A 1 337 ? -5.258 11.861 6.572 1.00 95.38 337 MET A N 1
ATOM 2648 C CA . MET A 1 337 ? -5.878 12.093 7.877 1.00 95.38 337 MET A CA 1
ATOM 2649 C C . MET A 1 337 ? -5.827 13.566 8.310 1.00 95.38 337 MET A C 1
ATOM 2651 O O . MET A 1 337 ? -6.700 13.996 9.075 1.00 95.38 337 MET A O 1
ATOM 2655 N N . GLN A 1 338 ? -4.889 14.374 7.797 1.00 92.31 338 GLN A N 1
ATOM 2656 C CA . GLN A 1 338 ? -4.813 15.798 8.141 1.00 92.31 338 GLN A CA 1
ATOM 2657 C C . GLN A 1 338 ? -6.081 16.547 7.711 1.00 92.31 338 GLN A C 1
ATOM 2659 O O . GLN A 1 338 ? -6.672 16.223 6.674 1.00 92.31 338 GLN A O 1
ATOM 2664 N N . PRO A 1 339 ? -6.581 17.513 8.506 1.00 83.75 339 PRO A N 1
ATOM 2665 C CA . PRO A 1 339 ? -7.662 18.381 8.051 1.00 83.75 339 PRO A CA 1
ATOM 2666 C C . PRO A 1 339 ? -7.236 19.043 6.739 1.00 83.75 339 PRO A C 1
ATOM 2668 O O . PRO A 1 339 ? -6.104 19.514 6.632 1.00 83.75 339 PRO A O 1
ATOM 2671 N N . SER A 1 340 ? -8.125 19.060 5.738 1.00 76.81 340 SER A N 1
ATOM 2672 C CA . SER A 1 340 ? -7.863 19.849 4.535 1.00 76.81 340 SER A CA 1
ATOM 2673 C C . SER A 1 340 ? -7.560 21.277 4.985 1.00 76.81 340 SER A C 1
ATOM 2675 O O . SER A 1 340 ? -8.307 21.790 5.827 1.00 76.81 340 SER A O 1
ATOM 2677 N N . PRO A 1 341 ? -6.471 21.901 4.501 1.00 71.50 341 PRO A N 1
ATOM 2678 C CA . PRO A 1 341 ? -6.151 23.262 4.888 1.00 71.50 341 PRO A CA 1
ATOM 2679 C C . PRO A 1 341 ? -7.381 24.119 4.610 1.00 71.50 341 PRO A C 1
ATOM 2681 O O . PRO A 1 341 ? -7.907 24.108 3.495 1.00 71.50 341 PRO A O 1
ATOM 2684 N N . THR A 1 342 ? -7.880 24.804 5.642 1.00 69.44 342 THR A N 1
ATOM 2685 C CA . THR A 1 342 ? -8.954 25.780 5.467 1.00 69.44 342 THR A CA 1
ATOM 2686 C C . THR A 1 342 ? -8.490 26.727 4.367 1.00 69.44 342 THR A C 1
ATOM 2688 O O . THR A 1 342 ? -7.379 27.253 4.502 1.00 69.44 342 THR A O 1
ATOM 2691 N N . PRO A 1 343 ? -9.257 26.912 3.273 1.00 64.75 343 PRO A N 1
ATOM 2692 C CA . PRO A 1 343 ? -8.861 27.849 2.236 1.00 64.75 343 PRO A CA 1
ATOM 2693 C C . PRO A 1 343 ? -8.581 29.174 2.932 1.00 64.75 343 PRO A C 1
ATOM 2695 O O . PRO A 1 343 ? -9.449 29.700 3.635 1.00 64.75 343 PRO A O 1
ATOM 2698 N N . SER A 1 344 ? -7.337 29.647 2.820 1.00 71.56 344 SER A N 1
ATOM 2699 C CA . SER A 1 344 ? -6.976 30.954 3.356 1.00 71.56 344 SER A CA 1
ATOM 2700 C C . SER A 1 344 ? -7.999 31.938 2.795 1.00 71.56 344 SER A C 1
ATOM 2702 O O . SER A 1 344 ? -8.273 31.847 1.591 1.00 71.56 344 SER A O 1
ATOM 2704 N N . PRO A 1 345 ? -8.629 32.793 3.626 1.00 68.50 345 PRO A N 1
ATOM 2705 C CA . PRO A 1 345 ? -9.616 33.735 3.128 1.00 68.50 345 PRO A CA 1
ATOM 2706 C C . PRO A 1 345 ? -8.988 34.449 1.940 1.00 68.50 345 PRO A C 1
ATOM 2708 O O . PRO A 1 345 ? -7.919 35.048 2.078 1.00 68.50 345 PRO A O 1
ATOM 2711 N N . THR A 1 346 ? -9.603 34.301 0.761 1.00 73.25 346 THR A N 1
ATOM 2712 C CA . THR A 1 346 ? -9.197 35.041 -0.430 1.00 73.25 346 THR A CA 1
ATOM 2713 C C . THR A 1 346 ? -9.090 36.481 0.018 1.00 73.25 346 THR A C 1
ATOM 2715 O O . THR A 1 346 ? -10.088 37.014 0.504 1.00 73.25 346 THR A O 1
ATOM 2718 N N . ALA A 1 347 ? -7.881 37.054 -0.023 1.00 65.94 347 ALA A N 1
ATOM 2719 C CA . ALA A 1 347 ? -7.662 38.409 0.447 1.00 65.94 347 ALA A CA 1
ATOM 2720 C C . ALA A 1 347 ? -8.722 39.276 -0.228 1.00 65.94 347 ALA A C 1
ATOM 2722 O O . ALA A 1 347 ? -8.724 39.399 -1.454 1.00 65.94 347 ALA A O 1
ATOM 2723 N N . THR A 1 348 ? -9.682 39.775 0.557 1.00 66.44 348 THR A N 1
ATOM 2724 C CA . THR A 1 348 ? -10.689 40.703 0.059 1.00 66.44 348 THR A CA 1
ATOM 2725 C C . THR A 1 348 ? -9.891 41.806 -0.593 1.00 66.44 348 THR A C 1
ATOM 2727 O O . THR A 1 348 ? -9.071 42.414 0.098 1.00 66.44 348 THR A O 1
ATOM 2730 N N . ALA A 1 349 ? -10.051 41.979 -1.910 1.00 63.53 349 ALA A N 1
ATOM 2731 C CA . ALA A 1 349 ? -9.322 42.983 -2.663 1.00 63.53 349 ALA A CA 1
ATOM 2732 C C . ALA A 1 349 ? -9.414 44.286 -1.872 1.00 63.53 349 ALA A C 1
ATOM 2734 O O . ALA A 1 349 ? -10.497 44.854 -1.713 1.00 63.53 349 ALA A O 1
ATOM 2735 N N . VAL A 1 350 ? -8.295 44.689 -1.268 1.00 64.75 350 VAL A N 1
ATOM 2736 C CA . VAL A 1 350 ? -8.214 45.968 -0.581 1.00 64.75 350 VAL A CA 1
ATOM 2737 C C . VAL A 1 350 ? -8.512 46.963 -1.678 1.00 64.75 350 VAL A C 1
ATOM 2739 O O . VAL A 1 350 ? -7.791 46.974 -2.678 1.00 64.75 350 VAL A O 1
ATOM 2742 N N . ASN A 1 351 ? -9.620 47.700 -1.528 1.00 62.47 351 ASN A N 1
ATOM 2743 C CA . ASN A 1 351 ? -10.023 48.756 -2.446 1.00 62.47 351 ASN A CA 1
ATOM 2744 C C . ASN A 1 351 ? -8.773 49.569 -2.756 1.00 62.47 351 ASN A C 1
ATOM 2746 O O . ASN A 1 351 ? -8.272 50.303 -1.903 1.00 62.47 351 ASN A O 1
ATOM 2750 N N . THR A 1 352 ? -8.211 49.337 -3.940 1.00 58.38 352 THR A N 1
ATOM 2751 C CA . THR A 1 352 ? -7.018 50.041 -4.374 1.00 58.38 352 THR A CA 1
ATOM 2752 C C . THR A 1 352 ? -7.461 51.493 -4.479 1.00 58.38 352 THR A C 1
ATOM 2754 O O . THR A 1 352 ? -8.467 51.742 -5.151 1.00 58.38 352 THR A O 1
ATOM 2757 N N . PRO A 1 353 ? -6.825 52.439 -3.764 1.00 60.31 353 PRO A N 1
ATOM 2758 C CA . PRO A 1 353 ? -7.213 53.836 -3.851 1.00 60.31 353 PRO A CA 1
ATOM 2759 C C . PRO A 1 353 ? -7.192 54.239 -5.322 1.00 60.31 353 PRO A C 1
ATOM 2761 O O . PRO A 1 353 ? -6.199 54.012 -6.015 1.00 60.31 353 PRO A O 1
ATOM 2764 N N . THR A 1 354 ? -8.323 54.764 -5.793 1.00 59.97 354 THR A N 1
ATOM 2765 C CA . THR A 1 354 ? -8.527 55.210 -7.169 1.00 59.97 354 THR A CA 1
ATOM 2766 C C . THR A 1 354 ? -7.328 56.054 -7.607 1.00 59.97 354 THR A C 1
ATOM 2768 O O . THR A 1 354 ? -7.080 57.094 -6.988 1.00 59.97 354 THR A O 1
ATOM 2771 N N . PRO A 1 355 ? -6.550 55.632 -8.621 1.00 53.72 355 PRO A N 1
ATOM 2772 C CA . PRO A 1 355 ? -5.434 56.429 -9.097 1.00 53.72 355 PRO A CA 1
ATOM 2773 C C . PRO A 1 355 ? -5.952 57.768 -9.631 1.00 53.72 355 PRO A C 1
ATOM 2775 O O . PRO A 1 355 ? -6.918 57.830 -10.392 1.00 53.72 355 PRO A O 1
ATOM 2778 N N . SER A 1 356 ? -5.297 58.843 -9.194 1.00 60.56 356 SER A N 1
ATOM 2779 C CA . SER A 1 356 ? -5.446 60.194 -9.741 1.00 60.56 356 SER A CA 1
ATOM 2780 C C . SER A 1 356 ? -5.231 60.165 -11.265 1.00 60.56 356 SER A C 1
ATOM 2782 O O . SER A 1 356 ? -4.350 59.428 -11.721 1.00 60.56 356 SER A O 1
ATOM 2784 N N . PRO A 1 357 ? -6.012 60.916 -12.068 1.00 57.00 357 PRO A N 1
ATOM 2785 C CA . PRO A 1 357 ? -5.992 60.809 -13.524 1.00 57.00 357 PRO A CA 1
ATOM 2786 C C . PRO A 1 357 ? -4.601 61.119 -14.094 1.00 57.00 357 PRO A C 1
ATOM 2788 O O . PRO A 1 357 ? -4.094 62.233 -13.981 1.00 57.00 357 PRO A O 1
ATOM 2791 N N . SER A 1 358 ? -4.001 60.115 -14.731 1.00 53.38 358 SER A N 1
ATOM 2792 C CA . SER A 1 358 ? -2.802 60.224 -15.568 1.00 53.38 358 SER A CA 1
ATOM 2793 C C . SER A 1 358 ? -3.179 59.869 -17.017 1.00 53.38 358 SER A C 1
ATOM 2795 O O . SER A 1 358 ? -4.188 59.190 -17.222 1.00 53.38 358 SER A O 1
ATOM 2797 N N . PRO A 1 359 ? -2.456 60.388 -18.026 1.00 57.59 359 PRO A N 1
ATOM 2798 C CA . PRO A 1 359 ? -2.986 60.638 -19.362 1.00 57.59 359 PRO A CA 1
ATOM 2799 C C . PRO A 1 359 ? -3.358 59.362 -20.121 1.00 57.59 359 PRO A C 1
ATOM 2801 O O . PRO A 1 359 ? -2.681 58.340 -20.044 1.00 57.59 359 PRO A O 1
ATOM 2804 N N . THR A 1 360 ? -4.447 59.476 -20.880 1.00 56.34 360 THR A N 1
ATOM 2805 C CA . THR A 1 360 ? -5.057 58.463 -21.741 1.00 56.34 360 THR A CA 1
ATOM 2806 C C . THR A 1 360 ? -4.028 57.732 -22.605 1.00 56.34 360 THR A C 1
ATOM 2808 O O . THR A 1 360 ? -3.467 58.310 -23.536 1.00 56.34 360 THR A O 1
ATOM 2811 N N . ILE A 1 361 ? -3.831 56.441 -22.330 1.00 52.41 361 ILE A N 1
ATOM 2812 C CA . ILE A 1 361 ? -3.132 55.509 -23.218 1.00 52.41 361 ILE A CA 1
ATOM 2813 C C . ILE A 1 361 ? -4.187 54.687 -23.973 1.00 52.41 361 ILE A C 1
ATOM 2815 O O . ILE A 1 361 ? -5.196 54.269 -23.406 1.00 52.41 361 ILE A O 1
ATOM 2819 N N . SER A 1 362 ? -3.934 54.532 -25.272 1.00 59.28 362 SER A N 1
ATOM 2820 C CA . SER A 1 362 ? -4.685 53.810 -26.309 1.00 59.28 362 SER A CA 1
ATOM 2821 C C . SER A 1 362 ? -5.297 52.466 -25.854 1.00 59.28 362 SER A C 1
ATOM 2823 O O . SER A 1 362 ? -4.667 51.761 -25.063 1.00 59.28 362 SER A O 1
ATOM 2825 N N . PRO A 1 363 ? -6.492 52.074 -26.349 1.00 55.78 363 PRO A N 1
ATOM 2826 C CA . PRO A 1 363 ? -7.213 50.898 -25.864 1.00 55.78 363 PRO A CA 1
ATOM 2827 C C . PRO A 1 363 ? -6.435 49.593 -26.067 1.00 55.78 363 PRO A C 1
ATOM 2829 O O . PRO A 1 363 ? -6.025 49.251 -27.176 1.00 55.78 363 PRO A O 1
ATOM 2832 N N . SER A 1 364 ? -6.291 48.850 -24.968 1.00 54.47 364 SER A N 1
ATOM 2833 C CA . SER A 1 364 ? -5.839 47.458 -24.956 1.00 54.47 364 SER A CA 1
ATOM 2834 C C . SER A 1 364 ? -6.870 46.565 -25.667 1.00 54.47 364 SER A C 1
ATOM 2836 O O . SER A 1 364 ? -8.074 46.784 -25.480 1.00 54.47 364 SER A O 1
ATOM 2838 N N . PRO A 1 365 ? -6.447 45.580 -26.485 1.00 59.81 365 PRO A N 1
ATOM 2839 C CA . PRO A 1 365 ? -7.363 44.681 -27.175 1.00 59.81 365 PRO A CA 1
ATOM 2840 C C . PRO A 1 365 ? -8.250 43.920 -26.184 1.00 59.81 365 PRO A C 1
ATOM 2842 O O . PRO A 1 365 ? -7.821 43.495 -25.111 1.00 59.81 365 PRO A O 1
ATOM 2845 N N . SER A 1 366 ? -9.519 43.785 -26.566 1.00 58.38 366 SER A N 1
ATOM 2846 C CA . SER A 1 366 ? -10.553 43.087 -25.804 1.00 58.38 366 SER A CA 1
ATOM 2847 C C . SER A 1 366 ? -10.115 41.648 -25.487 1.00 58.38 366 SER A C 1
ATOM 2849 O O . SER A 1 366 ? -9.585 40.982 -26.382 1.00 58.38 366 SER A O 1
ATOM 2851 N N . PRO A 1 367 ? -10.312 41.152 -24.249 1.00 54.53 367 PRO A N 1
ATOM 2852 C CA . PRO A 1 367 ? -9.975 39.778 -23.903 1.00 54.53 367 PRO A CA 1
ATOM 2853 C C . PRO A 1 367 ? -10.750 38.814 -24.803 1.00 54.53 367 PRO A C 1
ATOM 2855 O O . PRO A 1 367 ? -11.972 38.909 -24.935 1.00 54.53 367 PRO A O 1
ATOM 2858 N N . SER A 1 368 ? -10.012 37.898 -25.431 1.00 63.59 368 SER A N 1
ATOM 2859 C CA . SER A 1 368 ? -10.576 36.855 -26.285 1.00 63.59 368 SER A CA 1
ATOM 2860 C C . SER A 1 368 ? -11.620 36.048 -25.494 1.00 63.59 368 SER A C 1
ATOM 2862 O O . SER A 1 368 ? -11.379 35.739 -24.321 1.00 63.59 368 SER A O 1
ATOM 2864 N N . PRO A 1 369 ? -12.797 35.741 -26.072 1.00 66.69 369 PRO A N 1
ATOM 2865 C CA . PRO A 1 369 ? -13.865 35.052 -25.361 1.00 66.69 369 PRO A CA 1
ATOM 2866 C C . PRO A 1 369 ? -13.390 33.694 -24.843 1.00 66.69 369 PRO A C 1
ATOM 2868 O O . PRO A 1 369 ? -12.756 32.922 -25.560 1.00 66.69 369 PRO A O 1
ATOM 2871 N N . LEU A 1 370 ? -13.730 33.401 -23.587 1.00 56.78 370 LEU A N 1
ATOM 2872 C CA . LEU A 1 370 ? -13.403 32.134 -22.945 1.00 56.78 370 LEU A CA 1
ATOM 2873 C C . LEU A 1 370 ? -14.001 30.969 -23.766 1.00 56.78 370 LEU A C 1
ATOM 2875 O O . LEU A 1 370 ? -1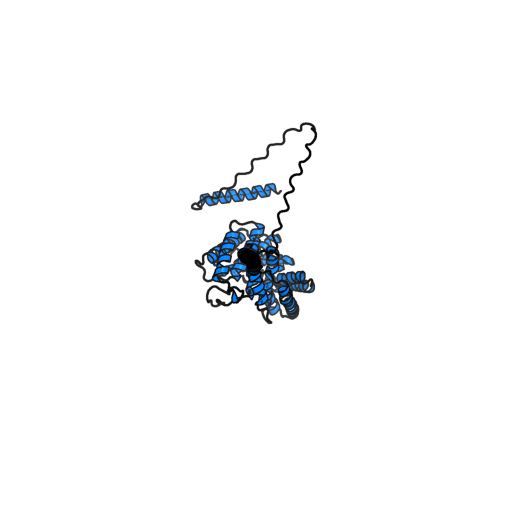5.200 31.007 -24.071 1.00 56.78 370 LEU A O 1
ATOM 2879 N N . PRO A 1 371 ? -13.216 29.937 -24.126 1.00 66.81 371 PRO A N 1
ATOM 2880 C CA . PRO A 1 371 ? -13.691 28.876 -25.005 1.00 66.81 371 PRO A CA 1
ATOM 2881 C C . PRO A 1 371 ? -14.868 28.108 -24.388 1.00 66.81 371 PRO A C 1
ATOM 2883 O O . PRO A 1 371 ? -14.884 27.776 -23.197 1.00 66.81 371 PRO A O 1
ATOM 2886 N N . THR A 1 372 ? -15.869 27.818 -25.224 1.00 76.12 372 THR A N 1
ATOM 2887 C CA . THR A 1 372 ? -17.093 27.106 -24.826 1.00 76.12 372 THR A CA 1
ATOM 2888 C C . THR A 1 372 ? -16.752 25.682 -24.350 1.00 76.12 372 THR A C 1
ATOM 2890 O O . THR A 1 372 ? -16.008 24.980 -25.034 1.00 76.12 372 THR A O 1
ATOM 2893 N N . PRO A 1 373 ? -17.280 25.202 -23.205 1.00 73.56 373 PRO A N 1
ATOM 2894 C CA . PRO A 1 373 ? -16.977 23.860 -22.701 1.00 73.56 373 PRO A CA 1
ATOM 2895 C C . PRO A 1 373 ? -17.409 22.742 -23.666 1.00 73.56 373 PRO A C 1
ATOM 2897 O O . PRO A 1 373 ? -18.551 22.742 -24.130 1.00 73.56 373 PRO A O 1
ATOM 2900 N N . CYS A 1 374 ? -16.546 21.740 -23.902 1.00 82.12 374 CYS A N 1
ATOM 2901 C CA . CYS A 1 374 ? -16.921 20.526 -24.641 1.00 82.12 374 CYS A CA 1
ATOM 2902 C C . CYS A 1 374 ? -18.084 19.820 -23.915 1.00 82.12 374 CYS A C 1
ATOM 2904 O O . CYS A 1 374 ? -17.904 19.256 -22.831 1.00 82.12 374 CYS A O 1
ATOM 2906 N N . GLN A 1 375 ? -19.283 19.831 -24.500 1.00 72.50 375 GLN A N 1
ATOM 2907 C CA . GLN A 1 375 ? -20.439 19.159 -23.911 1.00 72.50 375 GLN A CA 1
ATOM 2908 C C . GLN A 1 375 ? -20.345 17.645 -24.115 1.00 72.50 375 GLN A C 1
ATOM 2910 O O . GLN A 1 375 ? -20.206 17.149 -25.235 1.00 72.50 375 GLN A O 1
ATOM 2915 N N . ARG A 1 376 ? -20.430 16.891 -23.016 1.00 63.03 376 ARG A N 1
ATOM 2916 C CA . ARG A 1 376 ? -20.495 15.428 -23.060 1.00 63.03 376 ARG A CA 1
ATOM 2917 C C . ARG A 1 376 ? -21.861 15.005 -23.622 1.00 63.03 376 ARG A C 1
ATOM 2919 O O . ARG A 1 376 ? -22.877 15.425 -23.069 1.00 63.03 376 ARG A O 1
ATOM 2926 N N . PRO A 1 377 ? -21.927 14.165 -24.671 1.00 72.88 377 PRO A N 1
ATOM 2927 C CA . PRO A 1 377 ? -23.204 13.676 -25.181 1.00 72.88 377 PRO A CA 1
ATOM 2928 C C . PRO A 1 377 ? -23.946 12.871 -24.106 1.00 72.88 377 PRO A C 1
ATOM 2930 O O . PRO A 1 377 ? -23.352 12.001 -23.472 1.00 72.88 377 PRO A O 1
ATOM 2933 N N . ALA A 1 378 ? -25.249 13.117 -23.945 1.00 61.41 378 ALA A N 1
ATOM 2934 C CA . ALA A 1 378 ? -26.090 12.442 -22.950 1.00 61.41 378 ALA A CA 1
ATOM 2935 C C . ALA A 1 378 ? -26.252 10.922 -23.183 1.00 61.41 378 ALA A C 1
ATOM 2937 O O . ALA A 1 378 ? -26.692 10.209 -22.288 1.00 61.41 378 ALA A O 1
ATOM 2938 N N . LEU A 1 379 ? -25.880 10.411 -24.365 1.00 55.78 379 LEU A N 1
ATOM 2939 C CA . LEU A 1 379 ? -25.906 8.984 -24.690 1.00 55.78 379 LEU A CA 1
ATOM 2940 C C . LEU A 1 379 ? -24.756 8.639 -25.654 1.00 55.78 379 LEU A C 1
ATOM 2942 O O . LEU A 1 379 ? -24.698 9.157 -26.774 1.00 55.78 379 LEU A O 1
ATOM 2946 N N . MET A 1 380 ? -23.842 7.759 -25.236 1.00 57.16 380 MET A N 1
ATOM 2947 C CA . MET A 1 380 ? -22.668 7.328 -26.017 1.00 57.16 380 MET A CA 1
ATOM 2948 C C . MET A 1 380 ? -22.994 6.206 -27.022 1.00 57.16 380 MET A C 1
ATOM 2950 O O . MET A 1 380 ? -22.224 5.271 -27.196 1.00 57.16 380 MET A O 1
ATOM 2954 N N . ASN A 1 381 ? -24.120 6.296 -27.734 1.00 59.91 381 ASN A N 1
ATOM 2955 C CA . ASN A 1 381 ? -24.560 5.223 -28.643 1.00 59.91 381 ASN A CA 1
ATOM 2956 C C . ASN A 1 381 ? -24.055 5.386 -30.086 1.00 59.91 381 ASN A C 1
ATOM 2958 O O . ASN A 1 381 ? -24.544 4.725 -30.996 1.00 59.91 381 ASN A O 1
ATOM 2962 N N . SER A 1 382 ? -23.084 6.267 -30.334 1.00 69.50 382 SER A N 1
ATOM 2963 C CA . SER A 1 382 ? -22.464 6.356 -31.657 1.00 69.50 382 SER A CA 1
ATOM 2964 C C . SER A 1 382 ? -20.978 6.657 -31.547 1.00 69.50 382 SER A C 1
ATOM 2966 O O . SER A 1 382 ? -20.601 7.685 -30.980 1.00 69.50 382 SER A O 1
ATOM 2968 N N . ILE A 1 383 ? -20.164 5.804 -32.171 1.00 67.69 383 ILE A N 1
ATOM 2969 C CA . ILE A 1 383 ? -18.704 5.940 -32.289 1.00 67.69 383 ILE A CA 1
ATOM 2970 C C . ILE A 1 383 ? -18.319 7.330 -32.821 1.00 67.69 383 ILE A C 1
ATOM 2972 O O . ILE A 1 383 ? -17.379 7.937 -32.324 1.00 67.69 383 ILE A O 1
ATOM 2976 N N . LYS A 1 384 ? -19.112 7.902 -33.741 1.00 69.06 384 LYS A N 1
ATOM 2977 C CA . LYS A 1 384 ? -18.888 9.263 -34.257 1.00 69.06 384 LYS A CA 1
ATOM 2978 C C . LYS A 1 384 ? -18.969 10.346 -33.172 1.00 69.06 384 LYS A C 1
ATOM 2980 O O . LYS A 1 384 ? -18.124 11.226 -33.145 1.00 69.06 384 LYS A O 1
ATOM 2985 N N . LYS A 1 385 ? -19.939 10.273 -32.251 1.00 69.38 385 LYS A N 1
ATOM 2986 C CA . LYS A 1 385 ? -20.065 11.248 -31.145 1.00 69.38 385 LYS A CA 1
ATOM 2987 C C . LYS A 1 385 ? -18.953 11.102 -30.106 1.00 69.38 385 LYS A C 1
ATOM 2989 O O . LYS A 1 385 ? -18.579 12.095 -29.489 1.00 69.38 385 LYS A O 1
ATOM 2994 N N . LEU A 1 386 ? -18.433 9.887 -29.921 1.00 70.19 386 LEU A N 1
ATOM 2995 C CA . LEU A 1 386 ? -17.270 9.648 -29.070 1.00 70.19 386 LEU A CA 1
ATOM 2996 C C . LEU A 1 386 ? -16.008 10.241 -29.706 1.00 70.19 386 LEU A C 1
ATOM 2998 O O . LEU A 1 386 ? -15.290 10.960 -29.028 1.00 70.19 386 LEU A O 1
ATOM 3002 N N . ASP A 1 387 ? -15.786 10.023 -31.005 1.00 75.81 387 ASP A N 1
ATOM 3003 C CA . ASP A 1 387 ? -14.651 10.602 -31.740 1.00 75.81 387 ASP A CA 1
ATOM 3004 C C . ASP A 1 387 ? -14.667 12.140 -31.702 1.00 75.81 387 ASP A C 1
ATOM 3006 O O . ASP A 1 387 ? -13.660 12.764 -31.376 1.00 75.81 387 ASP A O 1
ATOM 3010 N N . THR A 1 388 ? -15.828 12.770 -31.922 1.00 74.69 388 THR A N 1
ATOM 3011 C CA . THR A 1 388 ? -15.963 14.236 -31.840 1.00 74.69 388 THR A CA 1
ATOM 3012 C C . THR A 1 388 ? -15.681 14.777 -30.435 1.00 74.69 388 THR A C 1
ATOM 3014 O O . THR A 1 388 ? -15.003 15.793 -30.293 1.00 74.69 388 THR A O 1
ATOM 3017 N N . TRP A 1 389 ? -16.170 14.109 -29.385 1.00 81.12 389 TRP A N 1
ATOM 3018 C CA . TRP A 1 389 ? -15.914 14.531 -28.005 1.00 81.12 389 TRP A CA 1
ATOM 3019 C C . TRP A 1 389 ? -14.441 14.346 -27.610 1.00 81.12 389 TRP A C 1
ATOM 3021 O O . TRP A 1 389 ? -13.863 15.228 -26.976 1.00 81.12 389 TRP A O 1
ATOM 3031 N N . THR A 1 390 ? -13.822 13.237 -28.019 1.00 71.44 390 THR A N 1
ATOM 3032 C CA . THR A 1 390 ? -12.407 12.954 -27.744 1.00 71.44 390 THR A CA 1
ATOM 3033 C C . THR A 1 390 ? -11.496 13.937 -28.478 1.00 71.44 390 THR A C 1
ATOM 3035 O O . THR A 1 390 ? -10.590 14.472 -27.849 1.00 71.44 390 THR A O 1
ATOM 3038 N N . LYS A 1 391 ? -11.775 14.268 -29.748 1.00 80.25 391 LYS A N 1
ATOM 3039 C CA . LYS A 1 391 ? -11.037 15.305 -30.495 1.00 80.25 391 LYS A CA 1
ATOM 3040 C C . LYS A 1 391 ? -11.142 16.682 -29.840 1.00 80.25 391 LYS A C 1
ATOM 3042 O O . LYS A 1 391 ? -10.112 17.250 -29.510 1.00 80.25 391 LYS A O 1
ATOM 3047 N N . CYS A 1 392 ? -12.357 17.135 -29.500 1.00 82.31 392 CYS A N 1
ATOM 3048 C CA . CYS A 1 392 ? -12.566 18.397 -28.764 1.00 82.31 392 CYS A CA 1
ATOM 3049 C C . CYS A 1 392 ? -11.728 18.464 -27.477 1.00 82.31 392 CYS A C 1
ATOM 3051 O O . CYS A 1 392 ? -11.185 19.505 -27.119 1.00 82.31 392 CYS A O 1
ATOM 3053 N N . ARG A 1 393 ? -11.614 17.337 -26.764 1.00 78.75 393 ARG A N 1
ATOM 3054 C CA . ARG A 1 393 ? -10.836 17.260 -25.527 1.00 78.75 393 ARG A CA 1
ATOM 3055 C C . ARG A 1 393 ? -9.326 17.291 -25.777 1.00 78.75 393 ARG A C 1
ATOM 3057 O O . ARG A 1 393 ? -8.629 17.928 -24.994 1.00 78.75 393 ARG A O 1
ATOM 3064 N N . MET A 1 394 ? -8.838 16.618 -26.819 1.00 72.31 394 MET A N 1
ATOM 3065 C CA . MET A 1 394 ? -7.415 16.610 -27.177 1.00 72.31 394 MET A CA 1
ATOM 3066 C C . MET A 1 394 ? -6.956 17.983 -27.676 1.00 72.31 394 MET A C 1
ATOM 3068 O O . MET A 1 394 ? -5.937 18.472 -27.201 1.00 72.31 394 MET A O 1
ATOM 3072 N N . ASP A 1 395 ? -7.748 18.647 -28.521 1.00 74.88 395 ASP A N 1
ATOM 3073 C CA . ASP A 1 395 ? -7.450 19.998 -29.019 1.00 74.88 395 ASP A CA 1
ATOM 3074 C C . ASP A 1 395 ? -7.323 21.004 -27.861 1.00 74.88 395 ASP A C 1
ATOM 3076 O O . ASP A 1 395 ? -6.429 21.846 -27.840 1.00 74.88 395 ASP A O 1
ATOM 3080 N N . ARG A 1 396 ? -8.150 20.850 -26.819 1.00 73.25 396 ARG A N 1
ATOM 3081 C CA . ARG A 1 396 ? -8.102 21.699 -25.621 1.00 73.25 396 ARG A CA 1
ATOM 3082 C C . ARG A 1 396 ? -6.876 21.452 -24.740 1.00 73.25 396 ARG A C 1
ATOM 3084 O O . ARG A 1 396 ? -6.437 22.357 -24.041 1.00 73.25 396 ARG A O 1
ATOM 3091 N N . ILE A 1 397 ? -6.349 20.227 -24.726 1.00 65.94 397 ILE A N 1
ATOM 3092 C CA . ILE A 1 397 ? -5.111 19.911 -24.000 1.00 65.94 397 ILE A CA 1
ATOM 3093 C C . ILE A 1 397 ? -3.918 20.575 -24.696 1.00 65.94 397 ILE A C 1
ATOM 3095 O O . ILE A 1 397 ? -3.044 21.095 -24.011 1.00 65.94 397 ILE A O 1
ATOM 3099 N N . VAL A 1 398 ? -3.912 20.608 -26.032 1.00 69.81 398 VAL A N 1
ATOM 3100 C CA . VAL A 1 398 ? -2.887 21.315 -26.817 1.00 69.81 398 VAL A CA 1
ATOM 3101 C C . VAL A 1 398 ? -2.949 22.823 -26.553 1.00 69.81 398 VAL A C 1
ATOM 3103 O O . VAL A 1 398 ? -1.943 23.403 -26.171 1.00 69.81 398 VAL A O 1
ATOM 3106 N N . GLU A 1 399 ? -4.136 23.432 -26.619 1.00 66.12 399 GLU A N 1
ATOM 3107 C CA . GLU A 1 399 ? -4.312 24.875 -26.377 1.00 66.12 399 GLU A CA 1
ATOM 3108 C C . GLU A 1 399 ? -3.909 25.304 -24.952 1.00 66.12 399 GLU A C 1
ATOM 3110 O O . GLU A 1 399 ? -3.363 26.384 -24.753 1.00 66.12 399 GLU A O 1
ATOM 3115 N N . ILE A 1 400 ? -4.139 24.457 -23.940 1.00 58.62 400 ILE A N 1
ATOM 3116 C CA . ILE A 1 400 ? -3.686 24.724 -22.565 1.00 58.62 400 ILE A CA 1
ATOM 3117 C C . ILE A 1 400 ? -2.160 24.650 -22.457 1.00 58.62 400 ILE A C 1
ATOM 3119 O O . ILE A 1 400 ? -1.579 25.448 -21.728 1.00 58.62 400 ILE A O 1
ATOM 3123 N N . ASN A 1 401 ? -1.516 23.720 -23.161 1.00 54.31 401 ASN A N 1
ATOM 3124 C CA . ASN A 1 401 ? -0.058 23.615 -23.149 1.00 54.31 401 ASN A CA 1
ATOM 3125 C C . ASN A 1 401 ? 0.596 24.821 -23.840 1.00 54.31 401 ASN A C 1
ATOM 3127 O O . ASN A 1 401 ? 1.557 25.358 -23.301 1.00 54.31 401 ASN A O 1
ATOM 3131 N N . ASP A 1 402 ? 0.019 25.309 -24.941 1.00 57.69 402 ASP A N 1
ATOM 3132 C CA . ASP A 1 402 ? 0.502 26.503 -25.654 1.00 57.69 402 ASP A CA 1
ATOM 3133 C C . ASP A 1 402 ? 0.314 27.809 -24.853 1.00 57.69 402 ASP A C 1
ATOM 3135 O O . ASP A 1 402 ? 0.959 28.811 -25.138 1.00 57.69 402 ASP A O 1
ATOM 3139 N N . LEU A 1 403 ? -0.577 27.822 -23.853 1.00 49.28 403 LEU A N 1
ATOM 3140 C CA . LEU A 1 403 ? -0.763 28.952 -22.929 1.00 49.28 403 LEU A CA 1
ATOM 3141 C C . LEU A 1 403 ? 0.182 28.910 -21.717 1.00 49.28 403 LEU A C 1
ATOM 3143 O O . LEU A 1 403 ? 0.204 29.859 -20.929 1.00 49.28 403 LEU A O 1
ATOM 3147 N N . ILE A 1 404 ? 0.881 27.790 -21.513 1.00 44.31 404 ILE A N 1
ATOM 3148 C CA . ILE A 1 404 ? 1.803 27.567 -20.391 1.00 44.31 404 ILE A CA 1
ATOM 3149 C C . ILE A 1 404 ? 3.267 27.812 -20.808 1.00 44.31 404 ILE A C 1
ATOM 3151 O O . ILE A 1 404 ? 4.097 28.069 -19.932 1.00 44.31 404 ILE A O 1
ATOM 3155 N N . GLU A 1 405 ? 3.575 27.779 -22.107 1.00 46.03 405 GLU A N 1
ATOM 3156 C CA . GLU A 1 405 ? 4.834 28.277 -22.694 1.00 46.03 405 GLU A CA 1
ATOM 3157 C C . GLU A 1 405 ? 4.792 29.795 -22.929 1.00 46.03 405 GLU A C 1
ATOM 3159 O O . GLU A 1 405 ? 5.846 30.444 -22.712 1.00 46.03 405 GLU A O 1
#

Secondary structure (DSSP, 8-state):
-------THHHHHHHHHHHHHHHHHHHHHHHHHHHHHHHHHHGGG--------HHHHHHHHHHHHHHHHHHHHH--HHHHHHHTTTTHHHHHHHHHHHHT-HHHHHHHHHHHHHIIIIIITTTTT---GGG---HHHHHTT-HHHHHHHHHHSTTT-SS-TT--TTSGGGHHHHHHHHHHHHHHHHTT----HHHHHHHHHHHHHHHHHHHHT-S-S---HHHHHHHHHHHHHHHHHH--TTHHHHHHHHHHHHHHHTEEGGGTEEBSSSS-BTTB-SSB-GGGGGGTHHHHHHHT-HHHHHHHHHHHHHH----SSSTHHHHHHHHTTHHHHHHHHSPPPPPPP------PPPPPP-----PPPPPPPPPPP-PPPS----HHHHHHHHHHHHHHHHHHHHTT-

Foldseek 3Di:
DDDDPDDVVVVVVVVVVVVVVVVVVVVVVVVVVVVVVVVVVVVVPPPPLQAAPVVLVCVQLVVLLVVVLVCCVVDDLVQLLLLCQLHQLLQLVQNCVVVVPCSSNVVSLVSLCSCQPVPQVVCQLADELSSQHPPSVLVNVVLSSLLSVLDRYVLNHPPPPDDPLLALVCLLSLLSNLVSQLSNVVVVHDHDVVSNVVSLVSLLSSLVCLLVVPPHPWDALLSLLSSLVSNVSVCVVPNDPCSLVSLVSNVVVQVVQFQDLVLLAGARINADDPVHGSDGALLQLQSRLLSCLQNVVLSNSSSSLNSSSVDQDQDDGSSSNSSSSNRSCVVSNVVSSDDDPDPDPPPPPPPDPDDDDDDDDDDDDDPDDDDDDQDQDPDPPDPVSVVVSVVVVVVVVVVVVVVVD

Sequence (405 aa):
MKTKKRNPSDATLRNINALKKRVAKLEQIVKKLLKSCALVVLLPFLAFAETPNWQLYDQRIGAKAQEYKNRWSSGNDGDKLSATYYDASLGFEYISRRLGDPSLTNTALAAAQFYANNYVVPAGGVVPGNWIFTDGLRKFGFGAAVNLLAQNGSYCMTNVAHEPLYDTVRSREVAYCLKAMLNAQAMGYAVNQDRLFQHISAAQSHLEQWASGVGIPYLRPFMVGLTANSVIRYHDTIAPLGIRERLQAVATKLKNELWIESARAFKYTDRLTPEGGEEPAPDLNLLIAPMYAWLGDKEFAGKVFNGGIEQAWLGNLGAMKQFNQQVIFAEDFQTWMQPSPTPSPTATAVNTPTPSPSPTISPSPSPSPLPTPCQRPALMNSIKKLDTWTKCRMDRIVEINDLIE